Protein AF-0000000079300139 (afdb_homodimer)

pLDDT: mean 97.42, std 2.83, range [77.88, 98.94]

Secondary structure (DSSP, 8-state):
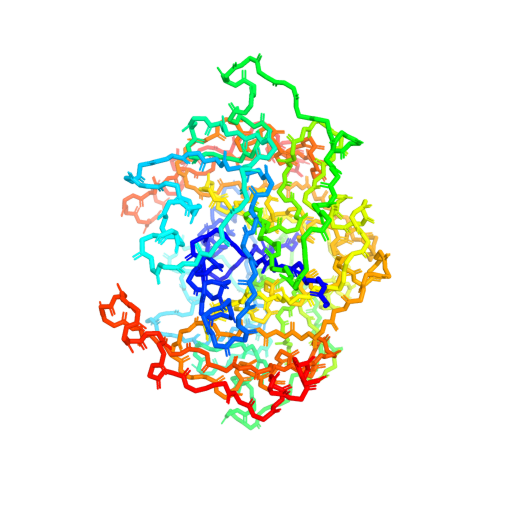-EEEEEESSTTSSHHHHHHHHHHHHT-EEE-SEEE--SS--HHHHHHHTT--B---SEEESSSS-HHHHHHHTT----GGG----S-SSEEEE-SSSTT-BSSSS-BHHHHHHHHT--EEEEEE-STTHHHHHHHHHHHHHHTTPPEEEEEEESS--HHHHHHHHHHHTS-EEEEEPP-SS-SHHHHHHSPPPHHHHHHH-/-EEEEEESSTTSSHHHHHHHHHHHHT-EEE-SEEE--SS--HHHHHHHTT--B---SEEESSSS-HHHHHHHTT----GGG----S-SSEEEE-SSSTT-BSSSS-BHHHHHHHHT--EEEEEE-STTHHHHHHHHHHHHHHTT--EEEEEEESS--HHHHHHHHHHHTS-EEEEEPP-SS-SHHHHHHSPPPHHHHHHH-

Nearest PDB structures (foldseek):
  3of5-assembly1_A  TM=7.692E-01  e=1.339E-14  Francisella tularensis subsp. tularensis SCHU S4
  1a82-assembly1_A  TM=8.420E-01  e=2.618E-13  Escherichia coli
  3of5-assembly1_B  TM=7.540E-01  e=3.403E-14  Francisella tularensis subsp. tularensis SCHU S4
  1dae-assembly1_A  TM=8.296E-01  e=2.135E-12  Escherichia coli
  1dts-assembly1_A-2  TM=7.966E-01  e=8.911E-11  Escherichia coli

Solvent-accessible surface area (backbone atoms only — not comparable to full-atom values): 21677 Å² total; per-residue (Å²): 105,60,37,32,37,38,25,57,37,59,91,51,46,56,63,60,52,53,41,42,50,20,66,78,68,67,26,30,40,33,39,48,58,37,48,24,45,83,90,56,32,69,62,53,54,34,43,74,58,70,42,55,65,49,82,47,78,40,81,31,67,43,80,47,55,46,31,59,18,25,52,75,69,74,46,82,69,56,67,89,75,62,68,80,72,86,68,73,34,26,39,34,38,60,53,42,18,52,57,30,40,41,37,98,83,40,28,39,46,52,45,46,59,72,64,66,45,42,27,38,38,35,29,50,44,52,95,52,30,53,24,43,44,35,44,50,48,47,57,36,50,77,67,70,49,54,68,77,26,29,36,31,35,30,63,88,41,68,66,54,51,52,46,36,26,63,78,46,69,48,47,69,42,37,77,41,67,74,70,94,63,90,45,57,67,57,44,68,68,58,71,78,38,71,60,43,51,58,70,74,96,105,59,37,32,39,38,25,56,38,59,93,52,45,56,63,60,51,52,41,40,49,22,66,76,69,68,26,30,40,32,38,49,59,38,50,24,44,82,90,56,33,68,62,54,54,36,43,75,57,71,42,56,66,50,83,49,78,40,80,31,68,44,80,47,55,47,31,59,17,24,51,77,67,74,46,82,70,54,68,89,75,63,68,80,71,87,70,72,33,27,41,34,40,60,54,42,19,52,57,28,40,42,37,101,86,39,28,39,46,52,44,47,58,71,63,67,45,41,27,36,38,34,30,50,43,54,94,52,30,52,24,43,44,34,44,50,48,49,57,38,49,76,66,70,48,52,67,77,26,28,35,30,34,30,64,89,40,70,67,54,51,53,47,36,24,63,76,44,70,47,47,69,42,37,78,41,68,74,70,94,63,90,46,57,67,55,45,66,67,59,71,77,38,71,61,42,50,58,70,75,98

InterPro domains:
  IPR004472 Dethiobiotin synthase BioD [MF_00336] (1-183)
  IPR004472 Dethiobiotin synthase BioD [PIRSF006755] (2-191)
  IPR004472 Dethiobiotin synthase BioD [PTHR43210] (3-188)
  IPR004472 Dethiobiotin synthase BioD [TIGR00347] (4-153)
  IPR027417 P-loop containing nucleoside triphosphate hydrolase [G3DSA:3.40.50.300] (1-191)
  IPR027417 P-loop containing nucleoside triphosphate hydrolase [SSF52540] (2-186)

Sequence (402 aa):
MKIFVTGTDTDIGKTIISSWLCLHFNYHYWKPIQSGSIPLTDKEFAQQLGINTIQEYARITQPLSPHLAARLDNKVLDINKIQVPLLEPLIVEGAGGVLVPINEQHTILDLIQHLNLPVIVVARSTLGTINHTCLTLGALANRNIKVLGVIMNGDKNEENKKAIEYYGNTKVLQEFPKIEEINKSSLLAIKPS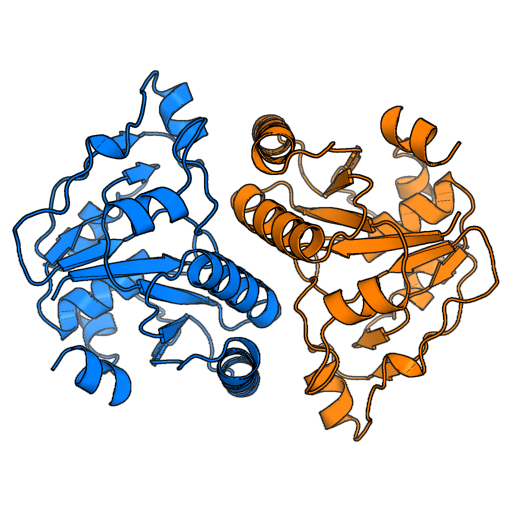PALLSLFSMKIFVTGTDTDIGKTIISSWLCLHFNYHYWKPIQSGSIPLTDKEFAQQLGINTIQEYARITQPLSPHLAARLDNKVLDINKIQVPLLEPLIVEGAGGVLVPINEQHTILDLIQHLNLPVIVVARSTLGTINHTCLTLGALANRNIKVLGVIMNGDKNEENKKAIEYYGNTKVLQEFPKIEEINKSSLLAIKPSPALLSLFS

Structure (mmCIF, N/CA/C/O backbone):
data_AF-0000000079300139-model_v1
#
loop_
_entity.id
_entity.type
_entity.pdbx_description
1 polymer 'Dethiobiotin synthase'
#
loop_
_atom_site.group_PDB
_atom_site.id
_atom_site.type_symbol
_atom_site.label_atom_id
_atom_site.label_alt_id
_atom_site.label_comp_id
_atom_site.label_asym_id
_atom_site.label_entity_id
_atom_site.label_seq_id
_atom_site.pdbx_PDB_ins_code
_atom_site.Cartn_x
_atom_site.Cartn_y
_atom_site.Cartn_z
_atom_site.occupancy
_atom_site.B_iso_or_equiv
_atom_site.auth_seq_id
_atom_site.auth_comp_id
_atom_site.auth_asym_id
_atom_site.auth_atom_id
_atom_site.pdbx_PDB_model_num
ATOM 1 N N . MET A 1 1 ? -7.148 20.766 20.266 1 93.81 1 MET A N 1
ATOM 2 C CA . MET A 1 1 ? -6.832 19.391 19.875 1 93.81 1 MET A CA 1
ATOM 3 C C . MET A 1 1 ? -5.824 19.359 18.734 1 93.81 1 MET A C 1
ATOM 5 O O . MET A 1 1 ? -5.848 20.219 17.859 1 93.81 1 MET A O 1
ATOM 9 N N . LYS A 1 2 ? -4.797 18.469 18.75 1 98.25 2 LYS A N 1
ATOM 10 C CA . LYS A 1 2 ? -3.836 18.281 17.672 1 98.25 2 LYS A CA 1
ATOM 11 C C . LYS A 1 2 ? -3.982 16.891 17.062 1 98.25 2 LYS A C 1
ATOM 13 O O . LYS A 1 2 ? -4.164 15.898 17.781 1 98.25 2 LYS A O 1
ATOM 18 N N . ILE A 1 3 ? -4.004 16.859 15.766 1 98.69 3 ILE A N 1
ATOM 19 C CA . ILE A 1 3 ? -4.25 15.617 15.039 1 98.69 3 ILE A CA 1
ATOM 20 C C . ILE A 1 3 ? -3.184 15.422 13.969 1 98.69 3 ILE A C 1
ATOM 22 O O . ILE A 1 3 ? -2.818 16.375 13.266 1 98.69 3 ILE A O 1
ATOM 26 N N . PHE A 1 4 ? -2.66 14.234 13.875 1 98.94 4 PHE A N 1
ATOM 27 C CA . PHE A 1 4 ? -1.74 13.867 12.805 1 98.94 4 PHE A CA 1
ATOM 28 C C . PHE A 1 4 ? -2.49 13.242 11.633 1 98.94 4 PHE A C 1
ATOM 30 O O . PHE A 1 4 ? -3.24 12.281 11.812 1 98.94 4 PHE A O 1
ATOM 37 N N . VAL A 1 5 ? -2.322 13.797 10.453 1 98.94 5 VAL A N 1
ATOM 38 C CA . VAL A 1 5 ? -2.896 13.234 9.234 1 98.94 5 VAL A CA 1
ATOM 39 C C . VAL A 1 5 ? -1.82 12.492 8.445 1 98.94 5 VAL A C 1
ATOM 41 O O . VAL A 1 5 ? -0.867 13.102 7.957 1 98.94 5 VAL A O 1
ATOM 44 N N . THR A 1 6 ? -1.966 11.195 8.359 1 98.94 6 THR A N 1
ATOM 45 C CA . THR A 1 6 ? -1.099 10.383 7.516 1 98.94 6 THR A CA 1
ATOM 46 C C . THR A 1 6 ? -1.872 9.828 6.32 1 98.94 6 THR A C 1
ATOM 48 O O . THR A 1 6 ? -3.053 10.133 6.145 1 98.94 6 THR A O 1
ATOM 51 N N . GLY A 1 7 ? -1.178 9.156 5.406 1 98.81 7 GLY A N 1
ATOM 52 C CA . GLY A 1 7 ? -1.8 8.602 4.215 1 98.81 7 GLY A CA 1
ATOM 53 C C . GLY A 1 7 ? -1.332 7.191 3.902 1 98.81 7 GLY A C 1
ATOM 54 O O . GLY A 1 7 ? -0.333 6.727 4.453 1 98.81 7 GLY A O 1
ATOM 55 N N . THR A 1 8 ? -2.053 6.539 3.012 1 98.81 8 THR A N 1
ATOM 56 C CA . THR A 1 8 ? -1.687 5.195 2.572 1 98.81 8 THR A CA 1
ATOM 57 C C . THR A 1 8 ? -0.625 5.254 1.479 1 98.81 8 THR A C 1
ATOM 59 O O . THR A 1 8 ? 0.001 4.242 1.158 1 98.81 8 THR A O 1
ATOM 62 N N . ASP A 1 9 ? -0.51 6.402 0.854 1 97.75 9 ASP A N 1
ATOM 63 C CA . ASP A 1 9 ? 0.414 6.57 -0.263 1 97.75 9 ASP A CA 1
ATOM 64 C C . ASP A 1 9 ? 0.774 8.039 -0.461 1 97.75 9 ASP A C 1
ATOM 66 O O . ASP A 1 9 ? 0.266 8.906 0.248 1 97.75 9 ASP A O 1
ATOM 70 N N . THR A 1 10 ? 1.701 8.258 -1.348 1 96 10 THR A N 1
ATOM 71 C CA . THR A 1 10 ? 1.961 9.609 -1.835 1 96 10 THR A CA 1
ATOM 72 C C . THR A 1 10 ? 0.908 10.031 -2.857 1 96 10 THR A C 1
ATOM 74 O O . THR A 1 10 ? 0.275 9.18 -3.488 1 96 10 THR A O 1
ATOM 77 N N . ASP A 1 11 ? 0.524 11.289 -2.893 1 93.94 11 ASP A N 1
ATOM 78 C CA . ASP A 1 11 ? -0.363 11.906 -3.875 1 93.94 11 ASP A CA 1
ATOM 79 C C . ASP A 1 11 ? -1.794 11.398 -3.715 1 93.94 11 ASP A C 1
ATOM 81 O O . ASP A 1 11 ? -2.543 11.32 -4.691 1 93.94 11 ASP A O 1
ATOM 85 N N . ILE A 1 12 ? -2.129 10.992 -2.52 1 96.75 12 ILE A N 1
ATOM 86 C CA . ILE A 1 12 ? -3.48 10.492 -2.305 1 96.75 12 ILE A CA 1
ATOM 87 C C . ILE A 1 12 ? -4.379 11.617 -1.808 1 96.75 12 ILE A C 1
ATOM 89 O O . ILE A 1 12 ? -5.559 11.406 -1.526 1 96.75 12 ILE A O 1
ATOM 93 N N . GLY A 1 13 ? -3.834 12.82 -1.562 1 97.25 13 GLY A N 1
ATOM 94 C CA . GLY A 1 13 ? -4.656 13.977 -1.237 1 97.25 13 GLY A CA 1
ATOM 95 C C . GLY A 1 13 ? -4.52 14.422 0.207 1 97.25 13 GLY A C 1
ATOM 96 O O . GLY A 1 13 ? -5.41 15.078 0.747 1 97.25 13 GLY A O 1
ATOM 97 N N . LYS A 1 14 ? -3.475 14.078 0.917 1 98.38 14 LYS A N 1
ATOM 98 C CA . LYS A 1 14 ? -3.271 14.438 2.316 1 98.38 14 LYS A CA 1
ATOM 99 C C . LYS A 1 14 ? -3.359 15.953 2.512 1 98.38 14 LYS A C 1
ATOM 101 O O . LYS A 1 14 ? -4.027 16.422 3.432 1 98.38 14 LYS A O 1
ATOM 106 N N . THR A 1 15 ? -2.664 16.672 1.597 1 98 15 THR A N 1
ATOM 107 C CA . THR A 1 15 ? -2.607 18.125 1.735 1 98 15 THR A CA 1
ATOM 108 C C . THR A 1 15 ? -3.994 18.734 1.562 1 98 15 THR A C 1
ATOM 110 O O . THR A 1 15 ? -4.395 19.609 2.332 1 98 15 THR A O 1
ATOM 113 N N . ILE A 1 16 ? -4.703 18.266 0.587 1 98.31 16 ILE A N 1
ATOM 114 C CA . ILE A 1 16 ? -6.047 18.766 0.321 1 98.31 16 ILE A CA 1
ATOM 115 C C . ILE A 1 16 ? -6.949 18.484 1.52 1 98.31 16 ILE A C 1
ATOM 117 O O . ILE A 1 16 ? -7.672 19.375 1.982 1 98.31 16 ILE A O 1
ATOM 121 N N . ILE A 1 17 ? -6.891 17.297 2.045 1 98.81 17 ILE A N 1
ATOM 122 C CA . ILE A 1 17 ? -7.738 16.891 3.158 1 98.81 17 ILE A CA 1
ATOM 123 C C . ILE A 1 17 ? -7.34 17.641 4.422 1 98.81 17 ILE A C 1
ATOM 125 O O . ILE A 1 17 ? -8.195 18.125 5.168 1 98.81 17 ILE A O 1
ATOM 129 N N . SER A 1 18 ? -6.004 17.75 4.699 1 98.88 18 SER A N 1
ATOM 130 C CA . SER A 1 18 ? -5.531 18.531 5.84 1 98.88 18 SER A CA 1
ATOM 131 C C . SER A 1 18 ? -6.023 19.969 5.77 1 98.88 18 SER A C 1
ATOM 133 O O . SER A 1 18 ? -6.508 20.516 6.762 1 98.88 18 SER A O 1
ATOM 135 N N . SER A 1 19 ? -5.93 20.562 4.59 1 98.81 19 SER A N 1
ATOM 136 C CA . SER A 1 19 ? -6.379 21.938 4.395 1 98.81 19 SER A CA 1
ATOM 137 C C . SER A 1 19 ? -7.887 22.062 4.586 1 98.81 19 SER A C 1
ATOM 139 O O . SER A 1 19 ? -8.367 23.016 5.203 1 98.81 19 SER A O 1
ATOM 141 N N . TRP A 1 20 ? -8.594 21.125 4.016 1 98.88 20 TRP A N 1
ATOM 142 C CA . TRP A 1 20 ? -10.047 21.078 4.152 1 98.88 20 TRP A CA 1
ATOM 143 C C . TRP A 1 20 ? -10.453 21.031 5.621 1 98.88 20 TRP A C 1
ATOM 145 O O . TRP A 1 20 ? -11.352 21.766 6.047 1 98.88 20 TRP A O 1
ATOM 155 N N . LEU A 1 21 ? -9.766 20.203 6.402 1 98.75 21 LEU A N 1
ATOM 156 C CA . LEU A 1 21 ? -10.023 20.125 7.836 1 98.75 21 LEU A CA 1
ATOM 157 C C . LEU A 1 21 ? -9.703 21.453 8.523 1 98.75 21 LEU A C 1
ATOM 159 O O . LEU A 1 21 ? -10.484 21.922 9.352 1 98.75 21 LEU A O 1
ATOM 163 N N . CYS A 1 22 ? -8.586 22.031 8.195 1 98.75 22 CYS A N 1
ATOM 164 C CA . CYS A 1 22 ? -8.195 23.312 8.781 1 98.75 22 CYS A CA 1
ATOM 165 C C . CYS A 1 22 ? -9.234 24.391 8.508 1 98.75 22 CYS A C 1
ATOM 167 O O . CYS A 1 22 ? -9.594 25.156 9.406 1 98.75 22 CYS A O 1
ATOM 169 N N . LEU A 1 23 ? -9.703 24.438 7.309 1 98.56 23 LEU A N 1
ATOM 170 C CA . LEU A 1 23 ? -10.664 25.469 6.918 1 98.56 23 LEU A CA 1
ATOM 171 C C . LEU A 1 23 ? -11.977 25.297 7.688 1 98.56 23 LEU A C 1
ATOM 173 O O . LEU A 1 23 ? -12.523 26.281 8.203 1 98.56 23 LEU A O 1
ATOM 177 N N . HIS A 1 24 ? -12.492 24.141 7.762 1 98.19 24 HIS A N 1
ATOM 178 C CA . HIS A 1 24 ? -13.805 23.891 8.344 1 98.19 24 HIS A CA 1
ATOM 179 C C . HIS A 1 24 ? -13.766 24.047 9.867 1 98.19 24 HIS A C 1
ATOM 181 O O . HIS A 1 24 ? -14.742 24.453 10.477 1 98.19 24 HIS A O 1
ATOM 187 N N . PHE A 1 25 ? -12.648 23.719 10.477 1 97.88 25 PHE A N 1
ATOM 188 C CA . PHE A 1 25 ? -12.641 23.641 11.93 1 97.88 25 PHE A CA 1
ATOM 189 C C . PHE A 1 25 ? -11.719 24.688 12.531 1 97.88 25 PHE A C 1
ATOM 191 O O . PHE A 1 25 ? -11.477 24.688 13.734 1 97.88 25 PHE A O 1
ATOM 198 N N . ASN A 1 26 ? -11.164 25.547 11.742 1 97.44 26 ASN A N 1
ATOM 199 C CA . ASN A 1 26 ? -10.289 26.641 12.141 1 97.44 26 ASN A CA 1
ATOM 200 C C . ASN A 1 26 ? -9.039 26.141 12.852 1 97.44 26 ASN A C 1
ATOM 202 O O . ASN A 1 26 ? -8.734 26.578 13.961 1 97.44 26 ASN A O 1
ATOM 206 N N . TYR A 1 27 ? -8.422 25.172 12.25 1 98.62 27 TYR A N 1
ATOM 207 C CA . TYR A 1 27 ? -7.164 24.609 12.75 1 98.62 27 TYR A CA 1
ATOM 208 C C . TYR A 1 27 ? -5.969 25.281 12.086 1 98.62 27 TYR A C 1
ATOM 210 O O . TYR A 1 27 ? -6.078 25.781 10.961 1 98.62 27 TYR A O 1
ATOM 218 N N . HIS A 1 28 ? -4.848 25.281 12.727 1 98.75 28 HIS A N 1
ATOM 219 C CA . HIS A 1 28 ? -3.564 25.609 12.109 1 98.75 28 HIS A CA 1
ATOM 220 C C . HIS A 1 28 ? -2.994 24.391 11.375 1 98.75 28 HIS A C 1
ATOM 222 O O . HIS A 1 28 ? -3.434 23.266 11.594 1 98.75 28 HIS A O 1
ATOM 228 N N . TYR A 1 29 ? -2.092 24.672 10.461 1 98.81 29 TYR A N 1
ATOM 229 C CA . TYR A 1 29 ? -1.497 23.641 9.625 1 98.81 29 TYR A CA 1
ATOM 230 C C . TYR A 1 29 ? 0.01 23.562 9.844 1 98.81 29 TYR A C 1
ATOM 232 O O . TYR A 1 29 ? 0.693 24.594 9.867 1 98.81 29 TYR A O 1
ATOM 240 N N . TRP A 1 30 ? 0.483 22.312 9.961 1 98.94 30 TRP A N 1
ATOM 241 C CA . TRP A 1 30 ? 1.922 22.094 10.062 1 98.94 30 TRP A CA 1
ATOM 242 C C . TRP A 1 30 ? 2.328 20.797 9.383 1 98.94 30 TRP A C 1
ATOM 244 O O . TRP A 1 30 ? 1.714 19.75 9.617 1 98.94 30 TRP A O 1
ATOM 254 N N . LYS A 1 31 ? 3.246 20.812 8.484 1 98.75 31 LYS A N 1
ATOM 255 C CA . LYS A 1 31 ? 3.957 19.672 7.938 1 98.75 31 LYS A CA 1
ATOM 256 C C . LYS A 1 31 ? 5.434 19.703 8.328 1 98.75 31 LYS A C 1
ATOM 258 O O . LYS A 1 31 ? 6.227 20.406 7.707 1 98.75 31 LYS A O 1
ATOM 263 N N . PRO A 1 32 ? 5.766 18.922 9.289 1 98.81 32 PRO A N 1
ATOM 264 C CA . PRO A 1 32 ? 7.121 19.047 9.828 1 98.81 32 PRO A CA 1
ATOM 265 C C . PRO A 1 32 ? 8.203 18.766 8.789 1 98.81 32 PRO A C 1
ATOM 267 O O . PRO A 1 32 ? 9.25 19.422 8.797 1 98.81 32 PRO A O 1
ATOM 270 N N . ILE A 1 33 ? 7.969 17.844 7.902 1 98.62 33 ILE A N 1
ATOM 271 C CA . ILE A 1 33 ? 8.977 17.469 6.91 1 98.62 33 ILE A CA 1
ATOM 272 C C . ILE A 1 33 ? 8.398 17.641 5.504 1 98.62 33 ILE A C 1
ATOM 274 O O . ILE A 1 33 ? 7.512 16.891 5.102 1 98.62 33 ILE A O 1
ATOM 278 N N . GLN A 1 34 ? 8.906 18.609 4.789 1 98.06 34 GLN A N 1
ATOM 279 C CA . GLN A 1 34 ? 8.5 18.906 3.416 1 98.06 34 GLN A CA 1
ATOM 280 C C . GLN A 1 34 ? 9.562 18.438 2.42 1 98.06 34 GLN A C 1
ATOM 282 O O . GLN A 1 34 ? 10.727 18.844 2.508 1 98.06 34 GLN A O 1
ATOM 287 N N . SER A 1 35 ? 9.148 17.484 1.56 1 95.56 35 SER A N 1
ATOM 288 C CA . SER A 1 35 ? 10.016 17.109 0.451 1 95.56 35 SER A CA 1
ATOM 289 C C . SER A 1 35 ? 9.508 17.672 -0.87 1 95.56 35 SER A C 1
ATOM 291 O O . SER A 1 35 ? 8.352 17.469 -1.232 1 95.56 35 SER A O 1
ATOM 293 N N . GLY A 1 36 ? 10.383 18.312 -1.562 1 92 36 GLY A N 1
ATOM 294 C CA . GLY A 1 36 ? 9.992 18.938 -2.812 1 92 36 GLY A CA 1
ATOM 295 C C . GLY A 1 36 ? 9.188 20.219 -2.617 1 92 36 GLY A C 1
ATOM 296 O O . GLY A 1 36 ? 8.586 20.422 -1.562 1 92 36 GLY A O 1
ATOM 297 N N . SER A 1 37 ? 9.227 21.203 -3.652 1 84 37 SER A N 1
ATOM 298 C CA . SER A 1 37 ? 8.539 22.484 -3.516 1 84 37 SER A CA 1
ATOM 299 C C . SER A 1 37 ? 7.961 22.953 -4.848 1 84 37 SER A C 1
ATOM 301 O O . SER A 1 37 ? 7.578 24.109 -4.996 1 84 37 SER A O 1
ATOM 303 N N . ILE A 1 38 ? 7.914 22.125 -5.891 1 79.25 38 ILE A N 1
ATOM 304 C CA . ILE A 1 38 ? 7.441 22.562 -7.199 1 79.25 38 ILE A CA 1
ATOM 305 C C . ILE A 1 38 ? 6.031 22.031 -7.445 1 79.25 38 ILE A C 1
ATOM 307 O O . ILE A 1 38 ? 5.801 20.812 -7.375 1 79.25 38 ILE A O 1
ATOM 311 N N . PRO A 1 39 ? 5.215 22.859 -7.738 1 78.62 39 PRO A N 1
ATOM 312 C CA . PRO A 1 39 ? 5.344 24.328 -7.832 1 78.62 39 PRO A CA 1
ATOM 313 C C . PRO A 1 39 ? 5.262 25.016 -6.473 1 78.62 39 PRO A C 1
ATOM 315 O O . PRO A 1 39 ? 5.738 26.141 -6.32 1 78.62 39 PRO A O 1
ATOM 318 N N . LEU A 1 40 ? 4.586 24.5 -5.516 1 91.38 40 LEU A N 1
ATOM 319 C CA . LEU A 1 40 ? 4.438 25.016 -4.16 1 91.38 40 LEU A CA 1
ATOM 320 C C . LEU A 1 40 ? 4.656 23.922 -3.129 1 91.38 40 LEU A C 1
ATOM 322 O O . LEU A 1 40 ? 4.434 22.734 -3.412 1 91.38 40 LEU A O 1
ATOM 326 N N . THR A 1 41 ? 5.133 24.344 -2.018 1 96.19 41 THR A N 1
ATOM 327 C CA . THR A 1 41 ? 5.113 23.422 -0.883 1 96.19 41 THR A CA 1
ATOM 328 C C . THR A 1 41 ? 3.688 23.234 -0.377 1 96.19 41 THR A C 1
ATOM 330 O O . THR A 1 41 ? 2.785 24 -0.726 1 96.19 41 THR A O 1
ATOM 333 N N . ASP A 1 42 ? 3.527 22.156 0.45 1 97.88 42 ASP A N 1
ATOM 334 C CA . ASP A 1 42 ? 2.219 21.938 1.059 1 97.88 42 ASP A CA 1
ATOM 335 C C . ASP A 1 42 ? 1.825 23.094 1.968 1 97.88 42 ASP A C 1
ATOM 337 O O . ASP A 1 42 ? 0.662 23.5 1.995 1 97.88 42 ASP A O 1
ATOM 341 N N . LYS A 1 43 ? 2.797 23.672 2.709 1 97.88 43 LYS A N 1
ATOM 342 C CA . LYS A 1 43 ? 2.564 24.859 3.531 1 97.88 43 LYS A CA 1
ATOM 343 C C . LYS A 1 43 ? 2.064 26.031 2.688 1 97.88 43 LYS A C 1
ATOM 345 O O . LYS A 1 43 ? 1.075 26.672 3.037 1 97.88 43 LYS A O 1
ATOM 350 N N . GLU A 1 44 ? 2.742 26.266 1.615 1 97.81 44 GLU A N 1
ATOM 351 C CA . GLU A 1 44 ? 2.375 27.375 0.734 1 97.81 44 GLU A CA 1
ATOM 352 C C . GLU A 1 44 ? 0.979 27.188 0.153 1 97.81 44 GLU A C 1
ATOM 354 O O . GLU A 1 44 ? 0.21 28.141 0.034 1 97.81 44 GLU A O 1
ATOM 359 N N . PHE A 1 45 ? 0.708 25.953 -0.242 1 97.75 45 PHE A N 1
ATOM 360 C CA . PHE A 1 45 ? -0.631 25.625 -0.715 1 97.75 45 PHE A CA 1
ATOM 361 C C . PHE A 1 45 ? -1.682 26 0.321 1 97.75 45 PHE A C 1
ATOM 363 O O . PHE A 1 45 ? -2.658 26.672 0.001 1 97.75 45 PHE A O 1
ATOM 370 N N . ALA A 1 46 ? -1.471 25.609 1.594 1 98.44 46 ALA A N 1
ATOM 371 C CA . ALA A 1 46 ? -2.391 25.922 2.686 1 98.44 46 ALA A CA 1
ATOM 372 C C . ALA A 1 46 ? -2.496 27.422 2.902 1 98.44 46 ALA A C 1
ATOM 374 O O . ALA A 1 46 ? -3.592 27.953 3.113 1 98.44 46 ALA A O 1
ATOM 375 N N . GLN A 1 47 ? -1.382 28.125 2.795 1 98.38 47 GLN A N 1
ATOM 376 C CA . GLN A 1 47 ? -1.357 29.562 2.979 1 98.38 47 GLN A CA 1
ATOM 377 C C . GLN A 1 47 ? -2.221 30.266 1.934 1 98.38 47 GLN A C 1
ATOM 379 O O . GLN A 1 47 ? -2.914 31.234 2.244 1 98.38 47 GLN A O 1
ATOM 384 N N . GLN A 1 48 ? -2.143 29.781 0.749 1 97.75 48 GLN A N 1
ATOM 385 C CA . GLN A 1 48 ? -2.918 30.375 -0.336 1 97.75 48 GLN A CA 1
ATOM 386 C C . GLN A 1 48 ? -4.418 30.234 -0.078 1 97.75 48 GLN A C 1
ATOM 388 O O . GLN A 1 48 ? -5.215 31 -0.616 1 97.75 48 GLN A O 1
ATOM 393 N N . LEU A 1 49 ? -4.793 29.312 0.696 1 98.25 49 LEU A N 1
ATOM 394 C CA . LEU A 1 49 ? -6.195 29.094 1.042 1 98.25 49 LEU A CA 1
ATOM 395 C C . LEU A 1 49 ? -6.594 29.953 2.242 1 98.25 49 LEU A C 1
ATOM 397 O O . LEU A 1 49 ? -7.75 29.922 2.672 1 98.25 49 LEU A O 1
ATOM 401 N N . GLY A 1 50 ? -5.645 30.672 2.869 1 98.25 50 GLY A N 1
ATOM 402 C CA . GLY A 1 50 ? -5.918 31.531 4.012 1 98.25 50 GLY A CA 1
ATOM 403 C C . GLY A 1 50 ? -5.746 30.812 5.344 1 98.25 50 GLY A C 1
ATOM 404 O O . GLY A 1 50 ? -6.25 31.281 6.367 1 98.25 50 GLY A O 1
ATOM 405 N N . ILE A 1 51 ? -5.074 29.688 5.367 1 98.62 51 ILE A N 1
ATOM 406 C CA . ILE A 1 51 ? -4.871 28.906 6.586 1 98.62 51 ILE A CA 1
ATOM 407 C C . ILE A 1 51 ? -3.602 29.375 7.293 1 98.62 51 ILE A C 1
ATOM 409 O O . ILE A 1 51 ? -2.584 29.625 6.648 1 98.62 51 ILE A O 1
ATOM 413 N N . ASN A 1 52 ? -3.703 29.531 8.594 1 98.62 52 ASN A N 1
ATOM 414 C CA . ASN A 1 52 ? -2.496 29.797 9.375 1 98.62 52 ASN A CA 1
ATOM 415 C C . ASN A 1 52 ? -1.569 28.578 9.398 1 98.62 52 ASN A C 1
ATOM 417 O O . ASN A 1 52 ? -1.991 27.484 9.758 1 98.62 52 ASN A O 1
ATOM 421 N N . THR A 1 53 ? -0.353 28.766 9.008 1 98.62 53 THR A N 1
ATOM 422 C CA . THR A 1 53 ? 0.59 27.656 8.875 1 98.62 53 THR A CA 1
ATOM 423 C C . THR A 1 53 ? 1.812 27.891 9.766 1 98.62 53 THR A C 1
ATOM 425 O O . THR A 1 53 ? 2.084 29.016 10.18 1 98.62 53 THR A O 1
ATOM 428 N N . ILE A 1 54 ? 2.441 26.859 10.078 1 98.62 54 ILE A N 1
ATOM 429 C CA . ILE A 1 54 ? 3.678 26.875 10.852 1 98.62 54 ILE A CA 1
ATOM 430 C C . ILE A 1 54 ? 4.844 26.422 9.977 1 98.62 54 ILE A C 1
ATOM 432 O O . ILE A 1 54 ? 4.684 25.531 9.133 1 98.62 54 ILE A O 1
ATOM 436 N N . GLN A 1 55 ? 6.004 27 10.117 1 97.94 55 GLN A N 1
ATOM 437 C CA . GLN A 1 55 ? 7.199 26.641 9.359 1 97.94 55 GLN A CA 1
ATOM 438 C C . GLN A 1 55 ? 7.582 25.188 9.578 1 97.94 55 GLN A C 1
ATOM 440 O O . GLN A 1 55 ? 7.543 24.688 10.703 1 97.94 55 GLN A O 1
ATOM 445 N N . GLU A 1 56 ? 7.918 24.531 8.539 1 97.94 56 GLU A N 1
ATOM 446 C CA . GLU A 1 56 ? 8.383 23.156 8.617 1 97.94 56 GLU A CA 1
ATOM 447 C C . GLU A 1 56 ? 9.625 23.031 9.5 1 97.94 56 GLU A C 1
ATOM 449 O O . GLU A 1 56 ? 10.414 23.984 9.594 1 97.94 56 GLU A O 1
ATOM 454 N N . TYR A 1 57 ? 9.75 21.922 10.125 1 98.19 57 TYR A N 1
ATOM 455 C CA . TYR A 1 57 ? 11.039 21.609 10.734 1 98.19 57 TYR A CA 1
ATOM 456 C C . TYR A 1 57 ? 12.133 21.516 9.68 1 98.19 57 TYR A C 1
ATOM 458 O O . TYR A 1 57 ? 13.227 22.047 9.867 1 98.19 57 TYR A O 1
ATOM 466 N N . ALA A 1 58 ? 11.812 20.844 8.562 1 97.56 58 ALA A N 1
ATOM 467 C CA . ALA A 1 58 ? 12.781 20.672 7.488 1 97.56 58 ALA A CA 1
ATOM 468 C C . ALA A 1 58 ? 12.117 20.797 6.121 1 97.56 58 ALA A C 1
ATOM 470 O O . ALA A 1 58 ? 11.07 20.188 5.879 1 97.56 58 ALA A O 1
ATOM 471 N N . ARG A 1 59 ? 12.703 21.562 5.289 1 96.31 59 ARG A N 1
ATOM 472 C CA . ARG A 1 59 ? 12.367 21.641 3.869 1 96.31 59 ARG A CA 1
ATOM 473 C C . ARG A 1 59 ? 13.508 21.109 3.008 1 96.31 59 ARG A C 1
ATOM 475 O O . ARG A 1 59 ? 14.57 21.719 2.916 1 96.31 59 ARG A O 1
ATOM 482 N N . ILE A 1 60 ? 13.234 20 2.453 1 96.38 60 ILE A N 1
ATOM 483 C CA . ILE A 1 60 ? 14.242 19.375 1.603 1 96.38 60 ILE A CA 1
ATOM 484 C C . ILE A 1 60 ? 13.805 19.453 0.142 1 96.38 60 ILE A C 1
ATOM 486 O O . ILE A 1 60 ? 12.609 19.547 -0.151 1 96.38 60 ILE A O 1
ATOM 490 N N . THR A 1 61 ? 14.664 19.422 -0.804 1 93.12 61 THR A N 1
ATOM 491 C CA . THR A 1 61 ? 14.461 20 -2.121 1 93.12 61 THR A CA 1
ATOM 492 C C . THR A 1 61 ? 13.828 19 -3.074 1 93.12 61 THR A C 1
ATOM 494 O O . THR A 1 61 ? 12.906 19.328 -3.824 1 93.12 61 THR A O 1
ATOM 497 N N . GLN A 1 62 ? 14.32 17.75 -3.1 1 94.5 62 GLN A N 1
ATOM 498 C CA . GLN A 1 62 ? 13.891 16.781 -4.105 1 94.5 62 GLN A CA 1
ATOM 499 C C . GLN A 1 62 ? 12.578 16.109 -3.703 1 94.5 62 GLN A C 1
ATOM 501 O O . GLN A 1 62 ? 12.367 15.805 -2.527 1 94.5 62 GLN A O 1
ATOM 506 N N . PRO A 1 63 ? 11.672 15.977 -4.629 1 93.94 63 PRO A N 1
ATOM 507 C CA . PRO A 1 63 ? 10.398 15.297 -4.348 1 93.94 63 PRO A CA 1
ATOM 508 C C . PRO A 1 63 ? 10.547 13.789 -4.219 1 93.94 63 PRO A C 1
ATOM 510 O O . PRO A 1 63 ? 10 13.039 -5.027 1 93.94 63 PRO A O 1
ATOM 513 N N . LEU A 1 64 ? 11.32 13.32 -3.295 1 96.19 64 LEU A N 1
ATOM 514 C CA . LEU A 1 64 ? 11.625 11.938 -2.953 1 96.19 64 LEU A CA 1
ATOM 515 C C . LEU A 1 64 ? 11.273 11.641 -1.498 1 96.19 64 LEU A C 1
ATOM 517 O O . LEU A 1 64 ? 10.766 12.516 -0.792 1 96.19 64 LEU A O 1
ATOM 521 N N . SER A 1 65 ? 11.477 10.445 -1.087 1 97.06 65 SER A N 1
ATOM 522 C CA . SER A 1 65 ? 11.328 10.133 0.332 1 97.06 65 SER A CA 1
ATOM 523 C C . SER A 1 65 ? 12.258 11 1.185 1 97.06 65 SER A C 1
ATOM 525 O O . SER A 1 65 ? 13.344 11.367 0.746 1 97.06 65 SER A O 1
ATOM 527 N N . PRO A 1 66 ? 11.828 11.305 2.408 1 98.19 66 PRO A N 1
ATOM 528 C CA . PRO A 1 66 ? 12.602 12.234 3.229 1 98.19 66 PRO A CA 1
ATOM 529 C C . PRO A 1 66 ? 14.055 11.797 3.404 1 98.19 66 PRO A C 1
ATOM 531 O O . PRO A 1 66 ? 14.969 12.625 3.316 1 98.19 66 PRO A O 1
ATOM 534 N N . HIS A 1 67 ? 14.328 10.523 3.598 1 98.06 67 HIS A N 1
ATOM 535 C CA . HIS A 1 67 ? 15.688 10.062 3.818 1 98.06 67 HIS A CA 1
ATOM 536 C C . HIS A 1 67 ? 16.562 10.328 2.6 1 98.06 67 HIS A C 1
ATOM 538 O O . HIS A 1 67 ? 17.703 10.789 2.734 1 98.06 67 HIS A O 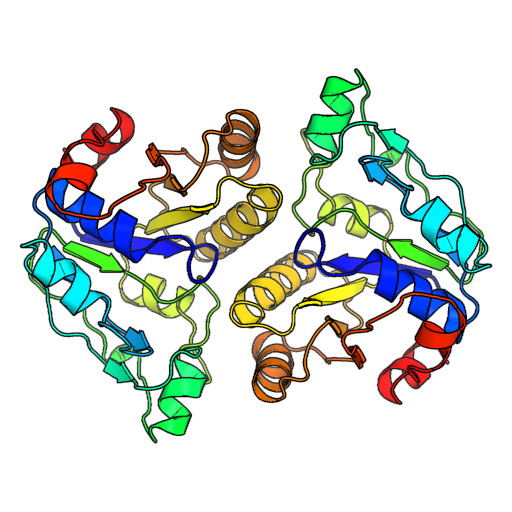1
ATOM 544 N N . LEU A 1 68 ? 16.062 10.062 1.434 1 97.25 68 LEU A N 1
ATOM 545 C CA . LEU A 1 68 ? 16.797 10.234 0.193 1 97.25 68 LEU A CA 1
ATOM 546 C C . LEU A 1 68 ? 17 11.719 -0.119 1 97.25 68 LEU A C 1
ATOM 548 O O . LEU A 1 68 ? 18.094 12.148 -0.476 1 97.25 68 LEU A O 1
ATOM 552 N N . ALA A 1 69 ? 15.891 12.508 -0.008 1 97.44 69 ALA A N 1
ATOM 553 C CA . ALA A 1 69 ? 15.961 13.938 -0.273 1 97.44 69 ALA A CA 1
ATOM 554 C C . ALA A 1 69 ? 16.953 14.625 0.667 1 97.44 69 ALA A C 1
ATOM 556 O O . ALA A 1 69 ? 17.719 15.492 0.243 1 97.44 69 ALA A O 1
ATOM 557 N N . ALA A 1 70 ? 16.891 14.266 1.949 1 98.12 70 ALA A N 1
ATOM 558 C CA . ALA A 1 70 ? 17.797 14.836 2.938 1 98.12 70 ALA A CA 1
ATOM 559 C C . ALA A 1 70 ? 19.25 14.516 2.598 1 98.12 70 ALA A C 1
ATOM 561 O O . ALA A 1 70 ? 20.125 15.383 2.688 1 98.12 70 ALA A O 1
ATOM 562 N N . ARG A 1 71 ? 19.516 13.25 2.254 1 96.81 71 ARG A N 1
ATOM 563 C CA . ARG A 1 71 ? 20.859 12.836 1.868 1 96.81 71 ARG A CA 1
ATOM 564 C C . ARG A 1 71 ? 21.375 13.672 0.697 1 96.81 71 ARG A C 1
ATOM 566 O O . ARG A 1 71 ? 22.516 14.141 0.716 1 96.81 71 ARG A O 1
ATOM 573 N N . LEU A 1 72 ? 20.562 13.859 -0.312 1 96.44 72 LEU A N 1
ATOM 574 C CA . LEU A 1 72 ? 20.938 14.625 -1.496 1 96.44 72 LEU A CA 1
ATOM 575 C C . LEU A 1 72 ? 21.219 16.078 -1.138 1 96.44 72 LEU A C 1
ATOM 577 O O . LEU A 1 72 ? 22.062 16.719 -1.757 1 96.44 72 LEU A O 1
ATOM 581 N N . ASP A 1 73 ? 20.516 16.594 -0.133 1 97.56 73 ASP A N 1
ATOM 582 C CA . ASP A 1 73 ? 20.703 17.953 0.345 1 97.56 73 ASP A CA 1
ATOM 583 C C . ASP A 1 73 ? 21.828 18.031 1.376 1 97.56 73 ASP A C 1
ATOM 585 O O . ASP A 1 73 ? 22.094 19.109 1.92 1 97.56 73 ASP A O 1
ATOM 589 N N . ASN A 1 74 ? 22.484 16.891 1.688 1 97.5 74 ASN A N 1
ATOM 590 C CA . ASN A 1 74 ? 23.5 16.797 2.723 1 97.5 74 ASN A CA 1
ATOM 591 C C . ASN A 1 74 ? 22.969 17.25 4.078 1 97.5 74 ASN A C 1
ATOM 593 O O . ASN A 1 74 ? 23.625 18.031 4.777 1 97.5 74 ASN A O 1
ATOM 597 N N . LYS A 1 75 ? 21.719 16.859 4.367 1 97 75 LYS A N 1
ATOM 598 C CA . LYS A 1 75 ? 21.062 17.141 5.645 1 97 75 LYS A CA 1
ATOM 599 C C . LYS A 1 75 ? 20.766 15.859 6.414 1 97 75 LYS A C 1
ATOM 601 O O . LYS A 1 75 ? 20.625 14.789 5.82 1 97 75 LYS A O 1
ATOM 606 N N . VAL A 1 76 ? 20.719 15.984 7.715 1 95.62 76 VAL A N 1
ATOM 607 C CA . VAL A 1 76 ? 20.344 14.883 8.594 1 95.62 76 VAL A CA 1
ATOM 608 C C . VAL A 1 76 ? 19.062 15.242 9.352 1 95.62 76 VAL A C 1
ATOM 610 O O . VAL A 1 76 ? 19.031 16.234 10.07 1 95.62 76 VAL A O 1
ATOM 613 N N . LEU A 1 77 ? 18.078 14.492 9.172 1 98.06 77 LEU A N 1
ATOM 614 C CA . LEU A 1 77 ? 16.828 14.703 9.891 1 98.06 77 LEU A CA 1
ATOM 615 C C . LEU A 1 77 ? 16.812 13.93 11.203 1 98.06 77 LEU A C 1
ATOM 617 O O . LEU A 1 77 ? 17.047 12.719 11.211 1 98.06 77 LEU A O 1
ATOM 621 N N . ASP A 1 78 ? 16.609 14.617 12.258 1 98.19 78 ASP A N 1
ATOM 622 C CA . ASP A 1 78 ? 16.531 14.031 13.586 1 98.19 78 ASP A CA 1
ATOM 623 C C . ASP A 1 78 ? 15.141 14.219 14.188 1 98.19 78 ASP A C 1
ATOM 625 O O . ASP A 1 78 ? 14.789 15.312 14.633 1 98.19 78 ASP A O 1
ATOM 629 N N . ILE A 1 79 ? 14.383 13.133 14.297 1 98.19 79 ILE A N 1
ATOM 630 C CA . ILE A 1 79 ? 12.992 13.25 14.719 1 98.19 79 ILE A CA 1
ATOM 631 C C . ILE A 1 79 ? 12.938 13.734 16.172 1 98.19 79 ILE A C 1
ATOM 633 O O . ILE A 1 79 ? 11.93 14.305 16.594 1 98.19 79 ILE A O 1
ATOM 637 N N . ASN A 1 80 ? 14.008 13.492 16.938 1 97.75 80 ASN A N 1
ATOM 638 C CA . ASN A 1 80 ? 14.031 13.914 18.328 1 97.75 80 ASN A CA 1
ATOM 639 C C . ASN A 1 80 ? 14.055 15.438 18.453 1 97.75 80 ASN A C 1
ATOM 641 O O . ASN A 1 80 ? 13.781 15.984 19.516 1 97.75 80 ASN A O 1
ATOM 645 N N . LYS A 1 81 ? 14.398 16.109 17.406 1 98.19 81 LYS A N 1
ATOM 646 C CA . LYS A 1 81 ? 14.438 17.562 17.391 1 98.19 81 LYS A CA 1
ATOM 647 C C . LYS A 1 81 ? 13.102 18.141 16.922 1 98.19 81 LYS A C 1
ATOM 649 O O . LYS A 1 81 ? 12.906 19.359 16.938 1 98.19 81 LYS A O 1
ATOM 654 N N . ILE A 1 82 ? 12.219 17.312 16.453 1 98.5 82 ILE A N 1
ATOM 655 C CA . ILE A 1 82 ? 10.906 17.766 15.992 1 98.5 82 ILE A CA 1
ATOM 656 C C . ILE A 1 82 ? 9.953 17.844 17.172 1 98.5 82 ILE A C 1
ATOM 658 O O . ILE A 1 82 ? 9.602 16.812 17.766 1 98.5 82 ILE A O 1
ATOM 662 N N . GLN A 1 83 ? 9.586 19.047 17.5 1 97.5 83 GLN A N 1
ATOM 663 C CA . GLN A 1 83 ? 8.633 19.266 18.578 1 97.5 83 GLN A CA 1
ATOM 664 C C . GLN A 1 83 ? 7.309 19.797 18.031 1 97.5 83 GLN A C 1
ATOM 666 O O . GLN A 1 83 ? 7.297 20.672 17.172 1 97.5 83 GLN A O 1
ATOM 671 N N . VAL A 1 84 ? 6.285 19.188 18.531 1 97.38 84 VAL A N 1
ATOM 672 C CA . VAL A 1 84 ? 4.98 19.672 18.109 1 97.38 84 VAL A CA 1
ATOM 673 C C . VAL A 1 84 ? 4.82 21.141 18.531 1 97.38 84 VAL A C 1
ATOM 675 O O . VAL A 1 84 ? 5.062 21.484 19.688 1 97.38 84 VAL A O 1
ATOM 678 N N . PRO A 1 85 ? 4.465 21.984 17.594 1 97.31 85 PRO A N 1
ATOM 679 C CA . PRO A 1 85 ? 4.242 23.391 17.938 1 97.31 85 PRO A CA 1
ATOM 680 C C . PRO A 1 85 ? 3.221 23.562 19.062 1 97.31 85 PRO A C 1
ATOM 682 O O . PRO A 1 85 ? 2.275 22.781 19.172 1 97.31 85 PRO A O 1
ATOM 685 N N . LEU A 1 86 ? 3.299 24.719 19.766 1 95.56 86 LEU A N 1
ATOM 686 C CA . LEU A 1 86 ? 2.416 24.984 20.891 1 95.56 86 LEU A CA 1
ATOM 687 C C . LEU A 1 86 ? 1.055 25.469 20.422 1 95.56 86 LEU A C 1
ATOM 689 O O . LEU A 1 86 ? 0.057 25.344 21.125 1 95.56 86 LEU A O 1
ATOM 693 N N . LEU A 1 87 ? 1.035 25.969 19.25 1 95.25 87 LEU A N 1
ATOM 694 C CA . LEU A 1 87 ? -0.195 26.5 18.672 1 95.25 87 LEU A CA 1
ATOM 695 C C . LEU A 1 87 ? -1.262 25.422 18.562 1 95.25 87 LEU A C 1
ATOM 697 O O . LEU A 1 87 ? -0.98 24.312 18.094 1 95.25 87 LEU A O 1
ATOM 701 N N . GLU A 1 88 ? -2.439 25.781 19 1 95.44 88 GLU A N 1
ATOM 702 C CA . GLU A 1 88 ? -3.604 24.891 18.969 1 95.44 88 GLU A CA 1
ATOM 703 C C . GLU A 1 88 ? -4.863 25.656 18.578 1 95.44 88 GLU A C 1
ATOM 705 O O . GLU A 1 88 ? -4.988 26.844 18.875 1 95.44 88 GLU A O 1
ATOM 710 N N . PRO A 1 89 ? -5.812 24.969 17.922 1 98.06 89 PRO A N 1
ATOM 711 C CA . PRO A 1 89 ? -5.773 23.594 17.453 1 98.06 89 PRO A CA 1
ATOM 712 C C . PRO A 1 89 ? -4.879 23.406 16.219 1 98.06 89 PRO A C 1
ATOM 714 O O . PRO A 1 89 ? -4.562 24.375 15.531 1 98.06 89 PRO A O 1
ATOM 717 N N . LEU A 1 90 ? -4.391 22.094 15.891 1 98.75 90 LEU A N 1
ATOM 718 C CA . LEU A 1 90 ? -3.338 21.891 14.898 1 98.75 90 LEU A CA 1
ATOM 719 C C . LEU A 1 90 ? -3.553 20.609 14.117 1 98.75 90 LEU A C 1
ATOM 721 O O . LEU A 1 90 ? -3.861 19.562 14.711 1 98.75 90 LEU A O 1
ATOM 725 N N . ILE A 1 91 ? -3.527 20.719 12.836 1 98.88 91 ILE A N 1
ATOM 726 C CA . ILE A 1 91 ? -3.379 19.562 11.961 1 98.88 91 ILE A CA 1
ATOM 727 C C . ILE A 1 91 ? -1.91 19.391 11.578 1 98.88 91 ILE A C 1
ATOM 729 O O . ILE A 1 91 ? -1.285 20.312 11.055 1 98.88 91 ILE A O 1
ATOM 733 N N . VAL A 1 92 ? -1.378 18.266 11.875 1 98.94 92 VAL A N 1
ATOM 734 C CA . VAL A 1 92 ? -0.023 17.891 11.484 1 98.94 92 VAL A CA 1
ATOM 735 C C . VAL A 1 92 ? -0.076 16.906 10.32 1 98.94 92 VAL A C 1
ATOM 737 O O . VAL A 1 92 ? -0.694 15.844 10.422 1 98.94 92 VAL A O 1
ATOM 740 N N . GLU A 1 93 ? 0.521 17.266 9.227 1 98.88 93 GLU A N 1
ATOM 741 C CA . GLU A 1 93 ? 0.516 16.391 8.062 1 98.88 93 GLU A CA 1
ATOM 742 C C . GLU A 1 93 ? 1.832 15.625 7.934 1 98.88 93 GLU A C 1
ATOM 744 O O . GLU A 1 93 ? 2.91 16.219 7.996 1 98.88 93 GLU A O 1
ATOM 749 N N . GLY A 1 94 ? 1.751 14.344 7.715 1 98.69 94 GLY A N 1
ATOM 750 C CA . GLY A 1 94 ? 2.922 13.516 7.469 1 98.69 94 GLY A CA 1
ATOM 751 C C . GLY A 1 94 ? 3.363 13.523 6.016 1 98.69 94 GLY A C 1
ATOM 752 O O . GLY A 1 94 ? 2.707 14.133 5.168 1 98.69 94 GLY A O 1
ATOM 753 N N . ALA A 1 95 ? 4.465 12.828 5.758 1 98.06 95 ALA A N 1
ATOM 754 C CA . ALA A 1 95 ? 4.973 12.641 4.402 1 98.06 95 ALA A CA 1
ATOM 755 C C . ALA A 1 95 ? 4.758 11.203 3.938 1 98.06 95 ALA A C 1
ATOM 757 O O . ALA A 1 95 ? 5.207 10.258 4.59 1 98.06 95 ALA A O 1
ATOM 758 N N . GLY A 1 96 ? 4.133 11.078 2.826 1 97.69 96 GLY A N 1
ATOM 759 C CA . GLY A 1 96 ? 3.902 9.742 2.289 1 97.69 96 GLY A CA 1
ATOM 760 C C . GLY A 1 96 ? 3.088 8.859 3.213 1 97.69 96 GLY A C 1
ATOM 761 O O . GLY A 1 96 ? 2.014 9.25 3.672 1 97.69 96 GLY A O 1
ATOM 762 N N . GLY A 1 97 ? 3.518 7.625 3.432 1 98.75 97 GLY A N 1
ATOM 763 C CA . GLY A 1 97 ? 2.885 6.672 4.328 1 98.75 97 GLY A CA 1
ATOM 764 C C . GLY A 1 97 ? 3.656 6.465 5.617 1 98.75 97 GLY A C 1
ATOM 765 O O . GLY A 1 97 ? 4.676 7.117 5.852 1 98.75 97 GLY A O 1
ATOM 766 N N . VAL A 1 98 ? 3.215 5.539 6.402 1 98.94 98 VAL A N 1
ATOM 767 C CA . VAL A 1 98 ? 3.689 5.426 7.777 1 98.94 98 VAL A CA 1
ATOM 768 C C . VAL A 1 98 ? 5.094 4.824 7.789 1 98.94 98 VAL A C 1
ATOM 770 O O . VAL A 1 98 ? 5.871 5.07 8.719 1 98.94 98 VAL A O 1
ATOM 773 N N . LEU A 1 99 ? 5.469 4.086 6.715 1 98.88 99 LEU A N 1
ATOM 774 C CA . LEU A 1 99 ? 6.789 3.473 6.762 1 98.88 99 LEU A CA 1
ATOM 775 C C . LEU A 1 99 ? 7.742 4.152 5.781 1 98.88 99 LEU A C 1
ATOM 777 O O . LEU A 1 99 ? 8.75 3.568 5.379 1 98.88 99 LEU A O 1
ATOM 781 N N . VAL A 1 100 ? 7.402 5.312 5.367 1 98.81 100 VAL A N 1
ATOM 782 C CA . VAL A 1 100 ? 8.344 6.137 4.617 1 98.81 100 VAL A CA 1
ATOM 783 C C . VAL A 1 100 ? 9.539 6.492 5.5 1 98.81 100 VAL A C 1
ATOM 785 O O . VAL A 1 100 ? 9.367 7.008 6.605 1 98.81 100 VAL A O 1
ATOM 788 N N . PRO A 1 101 ? 10.727 6.258 5.055 1 98.69 101 PRO A N 1
ATOM 789 C CA . PRO A 1 101 ? 11.898 6.547 5.879 1 98.69 101 PRO A CA 1
ATOM 790 C C . PRO A 1 101 ? 12.18 8.039 6.004 1 98.69 101 PRO A C 1
ATOM 792 O O . PRO A 1 101 ? 12.086 8.773 5.02 1 98.69 101 PRO A O 1
ATOM 795 N N . ILE A 1 102 ? 12.492 8.445 7.18 1 98.69 102 ILE A N 1
ATOM 796 C CA . ILE A 1 102 ? 12.914 9.812 7.457 1 98.69 102 ILE A CA 1
ATOM 797 C C . ILE A 1 102 ? 14.438 9.891 7.449 1 98.69 102 ILE A C 1
ATOM 799 O O . ILE A 1 102 ? 15.016 10.852 6.934 1 98.69 102 ILE A O 1
ATOM 803 N N . ASN A 1 103 ? 15.062 8.953 8.016 1 98.19 103 ASN A N 1
ATOM 804 C CA . ASN A 1 103 ? 16.5 8.727 8.047 1 98.19 103 ASN A CA 1
ATOM 805 C C . ASN A 1 103 ? 16.828 7.234 8.133 1 98.19 103 ASN A C 1
ATOM 807 O O . ASN A 1 103 ? 15.984 6.391 7.836 1 98.19 103 ASN A O 1
ATOM 811 N N . GLU A 1 104 ? 18.016 6.824 8.5 1 97.06 104 GLU A N 1
ATOM 812 C CA . GLU A 1 104 ? 18.438 5.43 8.461 1 97.06 104 GLU A CA 1
ATOM 813 C C . GLU A 1 104 ? 17.812 4.625 9.586 1 97.06 104 GLU A C 1
ATOM 815 O O . GLU A 1 104 ? 17.859 3.393 9.578 1 97.06 104 GLU A O 1
ATOM 820 N N . GLN A 1 105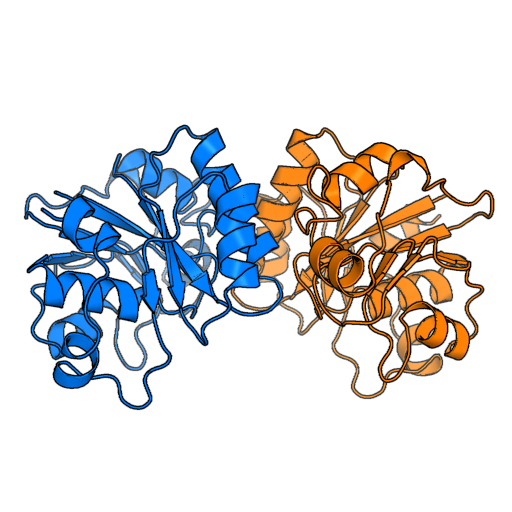 ? 17.109 5.324 10.477 1 97.75 105 GLN A N 1
ATOM 821 C CA . GLN A 1 105 ? 16.656 4.629 11.68 1 97.75 105 GLN A CA 1
ATOM 822 C C . GLN A 1 105 ? 15.148 4.766 11.859 1 97.75 105 GLN A C 1
ATOM 824 O O . GLN A 1 105 ? 14.516 3.924 12.5 1 97.75 105 GLN A O 1
ATOM 829 N N . HIS A 1 106 ? 14.68 5.879 11.344 1 98.69 106 HIS A N 1
ATOM 830 C CA . HIS A 1 106 ? 13.312 6.23 11.719 1 98.69 106 HIS A CA 1
ATOM 831 C C . HIS A 1 106 ? 12.43 6.398 10.484 1 98.69 106 HIS A C 1
ATOM 833 O O . HIS A 1 106 ? 12.898 6.855 9.438 1 98.69 106 HIS A O 1
ATOM 839 N N . THR A 1 107 ? 11.195 6.082 10.633 1 98.81 107 THR A N 1
ATOM 840 C CA . THR A 1 107 ? 10.156 6.285 9.633 1 98.81 107 THR A CA 1
ATOM 841 C C . THR A 1 107 ? 9.125 7.301 10.117 1 98.81 107 THR A C 1
ATOM 843 O O . THR A 1 107 ? 9.219 7.797 11.242 1 98.81 107 THR A O 1
ATOM 846 N N . ILE A 1 108 ? 8.156 7.613 9.281 1 98.94 108 ILE A N 1
ATOM 847 C CA . ILE A 1 108 ? 7.047 8.484 9.656 1 98.94 108 ILE A CA 1
ATOM 848 C C . ILE A 1 108 ? 6.305 7.887 10.852 1 98.94 108 ILE A C 1
ATOM 850 O O . ILE A 1 108 ? 5.816 8.617 11.719 1 98.94 108 ILE A O 1
ATOM 854 N N . LEU A 1 109 ? 6.215 6.578 10.922 1 98.94 109 LEU A N 1
ATOM 855 C CA . LEU A 1 109 ? 5.594 5.902 12.062 1 98.94 109 LEU A CA 1
ATOM 856 C C . LEU A 1 109 ? 6.289 6.277 13.359 1 98.94 109 LEU A C 1
ATOM 858 O O . LEU A 1 109 ? 5.629 6.539 14.375 1 98.94 109 LEU A O 1
ATOM 862 N N . ASP A 1 110 ? 7.59 6.328 13.359 1 98.88 110 ASP A N 1
ATOM 863 C CA . ASP A 1 110 ? 8.367 6.742 14.516 1 98.88 110 ASP A CA 1
ATOM 864 C C . ASP A 1 110 ? 8.07 8.195 14.891 1 98.88 110 ASP A C 1
ATOM 866 O O . ASP A 1 110 ? 8.016 8.539 16.078 1 98.88 110 ASP A O 1
ATOM 870 N N . LEU A 1 111 ? 7.906 9.008 13.859 1 98.88 111 LEU A N 1
ATOM 871 C CA . LEU A 1 111 ? 7.578 10.406 14.102 1 98.88 111 LEU A CA 1
ATOM 872 C C . LEU A 1 111 ? 6.207 10.539 14.766 1 98.88 111 LEU A C 1
ATOM 874 O O . LEU A 1 111 ? 6.043 11.305 15.711 1 98.88 111 LEU A O 1
ATOM 878 N N . ILE A 1 112 ? 5.23 9.805 14.234 1 98.88 112 ILE A N 1
ATOM 879 C CA . ILE A 1 112 ? 3.891 9.805 14.812 1 98.88 112 ILE A CA 1
ATOM 880 C C . ILE A 1 112 ? 3.959 9.406 16.281 1 98.88 112 ILE A C 1
ATOM 882 O O . ILE A 1 112 ? 3.355 10.055 17.141 1 98.88 112 ILE A O 1
ATOM 886 N N . GLN A 1 113 ? 4.699 8.367 16.531 1 98.69 113 GLN A N 1
ATOM 887 C CA . GLN A 1 113 ? 4.867 7.902 17.906 1 98.69 113 GLN A CA 1
ATOM 888 C C . GLN A 1 113 ? 5.535 8.977 18.766 1 98.69 113 GLN A C 1
ATOM 890 O O . GLN A 1 113 ? 5.121 9.211 19.906 1 98.69 113 GLN A O 1
ATOM 895 N N . HIS A 1 114 ? 6.578 9.57 18.266 1 98.62 114 HIS A N 1
ATOM 896 C CA . HIS A 1 114 ? 7.352 10.594 18.953 1 98.62 114 HIS A CA 1
ATOM 897 C C . HIS A 1 114 ? 6.477 11.781 19.328 1 98.62 114 HIS A C 1
ATOM 899 O O . HIS A 1 114 ? 6.562 12.297 20.453 1 98.62 114 HIS A O 1
ATOM 905 N N . LEU A 1 115 ? 5.594 12.18 18.422 1 98.56 115 LEU A N 1
ATOM 906 C CA . LEU A 1 115 ? 4.758 13.352 18.641 1 98.56 115 LEU A CA 1
ATOM 907 C C . LEU A 1 115 ? 3.547 13.008 19.5 1 98.56 115 LEU A C 1
ATOM 909 O O . LEU A 1 115 ? 2.883 13.898 20.031 1 98.56 115 LEU A O 1
ATOM 913 N N . ASN A 1 116 ? 3.229 11.742 19.594 1 98.25 116 ASN A N 1
ATOM 914 C CA . ASN A 1 116 ? 2.176 11.219 20.453 1 98.25 116 ASN A CA 1
ATOM 915 C C . ASN A 1 116 ? 0.842 11.914 20.203 1 98.25 116 ASN A C 1
ATOM 917 O O . ASN A 1 116 ? 0.212 12.422 21.125 1 98.25 116 ASN A O 1
ATOM 921 N N . LEU A 1 117 ? 0.417 11.938 18.953 1 98.44 117 LEU A N 1
ATOM 922 C CA . LEU A 1 117 ? -0.846 12.531 18.531 1 98.44 117 LEU A CA 1
ATOM 923 C C . LEU A 1 117 ? -1.78 11.469 17.953 1 98.44 117 LEU A C 1
ATOM 925 O O . LEU A 1 117 ? -1.324 10.492 17.359 1 98.44 117 LEU A O 1
ATOM 929 N N . PRO A 1 118 ? -3.09 11.625 18.156 1 98.69 118 PRO A N 1
ATOM 930 C CA . PRO A 1 118 ? -4.016 10.742 17.453 1 98.69 118 PRO A CA 1
ATOM 931 C C . PRO A 1 118 ? -3.982 10.945 15.938 1 98.69 118 PRO A C 1
ATOM 933 O O . PRO A 1 118 ? -3.609 12.023 15.461 1 98.69 118 PRO A O 1
ATOM 936 N N . VAL A 1 119 ? -4.438 9.914 15.172 1 98.94 119 VAL A N 1
ATOM 937 C CA . VAL A 1 119 ? -4.141 9.898 13.742 1 98.94 119 VAL A CA 1
ATOM 938 C C . VAL A 1 119 ? -5.438 9.797 12.945 1 98.94 119 VAL A C 1
ATOM 940 O O . VAL A 1 119 ? -6.344 9.047 13.32 1 98.94 119 VAL A O 1
ATOM 943 N N . ILE A 1 120 ? -5.551 10.539 11.922 1 98.94 120 ILE A N 1
ATOM 944 C CA . ILE A 1 120 ? -6.477 10.289 10.82 1 98.94 120 ILE A CA 1
ATOM 945 C C . ILE A 1 120 ? -5.719 9.734 9.617 1 98.94 120 ILE A C 1
ATOM 947 O O . ILE A 1 120 ? -4.66 10.25 9.258 1 98.94 120 ILE A O 1
ATOM 951 N N . VAL A 1 121 ? -6.238 8.68 9 1 98.94 121 VAL A N 1
ATOM 952 C CA . VAL A 1 121 ? -5.605 8.078 7.828 1 98.94 121 VAL A CA 1
ATOM 953 C C . VAL A 1 121 ? -6.371 8.469 6.566 1 98.94 121 VAL A C 1
ATOM 955 O O . VAL A 1 121 ? -7.582 8.25 6.473 1 98.94 121 VAL A O 1
ATOM 958 N N . VAL A 1 122 ? -5.672 9.055 5.621 1 98.94 122 VAL A N 1
ATOM 959 C CA . VAL A 1 122 ? -6.246 9.359 4.316 1 98.94 122 VAL A CA 1
ATOM 960 C C . VAL A 1 122 ? -5.961 8.219 3.346 1 98.94 122 VAL A C 1
ATOM 962 O O . VAL A 1 122 ? -4.816 7.773 3.225 1 98.94 122 VAL A O 1
ATOM 965 N N . ALA A 1 123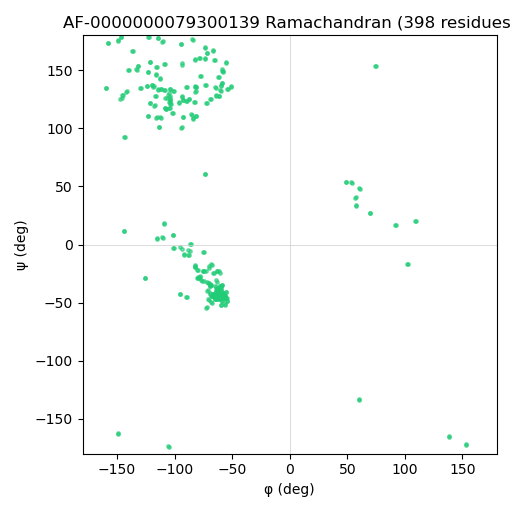 ? -6.973 7.703 2.711 1 98.88 123 ALA A N 1
ATOM 966 C CA . ALA A 1 123 ? -6.863 6.582 1.779 1 98.88 123 ALA A CA 1
ATOM 967 C C . ALA A 1 123 ? -7.594 6.879 0.473 1 98.88 123 ALA A C 1
ATOM 969 O O . ALA A 1 123 ? -8.523 7.688 0.446 1 98.88 123 ALA A O 1
ATOM 970 N N . ARG A 1 124 ? -7.156 6.238 -0.63 1 97.75 124 ARG A N 1
ATOM 971 C CA . ARG A 1 124 ? -7.922 6.324 -1.87 1 97.75 124 ARG A CA 1
ATOM 972 C C . ARG A 1 124 ? -9.188 5.484 -1.787 1 97.75 124 ARG A C 1
ATOM 974 O O . ARG A 1 124 ? -9.359 4.691 -0.857 1 97.75 124 ARG A O 1
ATOM 981 N N . SER A 1 125 ? -10.008 5.684 -2.781 1 97.69 125 SER A N 1
ATOM 982 C CA . SER A 1 125 ? -11.273 4.953 -2.736 1 97.69 125 SER A CA 1
ATOM 983 C C . SER A 1 125 ? -11.328 3.877 -3.816 1 97.69 125 SER A C 1
ATOM 985 O O . SER A 1 125 ? -12.344 3.188 -3.961 1 97.69 125 SER A O 1
ATOM 987 N N . THR A 1 126 ? -10.25 3.652 -4.531 1 96.12 126 THR A N 1
ATOM 988 C CA . THR A 1 126 ? -10.219 2.771 -5.695 1 96.12 126 THR A CA 1
ATOM 989 C C . THR A 1 126 ? -9.766 1.369 -5.297 1 96.12 126 THR A C 1
ATOM 991 O O . THR A 1 126 ? -9.367 1.142 -4.152 1 96.12 126 THR A O 1
ATOM 994 N N . LEU A 1 127 ? -9.859 0.46 -6.281 1 95.44 127 LEU A N 1
ATOM 995 C CA . LEU A 1 127 ? -9.383 -0.906 -6.082 1 95.44 127 LEU A CA 1
ATOM 996 C C . LEU A 1 127 ? -7.953 -0.913 -5.543 1 95.44 127 LEU A C 1
ATOM 998 O O . LEU A 1 127 ? -7.105 -0.154 -6.016 1 95.44 127 LEU A O 1
ATOM 1002 N N . GLY A 1 128 ? -7.68 -1.771 -4.52 1 97.31 128 GLY A N 1
ATOM 1003 C CA . GLY A 1 128 ? -6.402 -1.837 -3.832 1 97.31 128 GLY A CA 1
ATOM 1004 C C . GLY A 1 128 ? -6.418 -1.157 -2.475 1 9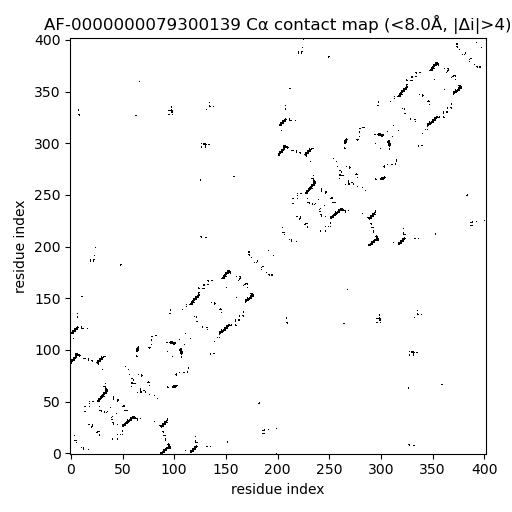7.31 128 GLY A C 1
ATOM 1005 O O . GLY A 1 128 ? -5.566 -1.434 -1.626 1 97.31 128 GLY A O 1
ATOM 1006 N N . THR A 1 129 ? -7.41 -0.319 -2.219 1 98.56 129 THR A N 1
ATOM 1007 C CA . THR A 1 129 ? -7.426 0.543 -1.043 1 98.56 129 THR A CA 1
ATOM 1008 C C . THR A 1 129 ? -7.594 -0.281 0.23 1 98.56 129 THR A C 1
ATOM 1010 O O . THR A 1 129 ? -7.023 0.053 1.271 1 98.56 129 THR A O 1
ATOM 1013 N N . ILE A 1 130 ? -8.352 -1.367 0.178 1 98.75 130 ILE A N 1
ATOM 1014 C CA . ILE A 1 130 ? -8.57 -2.17 1.377 1 98.75 130 ILE A CA 1
ATOM 1015 C C . ILE A 1 130 ? -7.234 -2.688 1.899 1 98.75 130 ILE A C 1
ATOM 1017 O O . ILE A 1 130 ? -6.926 -2.547 3.086 1 98.75 130 ILE A O 1
ATOM 1021 N N . ASN A 1 131 ? -6.473 -3.188 0.96 1 98.81 131 ASN A N 1
ATOM 1022 C CA . ASN A 1 131 ? -5.145 -3.705 1.284 1 98.81 131 ASN A CA 1
ATOM 1023 C C . ASN A 1 131 ? -4.258 -2.627 1.896 1 98.81 131 ASN A C 1
ATOM 1025 O O . ASN A 1 131 ? -3.713 -2.811 2.986 1 98.81 131 ASN A O 1
ATOM 1029 N N . HIS A 1 132 ? -4.117 -1.503 1.287 1 98.88 132 HIS A N 1
ATOM 1030 C CA . HIS A 1 132 ? -3.215 -0.44 1.716 1 98.88 132 HIS A CA 1
ATOM 1031 C C . HIS A 1 132 ? -3.666 0.164 3.041 1 98.88 132 HIS A C 1
ATOM 1033 O O . HIS A 1 132 ? -2.842 0.432 3.918 1 98.88 132 HIS A O 1
ATOM 1039 N N . THR A 1 133 ? -4.945 0.37 3.146 1 98.94 133 THR A N 1
ATOM 1040 C CA . THR A 1 133 ? -5.488 0.979 4.355 1 98.94 133 THR A CA 1
ATOM 1041 C C . THR A 1 133 ? -5.324 0.045 5.551 1 98.94 133 THR A C 1
ATOM 1043 O O . THR A 1 133 ? -4.859 0.462 6.613 1 98.94 133 THR A O 1
ATOM 1046 N N . CYS A 1 134 ? -5.625 -1.253 5.371 1 98.94 134 CYS A N 1
ATOM 1047 C CA . CYS A 1 134 ? -5.535 -2.199 6.48 1 98.94 134 CYS A CA 1
ATOM 1048 C C . CYS A 1 134 ? -4.086 -2.428 6.891 1 98.94 134 CYS A C 1
ATOM 1050 O O . CYS A 1 134 ? -3.793 -2.604 8.07 1 98.94 134 CYS A O 1
ATOM 1052 N N . LEU A 1 135 ? -3.195 -2.426 5.926 1 98.94 135 LEU A N 1
ATOM 1053 C CA . LEU A 1 135 ? -1.776 -2.51 6.258 1 98.94 135 LEU A CA 1
ATOM 1054 C C . LEU A 1 135 ? -1.339 -1.311 7.09 1 98.94 135 LEU A C 1
ATOM 1056 O O . LEU A 1 135 ? -0.625 -1.466 8.086 1 98.94 135 LEU A O 1
ATOM 1060 N N . THR A 1 136 ? -1.753 -0.14 6.676 1 98.94 136 THR A N 1
ATOM 1061 C CA . THR A 1 136 ? -1.426 1.086 7.395 1 98.94 136 THR A CA 1
ATOM 1062 C C . THR A 1 136 ? -1.996 1.051 8.812 1 98.94 136 THR A C 1
ATOM 1064 O O . THR A 1 136 ? -1.282 1.312 9.781 1 98.94 136 THR A O 1
ATOM 1067 N N . LEU A 1 137 ? -3.262 0.664 8.93 1 98.94 137 LEU A N 1
ATOM 1068 C CA . LEU A 1 137 ? -3.928 0.578 10.219 1 98.94 137 LEU A CA 1
ATOM 1069 C C . LEU A 1 137 ? -3.248 -0.454 11.117 1 98.94 137 LEU A C 1
ATOM 1071 O O . LEU A 1 137 ? -3.105 -0.239 12.32 1 98.94 137 LEU A O 1
ATOM 1075 N N . GLY A 1 138 ? -2.859 -1.548 10.523 1 98.81 138 GLY A N 1
ATOM 1076 C CA . GLY A 1 138 ? -2.139 -2.555 11.289 1 98.81 138 GLY A CA 1
ATOM 1077 C C . GLY A 1 138 ? -0.826 -2.049 11.852 1 98.81 138 GLY A C 1
ATOM 1078 O O . GLY A 1 138 ? -0.491 -2.326 13.008 1 98.81 138 GLY A O 1
ATOM 1079 N N . ALA A 1 139 ? -0.072 -1.347 11.062 1 98.81 139 ALA A N 1
ATOM 1080 C CA . ALA A 1 139 ? 1.198 -0.787 11.523 1 98.81 139 ALA A CA 1
ATOM 1081 C C . ALA A 1 139 ? 0.988 0.173 12.688 1 98.81 139 ALA A C 1
ATOM 1083 O O . ALA A 1 139 ? 1.758 0.167 13.648 1 98.81 139 ALA A O 1
ATOM 1084 N N . LEU A 1 140 ? -0.024 0.992 12.602 1 98.88 140 LEU A N 1
ATOM 1085 C CA . LEU A 1 140 ? -0.344 1.929 13.672 1 98.88 140 LEU A CA 1
ATOM 1086 C C . LEU A 1 140 ? -0.784 1.187 14.93 1 98.88 140 LEU A C 1
ATOM 1088 O O . LEU A 1 140 ? -0.353 1.521 16.031 1 98.88 140 LEU A O 1
ATOM 1092 N N . ALA A 1 141 ? -1.597 0.184 14.734 1 98.62 141 ALA A N 1
ATOM 1093 C CA . ALA A 1 141 ? -2.113 -0.596 15.852 1 98.62 141 ALA A CA 1
ATOM 1094 C C . ALA A 1 141 ? -0.984 -1.312 16.594 1 98.62 141 ALA A C 1
ATOM 1096 O O . ALA A 1 141 ? -0.984 -1.383 17.828 1 98.62 141 ALA A O 1
ATOM 1097 N N . ASN A 1 142 ? -0.066 -1.815 15.891 1 98 142 ASN A N 1
ATOM 1098 C CA . ASN A 1 142 ? 1.062 -2.533 16.469 1 98 142 ASN A CA 1
ATOM 1099 C C . ASN A 1 142 ? 1.879 -1.633 17.406 1 98 142 ASN A C 1
ATOM 1101 O O . ASN A 1 142 ? 2.605 -2.121 18.266 1 98 142 ASN A O 1
ATOM 1105 N N . ARG A 1 143 ? 1.757 -0.36 17.141 1 98.25 143 ARG A N 1
ATOM 1106 C CA . ARG A 1 143 ? 2.475 0.599 17.984 1 98.25 143 ARG A CA 1
ATOM 1107 C C . ARG A 1 143 ? 1.543 1.245 19 1 98.25 143 ARG A C 1
ATOM 1109 O O . ARG A 1 143 ? 1.922 2.205 19.672 1 98.25 143 ARG A O 1
ATOM 1116 N N . ASN A 1 144 ? 0.333 0.767 19.094 1 98.44 144 ASN A N 1
ATOM 1117 C CA . ASN A 1 144 ? -0.688 1.281 20 1 98.44 144 ASN A CA 1
ATOM 1118 C C . ASN A 1 144 ? -0.959 2.764 19.75 1 98.44 144 ASN A C 1
ATOM 1120 O O . ASN A 1 144 ? -1.167 3.523 20.703 1 98.44 144 ASN A O 1
ATOM 1124 N N . ILE A 1 145 ? -0.859 3.203 18.547 1 98.81 145 ILE A N 1
ATOM 1125 C CA . ILE A 1 145 ? -1.18 4.574 18.172 1 98.81 145 ILE A CA 1
ATOM 1126 C C . ILE A 1 145 ? -2.688 4.719 17.984 1 98.81 145 ILE A C 1
ATOM 1128 O O . ILE A 1 145 ? -3.309 3.914 17.281 1 98.81 145 ILE A O 1
ATOM 1132 N N . LYS A 1 146 ? -3.254 5.746 18.578 1 98.62 146 LYS A N 1
ATOM 1133 C CA . LYS A 1 146 ? -4.695 5.977 18.5 1 98.62 146 LYS A CA 1
ATOM 1134 C C . LYS A 1 146 ? -5.09 6.469 17.109 1 98.62 146 LYS A C 1
ATOM 1136 O O . LYS A 1 146 ? -4.594 7.5 16.641 1 98.62 146 LYS A O 1
ATOM 1141 N N . VAL A 1 147 ? -5.984 5.719 16.453 1 98.88 147 VAL A N 1
ATOM 1142 C CA . VAL A 1 147 ? -6.527 6.117 15.164 1 98.88 147 VAL A CA 1
ATOM 1143 C C . VAL A 1 147 ? -7.949 6.648 15.344 1 98.88 147 VAL A C 1
ATOM 1145 O O . VAL A 1 147 ? -8.812 5.949 15.875 1 98.88 147 VAL A O 1
ATOM 1148 N N . LEU A 1 148 ? -8.133 7.879 14.906 1 98.81 148 LEU A N 1
ATOM 1149 C CA . LEU A 1 148 ? -9.445 8.5 15.016 1 98.81 148 LEU A CA 1
ATOM 1150 C C . LEU A 1 148 ? -10.383 7.992 13.922 1 98.81 148 LEU A C 1
ATOM 1152 O O . LEU A 1 148 ? -11.609 7.98 14.102 1 98.81 148 LEU A O 1
ATOM 1156 N N . GLY A 1 149 ? -9.875 7.586 12.812 1 98.81 149 GLY A N 1
ATOM 1157 C CA . GLY A 1 149 ? -10.641 7.078 11.68 1 98.81 149 GLY A CA 1
ATOM 1158 C C . GLY A 1 149 ? -9.945 7.281 10.352 1 98.81 149 GLY A C 1
ATOM 1159 O O . GLY A 1 149 ? -8.773 7.664 10.305 1 98.81 149 GLY A O 1
ATOM 1160 N N . VAL A 1 150 ? -10.68 6.98 9.281 1 98.94 150 VAL A N 1
ATOM 1161 C CA . VAL A 1 150 ? -10.172 7.047 7.914 1 98.94 150 VAL A CA 1
ATOM 1162 C C . VAL A 1 150 ? -10.992 8.047 7.105 1 98.94 150 VAL A C 1
ATOM 1164 O O . VAL A 1 150 ? -12.203 8.148 7.277 1 98.94 150 VAL A O 1
ATOM 1167 N N . ILE A 1 151 ? -10.336 8.836 6.328 1 98.94 151 ILE A N 1
ATOM 1168 C CA . ILE A 1 151 ? -10.992 9.625 5.293 1 98.94 151 ILE A CA 1
ATOM 1169 C C . ILE A 1 151 ? -10.648 9.062 3.916 1 98.94 151 ILE A C 1
ATOM 1171 O O . ILE A 1 151 ? -9.477 8.984 3.543 1 98.94 151 ILE A O 1
ATOM 1175 N N . MET A 1 152 ? -11.68 8.594 3.195 1 98.88 152 MET A N 1
ATOM 1176 C CA . MET A 1 152 ? -11.484 8.109 1.833 1 98.88 152 MET A CA 1
ATOM 1177 C C . MET A 1 152 ? -11.602 9.242 0.824 1 98.88 152 MET A C 1
ATOM 1179 O O . MET A 1 152 ? -12.594 9.969 0.815 1 98.88 152 MET A O 1
ATOM 1183 N N . ASN A 1 153 ? -10.586 9.406 0.01 1 98.69 153 ASN A N 1
ATOM 1184 C CA . ASN A 1 153 ? -10.523 10.484 -0.972 1 98.69 153 ASN A CA 1
ATOM 1185 C C . ASN A 1 153 ? -10.719 9.961 -2.393 1 98.69 153 ASN A C 1
ATOM 1187 O O . ASN A 1 153 ? -9.922 9.164 -2.881 1 98.69 153 ASN A O 1
ATOM 1191 N N . GLY A 1 154 ? -11.727 10.328 -3.088 1 97.94 154 GLY A N 1
ATOM 1192 C CA . GLY A 1 154 ? -12.055 9.891 -4.438 1 97.94 154 GLY A CA 1
ATOM 1193 C C . GLY A 1 154 ? -13.531 9.609 -4.633 1 97.94 154 GLY A C 1
ATOM 1194 O O . GLY A 1 154 ? -14.367 10.086 -3.855 1 97.94 154 GLY A O 1
ATOM 1195 N N . ASP A 1 155 ? -13.898 8.898 -5.754 1 97.44 155 ASP A N 1
ATOM 1196 C CA . ASP A 1 155 ? -15.281 8.531 -6.027 1 97.44 155 ASP A CA 1
ATOM 1197 C C . ASP A 1 155 ? -15.852 7.676 -4.898 1 97.44 155 ASP A C 1
ATOM 1199 O O . ASP A 1 155 ? -15.164 6.816 -4.348 1 97.44 155 ASP A O 1
ATOM 1203 N N . LYS A 1 156 ? -17.078 7.992 -4.602 1 97.5 156 LYS A N 1
ATOM 1204 C CA . LYS A 1 156 ? -17.766 7.199 -3.578 1 97.5 156 LYS A CA 1
ATOM 1205 C C . LYS A 1 156 ? -17.719 5.711 -3.918 1 97.5 156 LYS A C 1
ATOM 1207 O O . LYS A 1 156 ? -17.891 5.328 -5.078 1 97.5 156 LYS A O 1
ATOM 1212 N N . ASN A 1 157 ? -17.391 4.941 -2.953 1 97.88 157 ASN A N 1
ATOM 1213 C CA . ASN A 1 157 ? -17.344 3.486 -3.057 1 97.88 157 ASN A CA 1
ATOM 1214 C C . ASN A 1 157 ? -17.797 2.82 -1.76 1 97.88 157 ASN A C 1
ATOM 1216 O O . ASN A 1 157 ? -16.969 2.547 -0.88 1 97.88 157 ASN A O 1
ATOM 1220 N N . GLU A 1 158 ? -19.031 2.516 -1.648 1 97.5 158 GLU A N 1
ATOM 1221 C CA . GLU A 1 158 ? -19.656 2.01 -0.429 1 97.5 158 GLU A CA 1
ATOM 1222 C C . GLU A 1 158 ? -19.062 0.665 -0.022 1 97.5 158 GLU A C 1
ATOM 1224 O O . GLU A 1 158 ? -18.891 0.388 1.168 1 97.5 158 GLU A O 1
ATOM 1229 N N . GLU A 1 159 ? -18.781 -0.134 -0.962 1 97.19 159 GLU A N 1
ATOM 1230 C CA . GLU A 1 159 ? -18.234 -1.454 -0.671 1 97.19 159 GLU A CA 1
ATOM 1231 C C . GLU A 1 159 ? -16.844 -1.347 -0.05 1 97.19 159 GLU A C 1
ATOM 1233 O O . GLU A 1 159 ? -16.531 -2.041 0.922 1 97.19 159 GLU A O 1
ATOM 1238 N N . ASN A 1 160 ? -16 -0.487 -0.635 1 98.12 160 ASN A N 1
ATOM 1239 C CA . ASN A 1 160 ? -14.695 -0.264 -0.044 1 98.12 160 ASN A CA 1
ATOM 1240 C C . ASN A 1 160 ? -14.805 0.348 1.35 1 98.12 160 ASN A C 1
ATOM 1242 O O . ASN A 1 160 ? -14.039 -0.007 2.25 1 98.12 160 ASN A O 1
ATOM 1246 N N . LYS A 1 161 ? -15.742 1.281 1.5 1 98.56 161 LYS A N 1
ATOM 1247 C CA . LYS A 1 161 ? -15.977 1.887 2.809 1 98.56 161 LYS A CA 1
ATOM 1248 C C . LYS A 1 161 ? -16.297 0.825 3.854 1 98.56 161 LYS A C 1
ATOM 1250 O O . LYS A 1 161 ? -15.656 0.755 4.902 1 98.56 161 LYS A O 1
ATOM 1255 N N . LYS A 1 162 ? -17.25 -0.012 3.52 1 98.31 162 LYS A N 1
ATOM 1256 C CA . LYS A 1 162 ? -17.672 -1.062 4.438 1 98.31 162 LYS A CA 1
ATOM 1257 C C . LYS A 1 162 ? -16.516 -2.025 4.738 1 98.31 162 LYS A C 1
ATOM 1259 O O . LYS A 1 162 ? -16.344 -2.451 5.883 1 98.31 162 LYS A O 1
ATOM 1264 N N . ALA A 1 163 ? -15.766 -2.375 3.738 1 98.31 163 ALA A N 1
ATOM 1265 C CA . ALA A 1 163 ? -14.641 -3.299 3.904 1 98.31 163 ALA A CA 1
ATOM 1266 C C . ALA A 1 163 ? -13.578 -2.707 4.82 1 98.31 163 ALA A C 1
ATOM 1268 O O . ALA A 1 163 ? -13.07 -3.389 5.715 1 98.31 163 ALA A O 1
ATOM 1269 N N . ILE A 1 164 ? -13.266 -1.452 4.598 1 98.75 164 ILE A N 1
ATOM 1270 C CA . ILE A 1 164 ? -12.25 -0.796 5.414 1 98.75 164 ILE A CA 1
ATOM 1271 C C . ILE A 1 164 ? -12.711 -0.746 6.867 1 98.75 164 ILE A C 1
ATOM 1273 O O . ILE A 1 164 ? -11.93 -1.012 7.785 1 98.75 164 ILE A O 1
ATOM 1277 N N . GLU A 1 165 ? -13.977 -0.415 7.07 1 98.81 165 GLU A N 1
ATOM 1278 C CA . GLU A 1 165 ? -14.5 -0.364 8.43 1 98.81 165 GLU A CA 1
ATOM 1279 C C . GLU A 1 165 ? -14.445 -1.738 9.094 1 98.81 165 GLU A C 1
ATOM 1281 O O . GLU A 1 165 ? -14.031 -1.863 10.25 1 98.81 165 GLU A O 1
ATOM 1286 N N . TYR A 1 166 ? -14.812 -2.715 8.383 1 98.62 166 TYR A N 1
ATOM 1287 C CA . TYR A 1 166 ? -14.906 -4.07 8.914 1 98.62 166 TYR A CA 1
ATOM 1288 C C . TYR A 1 166 ? -13.523 -4.664 9.141 1 98.62 166 TYR A C 1
ATOM 1290 O O . TYR A 1 166 ? -13.172 -5.031 10.266 1 98.62 166 TYR A O 1
ATOM 1298 N N . TYR A 1 167 ? -12.68 -4.68 8.148 1 98.44 167 TYR A N 1
ATOM 1299 C CA . TYR A 1 167 ? -11.391 -5.348 8.234 1 98.44 167 TYR A CA 1
ATOM 1300 C C . TYR A 1 167 ? -10.375 -4.48 8.977 1 98.44 167 TYR A C 1
ATOM 1302 O O . TYR A 1 167 ? -9.43 -4.996 9.578 1 98.44 167 TYR A O 1
ATOM 1310 N N . GLY A 1 168 ? -10.555 -3.201 8.898 1 98.44 168 GLY A N 1
ATOM 1311 C CA . GLY A 1 168 ? -9.648 -2.283 9.57 1 98.44 168 GLY A CA 1
ATOM 1312 C C . GLY A 1 168 ? -10.047 -1.989 11.008 1 98.44 168 GLY A C 1
ATOM 1313 O O . GLY A 1 168 ? -9.305 -1.336 11.742 1 98.44 168 GLY A O 1
ATOM 1314 N N . ASN A 1 169 ? -11.297 -2.484 11.367 1 98.12 169 ASN A N 1
ATOM 1315 C CA . ASN A 1 169 ? -11.836 -2.191 12.688 1 98.12 169 ASN A CA 1
ATOM 1316 C C . ASN A 1 169 ? -11.727 -0.706 13.023 1 98.12 169 ASN A C 1
ATOM 1318 O O . ASN A 1 169 ? -11.156 -0.337 14.055 1 98.12 169 ASN A O 1
ATOM 1322 N N . THR A 1 170 ? -12.219 0.076 12.203 1 98.25 170 THR A N 1
ATOM 1323 C CA . THR A 1 170 ? -12.164 1.527 12.336 1 98.25 170 THR A CA 1
ATOM 1324 C C . THR A 1 170 ? -13.422 2.168 11.75 1 98.25 170 THR A C 1
ATOM 1326 O O . THR A 1 170 ? -14.336 1.468 11.32 1 98.25 170 THR A O 1
ATOM 1329 N N . LYS A 1 171 ? -13.539 3.494 11.828 1 98.31 171 LYS A N 1
ATOM 1330 C CA . LYS A 1 171 ? -14.625 4.242 11.203 1 98.31 171 LYS A CA 1
ATOM 1331 C C . LYS A 1 171 ? -14.125 5.051 10.008 1 98.31 171 LYS A C 1
ATOM 1333 O O . LYS A 1 171 ? -13.047 5.648 10.07 1 98.31 171 LYS A O 1
ATOM 1338 N N . VAL A 1 172 ? -14.844 4.941 8.953 1 98.69 172 VAL A N 1
ATOM 1339 C CA . VAL A 1 172 ? -14.633 5.914 7.887 1 98.69 172 VAL A CA 1
ATOM 1340 C C . VAL A 1 172 ? -15.383 7.203 8.203 1 98.69 172 VAL A C 1
ATOM 1342 O O . VAL A 1 172 ? -16.609 7.242 8.156 1 98.69 172 VAL A O 1
ATOM 1345 N N . LEU A 1 173 ? -14.641 8.234 8.492 1 98.69 173 LEU A N 1
ATOM 1346 C CA . LEU A 1 173 ? -15.188 9.484 9 1 98.69 173 LEU A CA 1
ATOM 1347 C C . LEU A 1 173 ? -15.836 10.289 7.875 1 98.69 173 LEU A C 1
ATOM 1349 O O . LEU A 1 173 ? -16.75 11.078 8.117 1 98.69 173 LEU A O 1
ATOM 1353 N N . GLN A 1 174 ? -15.312 10.141 6.695 1 98.5 174 GLN A N 1
ATOM 1354 C CA . GLN A 1 174 ? -15.727 10.953 5.555 1 98.5 174 GLN A CA 1
ATOM 1355 C C . GLN A 1 174 ?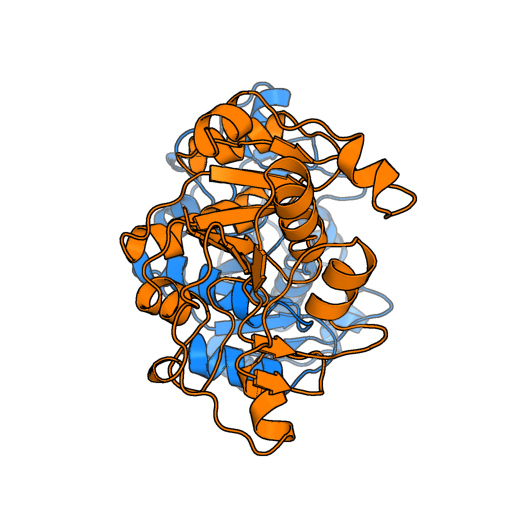 -15.359 10.281 4.234 1 98.5 174 GLN A C 1
ATOM 1357 O O . GLN A 1 174 ? -14.258 9.727 4.102 1 98.5 174 GLN A O 1
ATOM 1362 N N . GLU A 1 175 ? -16.25 10.25 3.316 1 98.44 175 GLU A N 1
ATOM 1363 C CA . GLU A 1 175 ? -15.93 10.078 1.904 1 98.44 175 GLU A CA 1
ATOM 1364 C C . GLU A 1 175 ? -15.797 11.422 1.195 1 98.44 175 GLU A C 1
ATOM 1366 O O . GLU A 1 175 ? -16.797 12.062 0.886 1 98.44 175 GLU A O 1
ATOM 1371 N N . PHE A 1 176 ? -14.547 11.852 0.983 1 98.62 176 PHE A N 1
ATOM 1372 C CA . PHE A 1 176 ? -14.242 13.133 0.37 1 98.62 176 PHE A CA 1
ATOM 1373 C C . PHE A 1 176 ? -14.289 13.039 -1.149 1 98.62 176 PHE A C 1
ATOM 1375 O O . PHE A 1 176 ? -13.57 12.242 -1.752 1 98.62 176 PHE A O 1
ATOM 1382 N N . PRO A 1 177 ? -15.109 13.836 -1.809 1 97.69 177 PRO A N 1
ATOM 1383 C CA . PRO A 1 177 ? -15.328 13.695 -3.25 1 97.69 177 PRO A CA 1
ATOM 1384 C C . PRO A 1 177 ? -14.188 14.273 -4.078 1 97.69 177 PRO A C 1
ATOM 1386 O O . PRO A 1 177 ? -13.414 15.102 -3.582 1 97.69 177 PRO A O 1
ATOM 1389 N N . LYS A 1 178 ? -14.109 13.82 -5.352 1 95.06 178 LYS A N 1
ATOM 1390 C CA . LYS A 1 178 ? -13.219 14.477 -6.305 1 95.06 178 LYS A CA 1
ATOM 1391 C C . LYS A 1 178 ? -13.656 15.914 -6.57 1 95.06 178 LYS A C 1
ATOM 1393 O O . LYS A 1 178 ? -14.852 16.188 -6.691 1 95.06 178 LYS A O 1
ATOM 1398 N N . ILE A 1 179 ? -12.664 16.797 -6.559 1 93.81 179 ILE A N 1
ATOM 1399 C CA . ILE A 1 179 ? -12.953 18.203 -6.812 1 93.81 179 ILE A CA 1
ATOM 1400 C C . ILE A 1 179 ? -12.25 18.656 -8.094 1 93.81 179 ILE A C 1
ATOM 1402 O O . ILE A 1 179 ? -11.07 18.359 -8.289 1 93.81 179 ILE A O 1
ATOM 1406 N N . GLU A 1 180 ? -12.953 19.25 -9 1 91.5 180 GLU A N 1
ATOM 1407 C CA . GLU A 1 180 ? -12.422 19.688 -10.289 1 91.5 180 GLU A CA 1
ATOM 1408 C C . GLU A 1 180 ? -11.422 20.828 -10.117 1 91.5 180 GLU A C 1
ATOM 1410 O O . GLU A 1 180 ? -10.336 20.812 -10.703 1 91.5 180 GLU A O 1
ATOM 1415 N N . GLU A 1 181 ? -11.859 21.875 -9.336 1 94.88 181 GLU A N 1
ATOM 1416 C CA . GLU A 1 181 ? -11.016 23.031 -9.039 1 94.88 181 GLU A CA 1
ATOM 1417 C C . GLU A 1 181 ? -10.82 23.203 -7.535 1 94.88 181 GLU A C 1
ATOM 1419 O O . GLU A 1 181 ? -11.789 23.422 -6.801 1 94.88 181 GLU A O 1
ATOM 1424 N N . ILE A 1 182 ? -9.594 23.188 -7.16 1 95.88 182 ILE A N 1
ATOM 1425 C CA . ILE A 1 182 ? -9.305 23.266 -5.734 1 95.88 182 ILE A CA 1
ATOM 1426 C C . ILE A 1 182 ? -9.094 24.719 -5.324 1 95.88 182 ILE A C 1
ATOM 1428 O O . ILE A 1 182 ? -8.125 25.359 -5.758 1 95.88 182 ILE A O 1
ATOM 1432 N N . ASN A 1 183 ? -9.93 25.25 -4.641 1 97.06 183 ASN A N 1
ATOM 1433 C CA . ASN A 1 183 ? -9.844 26.578 -4.012 1 97.06 183 ASN A CA 1
ATOM 1434 C C . ASN A 1 183 ? -10.641 26.625 -2.711 1 97.06 183 ASN A C 1
ATOM 1436 O O . ASN A 1 183 ? -11.297 25.641 -2.342 1 97.06 183 ASN A O 1
ATOM 1440 N N . LYS A 1 184 ? -10.555 27.734 -2.029 1 97.88 184 LYS A N 1
ATOM 1441 C CA . LYS A 1 184 ? -11.164 27.875 -0.711 1 97.88 184 LYS A CA 1
ATOM 1442 C C . LYS A 1 184 ? -12.672 27.609 -0.776 1 97.88 184 LYS A C 1
ATOM 1444 O O . LYS A 1 184 ? -13.219 26.875 0.051 1 97.88 184 LYS A O 1
ATOM 1449 N N . SER A 1 185 ? -13.312 28.156 -1.75 1 97.69 185 SER A N 1
ATOM 1450 C CA . SER A 1 185 ? -14.758 28.047 -1.887 1 97.69 185 SER A CA 1
ATOM 1451 C C . SER A 1 185 ? -15.164 26.594 -2.139 1 97.69 185 SER A C 1
ATOM 1453 O O . SER A 1 185 ? -16.109 26.094 -1.527 1 97.69 185 SER A O 1
ATOM 1455 N N . SER A 1 186 ? -14.477 25.891 -3.061 1 97.88 186 SER A N 1
ATOM 1456 C CA . SER A 1 186 ? -14.82 24.516 -3.375 1 97.88 186 SER A CA 1
ATOM 1457 C C . SER A 1 186 ? -14.586 23.594 -2.174 1 97.88 186 SER A C 1
ATOM 1459 O O . SER A 1 186 ? -15.352 22.656 -1.952 1 97.88 186 SER A O 1
ATOM 1461 N N . LEU A 1 187 ? -13.562 23.859 -1.396 1 98.44 187 LEU A N 1
ATOM 1462 C CA . LEU A 1 187 ? -13.289 23.062 -0.209 1 98.44 187 LEU A CA 1
ATOM 1463 C C . LEU A 1 187 ? -14.352 23.297 0.861 1 98.44 187 LEU A C 1
ATOM 1465 O O . LEU A 1 187 ? -14.828 22.344 1.479 1 98.44 187 LEU A O 1
ATOM 1469 N N . LEU A 1 188 ? -14.727 24.547 1.032 1 98 188 LEU A N 1
ATOM 1470 C CA . LEU A 1 188 ? -15.711 24.875 2.055 1 98 188 LEU A CA 1
ATOM 1471 C C . LEU A 1 188 ? -17.094 24.359 1.667 1 98 188 LEU A C 1
ATOM 1473 O O . LEU A 1 188 ? -17.953 24.188 2.527 1 98 188 LEU A O 1
ATOM 1477 N N . ALA A 1 189 ? -17.281 24.062 0.356 1 97.94 189 ALA A N 1
ATOM 1478 C CA . ALA A 1 189 ? -18.562 23.547 -0.124 1 97.94 189 ALA A CA 1
ATOM 1479 C C . ALA A 1 189 ? -18.75 22.094 0.29 1 97.94 189 ALA A C 1
ATOM 1481 O O . ALA A 1 189 ? -19.875 21.594 0.322 1 97.94 189 ALA A O 1
ATOM 1482 N N . ILE A 1 190 ? -17.672 21.391 0.565 1 98.12 190 ILE A N 1
ATOM 1483 C CA . ILE A 1 190 ? -17.75 20.016 1.042 1 98.12 190 ILE A CA 1
ATOM 1484 C C . ILE A 1 190 ? -17.969 20 2.553 1 98.12 190 ILE A C 1
ATOM 1486 O O . ILE A 1 190 ? -17.047 20.281 3.322 1 98.12 190 ILE A O 1
ATOM 1490 N N . LYS A 1 191 ? -19.094 19.656 3.006 1 98.06 191 LYS A N 1
ATOM 1491 C CA . LYS A 1 191 ? -19.469 19.719 4.418 1 98.06 191 LYS A CA 1
ATOM 1492 C C . LYS A 1 191 ? -18.938 18.5 5.176 1 98.06 191 LYS A C 1
ATOM 1494 O O . LYS A 1 191 ? -18.984 17.375 4.672 1 98.06 191 LYS A O 1
ATOM 1499 N N . PRO A 1 192 ? -18.391 18.766 6.324 1 98.25 192 PRO A N 1
ATOM 1500 C CA . PRO A 1 192 ? -17.984 17.609 7.148 1 98.25 192 PRO A CA 1
ATOM 1501 C C . PRO A 1 192 ? -19.172 16.734 7.551 1 98.25 192 PRO A C 1
ATOM 1503 O O . PRO A 1 192 ? -20.266 17.25 7.797 1 98.25 192 PRO A O 1
ATOM 1506 N N . SER A 1 193 ? -18.953 15.492 7.602 1 97.88 193 SER A N 1
ATOM 1507 C CA . SER A 1 193 ? -19.953 14.539 8.07 1 97.88 193 SER A CA 1
ATOM 1508 C C . SER A 1 193 ? -20.25 14.727 9.555 1 97.88 193 SER A C 1
ATOM 1510 O O . SER A 1 193 ? -19.484 15.383 10.266 1 97.88 193 SER A O 1
ATOM 1512 N N . PRO A 1 194 ? -21.312 14.117 10.047 1 97.06 194 PRO A N 1
ATOM 1513 C CA . PRO A 1 194 ? -21.594 14.148 11.484 1 97.06 194 PRO A CA 1
ATOM 1514 C C . PRO A 1 194 ? -20.469 13.523 12.312 1 97.06 194 PRO A C 1
ATOM 1516 O O . PRO A 1 194 ? -20.156 14.016 13.398 1 97.06 194 PRO A O 1
ATOM 1519 N N . ALA A 1 195 ? -19.859 12.5 11.805 1 95.75 195 ALA A N 1
ATOM 1520 C CA . ALA A 1 195 ? -18.766 11.836 12.516 1 95.75 195 ALA A CA 1
ATOM 1521 C C . ALA A 1 195 ? -17.594 12.789 12.719 1 95.75 195 ALA A C 1
ATOM 1523 O O . ALA A 1 195 ? -17 12.82 13.797 1 95.75 195 ALA A O 1
ATOM 1524 N N . LEU A 1 196 ? -17.281 13.555 11.688 1 96.19 196 LEU A N 1
ATOM 1525 C CA . LEU A 1 196 ? -16.188 14.5 11.797 1 96.19 196 LEU A CA 1
ATOM 1526 C C . LEU A 1 196 ? -16.547 15.664 12.719 1 96.19 196 LEU A C 1
ATOM 1528 O O . LEU A 1 196 ? -15.719 16.109 13.508 1 96.19 196 LEU A O 1
ATOM 1532 N N . LEU A 1 197 ? -17.797 16.094 12.594 1 96.25 197 LEU A N 1
ATOM 1533 C CA . LEU A 1 197 ? -18.25 17.172 13.461 1 96.25 197 LEU A CA 1
ATOM 1534 C C . LEU A 1 197 ? -18.141 16.766 14.93 1 96.25 197 LEU A C 1
ATOM 1536 O O . LEU A 1 197 ? -17.734 17.578 15.766 1 96.25 197 LEU A O 1
ATOM 1540 N N . SER A 1 198 ? -18.469 15.523 15.141 1 94.19 198 SER A N 1
ATOM 1541 C CA . SER A 1 198 ? -18.406 15.031 16.516 1 94.19 198 SER A CA 1
ATOM 1542 C C . SER A 1 198 ? -16.969 14.938 17.016 1 94.19 198 SER A C 1
ATOM 1544 O O . SER A 1 198 ? -16.703 15.156 18.188 1 94.19 198 SER A O 1
ATOM 1546 N N . LEU A 1 199 ? -16.047 14.609 16.172 1 93.12 199 LEU A N 1
ATOM 1547 C CA . LEU A 1 199 ? -14.633 14.453 16.516 1 93.12 199 LEU A CA 1
ATOM 1548 C C . LEU A 1 199 ? -14 15.797 16.828 1 93.12 199 LEU A C 1
ATOM 1550 O O . LEU A 1 199 ? -13.109 15.891 17.672 1 93.12 199 LEU A O 1
ATOM 1554 N N . PHE A 1 200 ? -14.484 16.844 16.141 1 90.81 200 PHE A N 1
ATOM 1555 C CA . PHE A 1 200 ? -13.836 18.141 16.234 1 90.81 200 PHE A CA 1
ATOM 1556 C C . PHE A 1 200 ? -14.594 19.062 17.172 1 90.81 200 PHE A C 1
ATOM 1558 O O . PHE A 1 200 ? -14.195 20.203 17.391 1 90.81 200 PHE A O 1
ATOM 1565 N N . SER A 1 201 ? -15.789 18.531 17.703 1 82.5 201 SER A N 1
ATOM 1566 C CA . SER A 1 201 ? -16.547 19.297 18.688 1 82.5 201 SER A CA 1
ATOM 1567 C C . SER A 1 201 ? -15.969 19.109 20.078 1 82.5 201 SER A C 1
ATOM 1569 O O . SER A 1 201 ? -15.375 18.078 20.391 1 82.5 201 SER A O 1
ATOM 1571 N N . MET B 1 1 ? 10.07 -27.484 -6.055 1 93.88 1 MET B N 1
ATOM 1572 C CA . MET B 1 1 ? 9.859 -26.359 -5.152 1 93.88 1 MET B CA 1
ATOM 1573 C C . MET B 1 1 ? 8.586 -25.609 -5.508 1 93.88 1 MET B C 1
ATOM 1575 O O . MET B 1 1 ? 8.242 -25.484 -6.684 1 93.88 1 MET B O 1
ATOM 1579 N N . LYS B 1 2 ? 7.734 -25.188 -4.531 1 98.25 2 LYS B N 1
ATOM 1580 C CA . LYS B 1 2 ? 6.543 -24.375 -4.738 1 98.25 2 LYS B CA 1
ATOM 1581 C C . LYS B 1 2 ? 6.695 -23 -4.078 1 98.25 2 LYS B C 1
ATOM 1583 O O . LYS B 1 2 ? 7.203 -22.891 -2.961 1 98.25 2 LYS B O 1
ATOM 1588 N N . ILE B 1 3 ? 6.363 -22 -4.82 1 98.69 3 ILE B N 1
ATOM 1589 C CA . ILE B 1 3 ? 6.559 -20.625 -4.363 1 98.69 3 ILE B CA 1
ATOM 1590 C C . ILE B 1 3 ? 5.27 -19.828 -4.539 1 98.69 3 ILE B C 1
ATOM 1592 O O . ILE B 1 3 ? 4.594 -19.953 -5.566 1 98.69 3 ILE B O 1
ATOM 1596 N N . PHE B 1 4 ? 4.902 -19.078 -3.539 1 98.94 4 PHE B N 1
ATOM 1597 C CA . PHE B 1 4 ? 3.775 -18.156 -3.621 1 98.94 4 PHE B CA 1
ATOM 1598 C C . PHE B 1 4 ? 4.238 -16.766 -4.035 1 98.94 4 PHE B C 1
ATOM 1600 O O . PHE B 1 4 ? 5.133 -16.203 -3.41 1 98.94 4 PHE B O 1
ATOM 1607 N N . VAL B 1 5 ? 3.67 -16.25 -5.102 1 98.94 5 VAL B N 1
ATOM 1608 C CA . VAL B 1 5 ? 3.943 -14.883 -5.547 1 98.94 5 VAL B CA 1
ATOM 1609 C C . VAL B 1 5 ? 2.801 -13.961 -5.125 1 98.94 5 VAL B C 1
ATOM 1611 O O . VAL B 1 5 ? 1.671 -14.102 -5.598 1 98.94 5 VAL B O 1
ATOM 1614 N N . THR B 1 6 ? 3.09 -13.055 -4.23 1 98.94 6 THR B N 1
ATOM 1615 C CA . THR B 1 6 ? 2.139 -12.016 -3.859 1 98.94 6 THR B CA 1
ATOM 1616 C C . THR B 1 6 ? 2.605 -10.648 -4.355 1 98.94 6 THR B C 1
ATOM 1618 O O . THR B 1 6 ? 3.633 -10.547 -5.027 1 98.94 6 THR B O 1
ATOM 1621 N N . GLY B 1 7 ? 1.785 -9.617 -4.172 1 98.81 7 GLY B N 1
ATOM 1622 C CA . GLY B 1 7 ? 2.113 -8.273 -4.617 1 98.81 7 GLY B CA 1
ATOM 1623 C C . GLY B 1 7 ? 1.774 -7.207 -3.592 1 98.81 7 GLY B C 1
ATOM 1624 O O . GLY B 1 7 ? 1.044 -7.469 -2.635 1 98.81 7 GLY B O 1
ATOM 1625 N N . THR B 1 8 ? 2.301 -6.023 -3.818 1 98.81 8 THR B N 1
ATOM 1626 C CA . THR B 1 8 ? 2.016 -4.891 -2.947 1 98.81 8 THR B CA 1
ATOM 1627 C C . THR B 1 8 ? 0.685 -4.242 -3.32 1 98.81 8 THR B C 1
ATOM 1629 O O . THR B 1 8 ? 0.141 -3.443 -2.557 1 98.81 8 THR B O 1
ATOM 1632 N N . ASP B 1 9 ? 0.238 -4.508 -4.527 1 97.75 9 ASP B N 1
ATOM 1633 C CA . ASP B 1 9 ? -0.983 -3.893 -5.039 1 97.75 9 ASP B CA 1
ATOM 1634 C C . ASP B 1 9 ? -1.581 -4.719 -6.176 1 97.75 9 ASP B C 1
ATOM 1636 O O . ASP B 1 9 ? -1.011 -5.734 -6.574 1 97.75 9 ASP B O 1
ATOM 1640 N N . THR B 1 10 ? -2.748 -4.309 -6.59 1 96 10 THR B N 1
ATOM 1641 C CA . THR B 1 10 ? -3.316 -4.824 -7.832 1 96 10 THR B CA 1
ATOM 1642 C C . THR B 1 10 ? -2.662 -4.164 -9.039 1 96 10 THR B C 1
ATOM 1644 O O . THR B 1 10 ? -2.119 -3.061 -8.938 1 96 10 THR B O 1
ATOM 1647 N N . ASP B 1 11 ? -2.482 -4.879 -10.141 1 93.88 11 ASP B N 1
ATOM 1648 C CA . ASP B 1 11 ? -2.008 -4.395 -11.43 1 93.88 11 ASP B CA 1
ATOM 1649 C C . ASP B 1 11 ? -0.535 -4 -11.359 1 93.88 11 ASP B C 1
ATOM 1651 O O . ASP B 1 11 ? -0.094 -3.1 -12.078 1 93.88 11 ASP B O 1
ATOM 1655 N N . ILE B 1 12 ? 0.181 -4.621 -10.461 1 96.75 12 ILE B N 1
ATOM 1656 C CA . ILE B 1 12 ? 1.595 -4.281 -10.344 1 96.75 12 ILE B CA 1
ATOM 1657 C C . ILE B 1 12 ? 2.432 -5.262 -11.156 1 96.75 12 ILE B C 1
ATOM 1659 O O . ILE B 1 12 ? 3.662 -5.195 -11.156 1 96.75 12 ILE B O 1
ATOM 1663 N N . GLY B 1 13 ? 1.81 -6.277 -11.789 1 97.25 13 GLY B N 1
ATOM 1664 C CA . GLY B 1 13 ? 2.52 -7.145 -12.711 1 97.25 13 GLY B CA 1
ATOM 1665 C C . GLY B 1 13 ? 2.74 -8.547 -12.172 1 97.25 13 GLY B C 1
ATOM 1666 O O . GLY B 1 13 ? 3.646 -9.25 -12.617 1 97.25 13 GLY B O 1
ATOM 1667 N N . LYS B 1 14 ? 2 -9.008 -11.195 1 98.38 14 LYS B N 1
ATOM 1668 C CA . LYS B 1 14 ? 2.158 -10.328 -10.602 1 98.38 14 LYS B CA 1
ATOM 1669 C C . LYS B 1 14 ? 2.088 -11.422 -11.664 1 98.38 14 LYS B C 1
ATOM 1671 O O . LYS B 1 14 ? 2.918 -12.336 -11.68 1 98.38 14 LYS B O 1
ATOM 1676 N N . THR B 1 15 ? 1.075 -11.281 -12.539 1 98 15 THR B N 1
ATOM 1677 C CA . THR B 1 15 ? 0.863 -12.312 -13.555 1 98 15 THR B CA 1
ATOM 1678 C C . THR B 1 15 ? 2.047 -12.383 -14.516 1 98 15 THR B C 1
ATOM 1680 O O . THR B 1 15 ? 2.525 -13.469 -14.844 1 98 15 THR B O 1
ATOM 1683 N N . ILE B 1 16 ? 2.496 -11.25 -14.93 1 98.31 16 ILE B N 1
ATOM 1684 C CA . ILE B 1 16 ? 3.629 -11.18 -15.844 1 98.31 16 ILE B CA 1
ATOM 1685 C C . ILE B 1 16 ? 4.863 -11.789 -15.188 1 98.31 16 ILE B C 1
ATOM 1687 O O . ILE B 1 16 ? 5.562 -12.602 -15.797 1 98.31 16 ILE B O 1
ATOM 1691 N N . ILE B 1 17 ? 5.125 -11.43 -13.953 1 98.75 17 ILE B N 1
ATOM 1692 C CA . ILE B 1 17 ? 6.305 -11.906 -13.234 1 98.75 17 ILE B CA 1
ATOM 1693 C C . ILE B 1 17 ? 6.18 -13.398 -12.969 1 98.75 17 ILE B C 1
ATOM 1695 O O . ILE B 1 17 ? 7.148 -14.148 -13.133 1 98.75 17 ILE B O 1
ATOM 1699 N N . SER B 1 18 ? 4.98 -13.859 -12.516 1 98.88 18 SER B N 1
ATOM 1700 C CA . SER B 1 18 ? 4.754 -15.289 -12.305 1 98.88 18 SER B CA 1
ATOM 1701 C C . SER B 1 18 ? 5 -16.078 -13.586 1 98.88 18 SER B C 1
ATOM 1703 O O . SER B 1 18 ? 5.668 -17.109 -13.57 1 98.88 18 SER B O 1
ATOM 1705 N N . SER B 1 19 ? 4.496 -15.57 -14.695 1 98.81 19 SER B N 1
ATOM 1706 C CA . SER B 1 19 ? 4.676 -16.234 -15.984 1 98.81 19 SER B CA 1
ATOM 1707 C C . SER B 1 19 ? 6.145 -16.25 -16.391 1 98.81 19 SER B C 1
ATOM 1709 O O . SER B 1 19 ? 6.645 -17.25 -16.891 1 98.81 19 SER B O 1
ATOM 1711 N N . TRP B 1 20 ? 6.781 -15.125 -16.219 1 98.88 20 TRP B N 1
ATOM 1712 C CA . TRP B 1 20 ? 8.203 -15.008 -16.516 1 98.88 20 TRP B CA 1
ATOM 1713 C C . TRP B 1 20 ? 9.016 -16.047 -15.742 1 98.88 20 TRP B C 1
ATOM 1715 O O . TRP B 1 20 ? 9.883 -16.703 -16.297 1 98.88 20 TRP B O 1
ATOM 1725 N N . LEU B 1 21 ? 8.703 -16.203 -14.461 1 98.81 21 LEU B N 1
ATOM 1726 C CA . LEU B 1 21 ? 9.359 -17.203 -13.633 1 98.81 21 LEU B CA 1
ATOM 1727 C C . LEU B 1 21 ? 9.07 -18.609 -14.156 1 98.81 21 LEU B C 1
ATOM 1729 O O . LEU B 1 21 ? 9.984 -19.438 -14.258 1 98.81 21 LEU B O 1
ATOM 1733 N N . CYS B 1 22 ? 7.84 -18.875 -14.477 1 98.75 22 CYS B N 1
ATOM 1734 C CA . CYS B 1 22 ? 7.457 -20.188 -14.992 1 98.75 22 CYS B CA 1
ATOM 1735 C C . CYS B 1 22 ? 8.219 -20.531 -16.266 1 98.75 22 CYS B C 1
ATOM 1737 O O . CYS B 1 22 ? 8.711 -21.641 -16.438 1 98.75 22 CYS B O 1
ATOM 1739 N N . LEU B 1 23 ? 8.312 -19.578 -17.156 1 98.56 23 LEU B N 1
ATOM 1740 C CA . LEU B 1 23 ? 8.977 -19.797 -18.438 1 98.56 23 LEU B CA 1
ATOM 1741 C C . LEU B 1 23 ? 10.461 -20.109 -18.234 1 98.56 23 LEU B C 1
ATOM 1743 O O . LEU B 1 23 ? 10.992 -21.047 -18.828 1 98.56 23 LEU B O 1
ATOM 1747 N N . HIS B 1 24 ? 11.125 -19.359 -17.438 1 98.19 24 HIS B N 1
ATOM 1748 C CA . HIS B 1 24 ? 12.57 -19.469 -17.297 1 98.19 24 HIS B CA 1
ATOM 1749 C C . HIS B 1 24 ? 12.945 -20.719 -16.5 1 98.19 24 HIS B C 1
ATOM 1751 O O . HIS B 1 24 ? 13.992 -21.312 -16.734 1 98.19 24 HIS B O 1
ATOM 1757 N N . PHE B 1 25 ? 12.109 -21.125 -15.586 1 97.88 25 PHE B N 1
ATOM 1758 C CA . PHE B 1 25 ? 12.531 -22.188 -14.664 1 97.88 25 PHE B CA 1
ATOM 1759 C C . PHE B 1 25 ? 11.68 -23.438 -14.859 1 97.88 25 PHE B C 1
ATOM 1761 O O . PHE B 1 25 ? 11.797 -24.391 -14.086 1 97.88 25 PHE B O 1
ATOM 1768 N N . ASN B 1 26 ? 10.812 -23.453 -15.82 1 97.44 26 ASN B N 1
ATOM 1769 C CA . ASN B 1 26 ? 9.953 -24.578 -16.172 1 97.44 26 ASN B CA 1
ATOM 1770 C C . ASN B 1 26 ? 9.039 -24.969 -15.023 1 97.44 26 ASN B C 1
ATOM 1772 O O . ASN B 1 26 ? 9.008 -26.125 -14.617 1 97.44 26 ASN B O 1
ATOM 1776 N N . TYR B 1 27 ? 8.406 -23.984 -14.445 1 98.62 27 TYR B N 1
ATOM 1777 C CA . TYR B 1 27 ? 7.43 -24.188 -13.383 1 98.62 27 TYR B CA 1
ATOM 1778 C C . TYR B 1 27 ? 6.016 -24.266 -13.945 1 98.62 27 TYR B C 1
ATOM 1780 O O . TYR B 1 27 ? 5.734 -23.703 -15.008 1 98.62 27 TYR B O 1
ATOM 1788 N N . HIS B 1 28 ? 5.129 -24.891 -13.25 1 98.75 28 HIS B N 1
ATOM 1789 C CA . HIS B 1 28 ? 3.693 -24.797 -13.484 1 98.75 28 HIS B CA 1
ATOM 1790 C C . HIS B 1 28 ? 3.109 -23.562 -12.828 1 98.75 28 HIS B C 1
ATOM 1792 O O . HIS B 1 28 ? 3.742 -22.953 -11.961 1 98.75 28 HIS B O 1
ATOM 1798 N N . TYR B 1 29 ? 1.954 -23.156 -13.32 1 98.81 29 TYR B N 1
ATOM 1799 C CA . TYR B 1 29 ? 1.297 -21.953 -12.844 1 98.81 29 TYR B CA 1
ATOM 1800 C C . TYR B 1 29 ? -0.06 -22.281 -12.227 1 98.81 29 TYR B C 1
ATOM 1802 O O . TYR B 1 29 ? -0.844 -23.031 -12.805 1 98.81 29 TYR B O 1
ATOM 1810 N N . TRP B 1 30 ? -0.301 -21.625 -11.078 1 98.94 30 TRP B N 1
ATOM 1811 C CA . TRP B 1 30 ? -1.605 -21.781 -10.438 1 98.94 30 TRP B CA 1
ATOM 1812 C C . TRP B 1 30 ? -2.006 -20.484 -9.719 1 98.94 30 TRP B C 1
ATOM 1814 O O . TRP B 1 30 ? -1.217 -19.922 -8.961 1 98.94 30 TRP B O 1
ATOM 1824 N N . LYS B 1 31 ? -3.145 -19.938 -10.008 1 98.75 31 LYS B N 1
ATOM 1825 C CA . LYS B 1 31 ? -3.814 -18.891 -9.242 1 98.75 31 LYS B CA 1
ATOM 1826 C C . LYS B 1 31 ? -5.109 -19.406 -8.617 1 98.75 31 LYS B C 1
ATOM 1828 O O . LYS B 1 31 ? -6.137 -19.484 -9.289 1 98.75 31 LYS B O 1
ATOM 1833 N N . PRO B 1 32 ? -5.039 -19.703 -7.363 1 98.81 32 PRO B N 1
ATOM 1834 C CA . PRO B 1 32 ? -6.188 -20.375 -6.758 1 98.81 32 PRO B CA 1
ATOM 1835 C C . PRO B 1 32 ? -7.473 -19.562 -6.848 1 98.81 32 PRO B C 1
ATOM 1837 O O . PRO B 1 32 ? -8.555 -20.109 -7.043 1 98.81 32 PRO B O 1
ATOM 1840 N N . ILE B 1 33 ? -7.371 -18.266 -6.723 1 98.62 33 ILE B N 1
ATOM 1841 C CA . ILE B 1 33 ? -8.562 -17.422 -6.734 1 98.62 33 ILE B CA 1
ATOM 1842 C C . ILE B 1 33 ? -8.438 -16.375 -7.84 1 98.62 33 ILE B C 1
ATOM 1844 O O . ILE B 1 33 ? -7.609 -15.469 -7.754 1 98.62 33 ILE B O 1
ATOM 1848 N N . GLN B 1 34 ? -9.25 -16.516 -8.859 1 98.06 34 GLN B N 1
ATOM 1849 C CA . GLN B 1 34 ? -9.305 -15.594 -9.992 1 98.06 34 GLN B CA 1
ATOM 1850 C C . GLN B 1 34 ? -10.523 -14.688 -9.922 1 98.06 34 GLN B C 1
ATOM 1852 O O . GLN B 1 34 ? -11.656 -15.172 -9.844 1 98.06 34 GLN B O 1
ATOM 1857 N N . SER B 1 35 ? -10.242 -13.375 -9.805 1 95.5 35 SER B N 1
ATOM 1858 C CA . SER B 1 35 ? -11.336 -12.414 -9.914 1 95.5 35 SER B CA 1
ATOM 1859 C C . SER B 1 35 ? -11.305 -11.695 -11.258 1 95.5 35 SER B C 1
ATOM 1861 O O . SER B 1 35 ? -10.281 -11.133 -11.648 1 95.5 35 SER B O 1
ATOM 1863 N N . GLY B 1 36 ? -12.43 -11.688 -11.883 1 91.94 36 GLY B N 1
ATOM 1864 C CA . GLY B 1 36 ? -12.508 -11.078 -13.203 1 91.94 36 GLY B CA 1
ATOM 1865 C C . GLY B 1 36 ? -11.867 -11.922 -14.289 1 91.94 36 GLY B C 1
ATOM 1866 O O . GLY B 1 36 ? -11.023 -12.773 -14.008 1 91.94 36 GLY B O 1
ATOM 1867 N N . SER B 1 37 ? -12.336 -11.766 -15.641 1 83.75 37 SER B N 1
ATOM 1868 C CA . SER B 1 37 ? -11.82 -12.586 -16.734 1 83.75 37 SER B CA 1
ATOM 1869 C C . SER B 1 37 ? -11.711 -11.781 -18.031 1 83.75 37 SER B C 1
ATOM 1871 O O . SER B 1 37 ? -11.523 -12.352 -19.109 1 83.75 37 SER B O 1
ATOM 1873 N N . ILE B 1 38 ? -11.844 -10.469 -18 1 78.5 38 ILE B N 1
ATOM 1874 C CA . ILE B 1 38 ? -11.82 -9.68 -19.234 1 78.5 38 ILE B CA 1
ATOM 1875 C C . ILE B 1 38 ? -10.469 -8.977 -19.375 1 78.5 38 ILE B C 1
ATOM 1877 O O . ILE B 1 38 ? -10.047 -8.258 -18.469 1 78.5 38 ILE B O 1
ATOM 1881 N N . PRO B 1 39 ? -9.93 -9.164 -20.422 1 77.88 39 PRO B N 1
ATOM 1882 C CA . PRO B 1 39 ? -10.281 -10.023 -21.547 1 77.88 39 PRO B CA 1
ATOM 1883 C C . PRO B 1 39 ? -9.922 -11.492 -21.328 1 77.88 39 PRO B C 1
ATOM 1885 O O . PRO B 1 39 ? -10.492 -12.383 -21.953 1 77.88 39 PRO B O 1
ATOM 1888 N N . LEU B 1 40 ? -8.922 -11.812 -20.562 1 91.31 40 LEU B N 1
ATOM 1889 C CA . LEU B 1 40 ? -8.484 -13.164 -20.219 1 91.31 40 LEU B CA 1
ATOM 1890 C C . LEU B 1 40 ? -8.227 -13.281 -18.719 1 91.31 40 LEU B C 1
ATOM 1892 O O . LEU B 1 40 ? -7.914 -12.281 -18.062 1 91.31 40 LEU B O 1
ATOM 1896 N N . THR B 1 41 ? -8.414 -14.461 -18.266 1 96.19 41 THR B N 1
ATOM 1897 C CA . THR B 1 41 ? -7.945 -14.742 -16.906 1 96.19 41 THR B CA 1
ATOM 1898 C C . THR B 1 41 ? -6.422 -14.805 -16.875 1 96.19 41 THR B C 1
ATOM 1900 O O . THR B 1 41 ? -5.773 -14.906 -17.922 1 96.19 41 THR B O 1
ATOM 1903 N N . ASP B 1 42 ? -5.883 -14.734 -15.633 1 97.81 42 ASP B N 1
ATOM 1904 C CA . ASP B 1 42 ? -4.438 -14.875 -15.477 1 97.81 42 ASP B CA 1
ATOM 1905 C C . ASP B 1 42 ? -3.963 -16.25 -15.945 1 97.81 42 ASP B C 1
ATOM 1907 O O . ASP B 1 42 ? -2.906 -16.359 -16.562 1 97.81 42 ASP B O 1
ATOM 1911 N N . LYS B 1 43 ? -4.75 -17.312 -15.68 1 97.88 43 LYS B N 1
ATOM 1912 C CA . LYS B 1 43 ? -4.453 -18.656 -16.172 1 97.88 43 LYS B CA 1
ATOM 1913 C C . LYS B 1 43 ? -4.383 -18.688 -17.688 1 97.88 43 LYS B C 1
ATOM 1915 O O . LYS B 1 43 ? -3.432 -19.234 -18.266 1 97.88 43 LYS B O 1
ATOM 1920 N N . GLU B 1 44 ? -5.371 -18.125 -18.312 1 97.81 44 GLU B N 1
ATOM 1921 C CA . GLU B 1 44 ? -5.43 -18.109 -19.766 1 97.81 44 GLU B CA 1
ATOM 1922 C C . GLU B 1 44 ? -4.242 -17.344 -20.359 1 97.81 44 GLU B C 1
ATOM 1924 O O . GLU B 1 44 ? -3.678 -17.75 -21.375 1 97.81 44 GLU B O 1
ATOM 1929 N N . PHE B 1 45 ? -3.93 -16.219 -19.719 1 97.69 45 PHE B N 1
ATOM 1930 C CA . PHE B 1 45 ? -2.752 -15.469 -20.125 1 97.69 45 PHE B CA 1
ATOM 1931 C C . PHE B 1 45 ? -1.51 -16.359 -20.109 1 97.69 45 PHE B C 1
ATOM 1933 O O . PHE B 1 45 ? -0.767 -16.406 -21.094 1 97.69 45 PHE B O 1
ATOM 1940 N N . ALA B 1 46 ? -1.286 -17.109 -19.016 1 98.44 46 ALA B N 1
ATOM 1941 C CA . ALA B 1 46 ? -0.144 -18 -18.875 1 98.44 46 ALA B CA 1
ATOM 1942 C C . ALA B 1 46 ? -0.187 -19.109 -19.922 1 98.44 46 ALA B C 1
ATOM 1944 O O . ALA B 1 46 ? 0.84 -19.453 -20.516 1 98.44 46 ALA B O 1
ATOM 1945 N N . GLN B 1 47 ? -1.367 -19.625 -20.203 1 98.31 47 GLN B N 1
ATOM 1946 C CA . GLN B 1 47 ? -1.536 -20.688 -21.188 1 98.31 47 GLN B CA 1
ATOM 1947 C C . GLN B 1 47 ? -1.113 -20.219 -22.578 1 98.31 47 GLN B C 1
ATOM 1949 O O . GLN B 1 47 ? -0.497 -20.969 -23.328 1 98.31 47 GLN B O 1
ATOM 1954 N N . GLN B 1 48 ? -1.462 -19.016 -22.875 1 97.75 48 GLN B N 1
ATOM 1955 C CA . GLN B 1 48 ? -1.116 -18.453 -24.188 1 97.75 48 GLN B CA 1
ATOM 1956 C C . GLN B 1 48 ? 0.396 -18.359 -24.359 1 97.75 48 GLN B C 1
ATOM 1958 O O . GLN B 1 48 ? 0.896 -18.328 -25.484 1 97.75 48 GLN B O 1
ATOM 1963 N N . LEU B 1 49 ? 1.092 -18.328 -23.297 1 98.25 49 LEU B N 1
ATOM 1964 C CA . LEU B 1 49 ? 2.549 -18.266 -23.344 1 98.25 49 LEU B CA 1
ATOM 1965 C C . LEU B 1 49 ? 3.152 -19.656 -23.406 1 98.25 49 LEU B C 1
ATOM 1967 O O . LEU B 1 49 ? 4.375 -19.812 -23.453 1 98.25 49 LEU B O 1
ATOM 1971 N N . GLY B 1 50 ? 2.34 -20.703 -23.312 1 98.25 50 GLY B N 1
ATOM 1972 C CA . GLY B 1 50 ? 2.809 -22.078 -23.375 1 98.25 50 GLY B CA 1
ATOM 1973 C C . GLY B 1 50 ? 3.121 -22.672 -22.016 1 98.25 50 GLY B C 1
ATOM 1974 O O . GLY B 1 50 ? 3.824 -23.688 -21.922 1 98.25 50 GLY B O 1
ATOM 1975 N N . ILE B 1 51 ? 2.645 -22.078 -20.938 1 98.62 51 ILE B N 1
ATOM 1976 C CA . ILE B 1 51 ? 2.908 -22.531 -19.578 1 98.62 51 ILE B CA 1
ATOM 1977 C C . ILE B 1 51 ? 1.841 -23.531 -19.156 1 98.62 51 ILE B C 1
ATOM 1979 O O . ILE B 1 51 ? 0.655 -23.344 -19.438 1 98.62 51 ILE B O 1
ATOM 1983 N N . ASN B 1 52 ? 2.283 -24.609 -18.547 1 98.62 52 ASN B N 1
ATOM 1984 C CA . ASN B 1 52 ? 1.324 -25.531 -17.969 1 98.62 52 ASN B CA 1
ATOM 1985 C C . ASN B 1 52 ? 0.623 -24.922 -16.75 1 98.62 52 ASN B C 1
ATOM 1987 O O . ASN B 1 52 ? 1.277 -24.438 -15.828 1 98.62 52 ASN B O 1
ATOM 1991 N N . THR B 1 53 ? -0.669 -24.906 -16.781 1 98.62 53 THR B N 1
ATOM 1992 C CA . THR B 1 53 ? -1.446 -24.234 -15.734 1 98.62 53 THR B CA 1
ATOM 1993 C C . THR B 1 53 ? -2.383 -25.219 -15.047 1 98.62 53 THR B C 1
ATOM 1995 O O . THR B 1 53 ? -2.672 -26.297 -15.586 1 98.62 53 THR B O 1
ATOM 1998 N N . ILE B 1 54 ? -2.75 -24.891 -13.898 1 98.62 54 ILE B N 1
ATOM 1999 C CA . ILE B 1 54 ? -3.709 -25.656 -13.117 1 98.62 54 ILE B CA 1
ATOM 2000 C C . ILE B 1 54 ? -5 -24.859 -12.945 1 98.62 54 ILE B C 1
ATOM 2002 O O . ILE B 1 54 ? -4.965 -23.641 -12.812 1 98.62 54 ILE B O 1
ATOM 2006 N N . GLN B 1 55 ? -6.141 -25.484 -12.969 1 97.88 55 GLN B N 1
ATOM 2007 C CA . GLN B 1 55 ? -7.441 -24.844 -12.797 1 97.88 55 GLN B CA 1
ATOM 2008 C C . GLN B 1 55 ? -7.535 -24.141 -11.453 1 97.88 55 GLN B C 1
ATOM 2010 O O . GLN B 1 55 ? -7.113 -24.688 -10.43 1 97.88 55 GLN B O 1
ATOM 2015 N N . GLU B 1 56 ? -8.07 -22.984 -11.461 1 97.88 56 GLU B N 1
ATOM 2016 C CA . GLU B 1 56 ? -8.297 -22.234 -10.227 1 97.88 56 GLU B CA 1
ATOM 2017 C C . GLU B 1 56 ? -9.203 -23.016 -9.273 1 97.88 56 GLU B C 1
ATOM 2019 O O . GLU B 1 56 ? -10.055 -23.781 -9.711 1 97.88 56 GLU B O 1
ATOM 2024 N N . TYR B 1 57 ? -9 -22.781 -8.031 1 98.19 57 TYR B N 1
ATOM 2025 C CA . TYR B 1 57 ? -10 -23.234 -7.062 1 98.19 57 TYR B CA 1
ATOM 2026 C C . TYR B 1 57 ? -11.328 -22.516 -7.289 1 98.19 57 TYR B C 1
ATOM 2028 O O . TYR B 1 57 ? -12.383 -23.141 -7.277 1 98.19 57 TYR B O 1
ATOM 2036 N N . ALA B 1 58 ? -11.242 -21.203 -7.531 1 97.56 58 ALA B N 1
ATOM 2037 C CA . ALA B 1 58 ? -12.453 -20.406 -7.746 1 97.56 58 ALA B CA 1
ATOM 2038 C C . ALA B 1 58 ? -12.227 -19.359 -8.82 1 97.56 58 ALA B C 1
ATOM 2040 O O . ALA B 1 58 ? -11.219 -18.656 -8.812 1 97.56 58 ALA B O 1
ATOM 2041 N N . ARG B 1 59 ? -13.117 -19.297 -9.727 1 96.31 59 ARG B N 1
ATOM 2042 C CA . ARG B 1 59 ? -13.211 -18.219 -10.711 1 96.31 59 ARG B CA 1
ATOM 2043 C C . ARG B 1 59 ? -14.461 -17.375 -10.477 1 96.31 59 ARG B C 1
ATOM 2045 O O . ARG B 1 59 ? -15.578 -17.844 -10.703 1 96.31 59 ARG B O 1
ATOM 2052 N N . ILE B 1 60 ? -14.203 -16.219 -10.023 1 96.38 60 ILE B N 1
ATOM 2053 C CA . ILE B 1 60 ? -15.32 -15.305 -9.758 1 96.38 60 ILE B CA 1
ATOM 2054 C C . ILE B 1 60 ? -15.328 -14.188 -10.797 1 96.38 60 ILE B C 1
ATOM 2056 O O . ILE B 1 60 ? -14.289 -13.852 -11.367 1 96.38 60 ILE B O 1
ATOM 2060 N N . THR B 1 61 ? -16.406 -13.57 -11.078 1 93.19 61 THR B N 1
ATOM 2061 C CA . THR B 1 61 ? -16.672 -12.914 -12.359 1 93.19 61 THR B CA 1
ATOM 2062 C C . THR B 1 61 ? -16.219 -11.461 -12.32 1 93.19 61 THR B C 1
ATOM 2064 O O . THR B 1 61 ? -15.617 -10.969 -13.281 1 93.19 61 THR B O 1
ATOM 2067 N N . GLN B 1 62 ? -16.531 -10.719 -11.242 1 94.62 62 GLN B N 1
ATOM 2068 C CA . GLN B 1 62 ? -16.281 -9.281 -11.211 1 94.62 62 GLN B CA 1
ATOM 2069 C C . GLN B 1 62 ? -14.836 -8.977 -10.844 1 94.62 62 GLN B C 1
ATOM 2071 O O . GLN B 1 62 ? -14.25 -9.648 -9.984 1 94.62 62 GLN B O 1
ATOM 2076 N N . PRO B 1 63 ? -14.227 -8.055 -11.531 1 94 63 PRO B N 1
ATOM 2077 C CA . PRO B 1 63 ? -12.852 -7.66 -11.227 1 94 63 PRO B CA 1
ATOM 2078 C C . PRO B 1 63 ? -12.742 -6.824 -9.953 1 94 63 PRO B C 1
ATOM 2080 O O . PRO B 1 63 ? -12.359 -5.656 -10.008 1 94 63 PRO B O 1
ATOM 2083 N N . LEU B 1 64 ? -13.133 -7.34 -8.836 1 96.25 64 LEU B N 1
ATOM 2084 C CA . LEU B 1 64 ? -13.141 -6.766 -7.492 1 96.25 64 LEU B CA 1
ATOM 2085 C C . LEU B 1 64 ? -12.352 -7.641 -6.523 1 96.25 64 LEU B C 1
ATOM 2087 O O . LEU B 1 64 ? -11.789 -8.664 -6.922 1 96.25 64 LEU B O 1
ATOM 2091 N N . SER B 1 65 ? -12.266 -7.223 -5.312 1 97.12 65 SER B N 1
ATOM 2092 C CA . SER B 1 65 ? -11.68 -8.086 -4.293 1 97.12 65 SER B CA 1
ATOM 2093 C C . SER B 1 65 ? -12.43 -9.406 -4.191 1 97.12 65 SER B C 1
ATOM 2095 O O . SER B 1 65 ? -13.641 -9.461 -4.41 1 97.12 65 SER B O 1
ATOM 2097 N N . PRO B 1 66 ? -11.703 -10.477 -3.84 1 98.25 66 PRO B N 1
ATOM 2098 C CA . PRO B 1 66 ? -12.336 -11.797 -3.854 1 98.25 66 PRO B CA 1
ATOM 2099 C C . PRO B 1 66 ? -13.602 -11.852 -3.004 1 98.25 66 PRO B C 1
ATOM 2101 O O . PRO B 1 66 ? -14.609 -12.438 -3.426 1 98.25 66 PRO B O 1
ATOM 2104 N N . HIS B 1 67 ? -13.633 -11.242 -1.838 1 98.06 67 HIS B N 1
ATOM 2105 C CA . HIS B 1 67 ? -14.797 -11.312 -0.969 1 98.06 67 HIS B CA 1
ATOM 2106 C C . HIS B 1 67 ? -16.016 -10.672 -1.634 1 98.06 67 HIS B C 1
ATOM 2108 O O . HIS B 1 67 ? -17.109 -11.227 -1.587 1 98.06 67 HIS B O 1
ATOM 2114 N N . LEU B 1 68 ? -15.836 -9.547 -2.254 1 97.31 68 LEU B N 1
ATOM 2115 C CA . LEU B 1 68 ? -16.922 -8.82 -2.896 1 97.31 68 LEU B CA 1
ATOM 2116 C C . LEU B 1 68 ? -17.391 -9.539 -4.156 1 97.31 68 LEU B C 1
ATOM 2118 O O . LEU B 1 68 ? -18.594 -9.695 -4.375 1 97.31 68 LEU B O 1
ATOM 2122 N N . ALA B 1 69 ? -16.422 -9.969 -5.004 1 97.5 69 ALA B N 1
ATOM 2123 C CA . ALA B 1 69 ? -16.75 -10.688 -6.234 1 97.5 69 ALA B CA 1
ATOM 2124 C C . ALA B 1 69 ? -17.516 -11.977 -5.93 1 97.5 69 ALA B C 1
ATOM 2126 O O . ALA B 1 69 ? -18.484 -12.305 -6.609 1 97.5 69 ALA B O 1
ATOM 2127 N N . ALA B 1 70 ? -17.047 -12.719 -4.914 1 98.12 70 ALA B N 1
ATOM 2128 C CA . ALA B 1 70 ? -17.703 -13.961 -4.52 1 98.12 70 ALA B CA 1
ATOM 2129 C C . ALA B 1 70 ? -19.125 -13.703 -4.059 1 98.12 70 ALA B C 1
ATOM 2131 O O . ALA B 1 70 ? -20.047 -14.438 -4.418 1 98.12 70 ALA B O 1
ATOM 2132 N N . ARG B 1 71 ? -19.297 -12.664 -3.225 1 96.94 71 ARG B N 1
ATOM 2133 C CA . ARG B 1 71 ? -20.641 -12.297 -2.754 1 96.94 71 ARG B CA 1
ATOM 2134 C C . ARG B 1 71 ? -21.562 -12.008 -3.922 1 96.94 71 ARG B C 1
ATOM 2136 O O . ARG B 1 71 ? -22.703 -12.484 -3.949 1 96.94 71 ARG B O 1
ATOM 2143 N N . LEU B 1 72 ? -21.109 -11.25 -4.887 1 96.44 72 LEU B N 1
ATOM 2144 C CA . LEU B 1 72 ? -21.922 -10.891 -6.055 1 96.44 72 LEU B CA 1
ATOM 2145 C C . LEU B 1 72 ? -22.266 -12.125 -6.875 1 96.44 72 LEU B C 1
ATOM 2147 O O . LEU B 1 72 ? -23.344 -12.18 -7.484 1 96.44 72 LEU B O 1
ATOM 2151 N N . ASP B 1 73 ? -21.391 -13.109 -6.871 1 97.56 73 ASP B N 1
ATOM 2152 C CA . ASP B 1 73 ? -21.609 -14.367 -7.582 1 97.56 73 ASP B CA 1
ATOM 2153 C C . ASP B 1 73 ? -22.391 -15.359 -6.727 1 97.56 73 ASP B C 1
ATOM 2155 O O . ASP B 1 73 ? -22.641 -16.484 -7.145 1 97.56 73 ASP B O 1
ATOM 2159 N N . ASN B 1 74 ? -22.766 -14.961 -5.488 1 97.5 74 ASN B N 1
ATOM 2160 C CA . ASN B 1 74 ? -23.422 -15.836 -4.531 1 97.5 74 ASN B CA 1
ATOM 2161 C C . ASN B 1 74 ? -22.594 -17.078 -4.234 1 97.5 74 ASN B C 1
ATOM 2163 O O . ASN B 1 74 ? -23.109 -18.188 -4.234 1 97.5 74 ASN B O 1
ATOM 2167 N N . LYS B 1 75 ? -21.281 -16.875 -4.109 1 97.06 75 LYS B N 1
ATOM 2168 C CA . LYS B 1 75 ? -20.344 -17.938 -3.77 1 97.06 75 LYS B CA 1
ATOM 2169 C C . LYS B 1 75 ? -19.672 -17.656 -2.426 1 97.06 75 LYS B C 1
ATOM 2171 O O . LYS B 1 75 ? -19.547 -16.516 -2.002 1 97.06 75 LYS B O 1
ATOM 2176 N N . VAL B 1 76 ? -19.266 -18.719 -1.772 1 95.69 76 VAL B N 1
ATOM 2177 C CA . VAL B 1 76 ? -18.516 -18.641 -0.529 1 95.69 76 VAL B CA 1
ATOM 2178 C C . VAL B 1 76 ? -17.141 -19.266 -0.716 1 95.69 76 VAL B C 1
ATOM 2180 O O . VAL B 1 76 ? -17.031 -20.453 -1.06 1 95.69 76 VAL B O 1
ATOM 2183 N N . LEU B 1 77 ? -16.141 -18.531 -0.539 1 98.12 77 LEU B N 1
ATOM 2184 C CA . LEU B 1 77 ? -14.781 -19.031 -0.642 1 98.12 77 LEU B CA 1
ATOM 2185 C C . LEU B 1 77 ? -14.289 -19.547 0.709 1 98.12 77 LEU B C 1
ATOM 2187 O O . LEU B 1 77 ? -14.344 -18.812 1.706 1 98.12 77 LEU B O 1
ATOM 2191 N N . ASP B 1 78 ? -13.898 -20.75 0.734 1 98.19 78 ASP B N 1
ATOM 2192 C CA . ASP B 1 78 ? -13.359 -21.375 1.935 1 98.19 78 ASP B CA 1
ATOM 2193 C C . ASP B 1 78 ? -11.891 -21.75 1.742 1 98.19 78 ASP B C 1
ATOM 2195 O O . ASP B 1 78 ? -11.578 -22.734 1.067 1 98.19 78 ASP B O 1
ATOM 2199 N N . ILE B 1 79 ? -10.992 -21.047 2.416 1 98.19 79 ILE B N 1
ATOM 2200 C CA . ILE B 1 79 ? -9.562 -21.25 2.182 1 98.19 79 ILE B CA 1
ATOM 2201 C C . ILE B 1 79 ? -9.164 -22.641 2.633 1 98.19 79 ILE B C 1
ATOM 2203 O O . ILE B 1 79 ? -8.164 -23.188 2.162 1 98.19 79 ILE B O 1
ATOM 2207 N N . ASN B 1 80 ? -9.93 -23.234 3.568 1 97.75 80 ASN B N 1
ATOM 2208 C CA . ASN B 1 80 ? -9.609 -24.562 4.062 1 97.75 80 ASN B CA 1
ATOM 2209 C C . ASN B 1 80 ? -9.812 -25.625 2.982 1 97.75 80 ASN B C 1
ATOM 2211 O O . ASN B 1 80 ? -9.312 -26.75 3.109 1 97.75 80 ASN B O 1
ATOM 2215 N N . LYS B 1 81 ? -10.531 -25.281 1.956 1 98.19 81 LYS B N 1
ATOM 2216 C CA . LYS B 1 81 ? -10.766 -26.203 0.846 1 98.19 81 LYS B CA 1
ATOM 2217 C C . LYS B 1 81 ? -9.711 -26.031 -0.247 1 98.19 81 LYS B C 1
ATOM 2219 O O . LYS B 1 81 ? -9.695 -26.781 -1.223 1 98.19 81 LYS B O 1
ATOM 2224 N N . ILE B 1 82 ? -8.891 -25.016 -0.133 1 98.5 82 ILE B N 1
ATOM 2225 C CA . ILE B 1 82 ? -7.836 -24.766 -1.108 1 98.5 82 ILE B CA 1
ATOM 2226 C C . ILE B 1 82 ? -6.598 -25.594 -0.753 1 98.5 82 ILE B C 1
ATOM 2228 O O . ILE B 1 82 ? -5.957 -25.344 0.271 1 98.5 82 ILE B O 1
ATOM 2232 N N . GLN B 1 83 ? -6.332 -26.547 -1.572 1 97.56 83 GLN B N 1
ATOM 2233 C CA . GLN B 1 83 ? -5.145 -27.375 -1.386 1 97.56 83 GLN B CA 1
ATOM 2234 C C . GLN B 1 83 ? -4.117 -27.125 -2.486 1 97.56 83 GLN B C 1
ATOM 2236 O O . GLN B 1 83 ? -4.473 -27.016 -3.662 1 97.56 83 GLN B O 1
ATOM 2241 N N . VAL B 1 84 ? -2.914 -26.984 -2.023 1 97.31 84 VAL B N 1
ATOM 2242 C CA . VAL B 1 84 ? -1.866 -26.797 -3.02 1 97.31 84 VAL B CA 1
ATOM 2243 C C . VAL B 1 84 ? -1.796 -28.016 -3.934 1 97.31 84 VAL B C 1
ATOM 2245 O O . VAL B 1 84 ? -1.738 -29.156 -3.457 1 97.31 84 VAL B O 1
ATOM 2248 N N . PRO B 1 85 ? -1.842 -27.797 -5.223 1 97.31 85 PRO B N 1
ATOM 2249 C CA . PRO B 1 85 ? -1.724 -28.922 -6.152 1 97.31 85 PRO B CA 1
ATOM 2250 C C . PRO B 1 85 ? -0.458 -29.75 -5.922 1 97.31 85 PRO B C 1
ATOM 2252 O O . PRO B 1 85 ? 0.577 -29.203 -5.535 1 97.31 85 PRO B O 1
ATOM 2255 N N . LEU B 1 86 ? -0.499 -31.016 -6.348 1 95.56 86 LEU B N 1
ATOM 2256 C CA . LEU B 1 86 ? 0.626 -31.922 -6.152 1 95.56 86 LEU B CA 1
ATOM 2257 C C . LEU B 1 86 ? 1.708 -31.688 -7.199 1 95.56 86 LEU B C 1
ATOM 2259 O O . LEU B 1 86 ? 2.877 -32 -6.977 1 95.56 86 LEU B O 1
ATOM 2263 N N . LEU B 1 87 ? 1.317 -31.125 -8.273 1 95.31 87 LEU B N 1
ATOM 2264 C CA . LEU B 1 87 ? 2.24 -30.844 -9.375 1 95.31 87 LEU B CA 1
ATOM 2265 C C . LEU B 1 87 ? 3.371 -29.938 -8.922 1 95.31 87 LEU B C 1
ATOM 2267 O O . LEU B 1 87 ? 3.125 -28.906 -8.273 1 95.31 87 LEU B O 1
ATOM 2271 N N . GLU B 1 88 ? 4.566 -30.328 -9.266 1 95.44 88 GLU B N 1
ATOM 2272 C CA . GLU B 1 88 ? 5.777 -29.578 -8.953 1 95.44 88 GLU B CA 1
ATOM 2273 C C . GLU B 1 88 ? 6.758 -29.594 -10.125 1 95.44 88 GLU B C 1
ATOM 2275 O O . GLU B 1 88 ? 6.797 -30.562 -10.891 1 95.44 88 GLU B O 1
ATOM 2280 N N . PRO B 1 89 ? 7.57 -28.531 -10.258 1 98.06 89 PRO B N 1
ATOM 2281 C CA . PRO B 1 89 ? 7.594 -27.297 -9.469 1 98.06 89 PRO B CA 1
ATOM 2282 C C . PRO B 1 89 ? 6.422 -26.375 -9.789 1 98.06 89 PRO B C 1
ATOM 2284 O O . PRO B 1 89 ? 5.793 -26.5 -10.836 1 98.06 89 PRO B O 1
ATOM 2287 N N . LEU B 1 90 ? 6.043 -25.359 -8.844 1 98.75 90 LEU B N 1
ATOM 2288 C CA . LEU B 1 90 ? 4.785 -24.625 -8.977 1 98.75 90 LEU B CA 1
ATOM 2289 C C . LEU B 1 90 ? 4.945 -23.172 -8.508 1 98.75 90 LEU B C 1
ATOM 2291 O O . LEU B 1 90 ? 5.547 -22.922 -7.461 1 98.75 90 LEU B O 1
ATOM 2295 N N . ILE B 1 91 ? 4.539 -22.281 -9.344 1 98.88 91 ILE B N 1
ATOM 2296 C CA . ILE B 1 91 ? 4.309 -20.891 -8.922 1 98.88 91 ILE B CA 1
ATOM 2297 C C . ILE B 1 91 ? 2.83 -20.688 -8.594 1 98.88 91 ILE B C 1
ATOM 2299 O O . ILE B 1 91 ? 1.961 -20.969 -9.43 1 98.88 91 ILE B O 1
ATOM 2303 N N . VAL B 1 92 ? 2.564 -20.281 -7.406 1 98.94 92 VAL B N 1
ATOM 2304 C CA . VAL B 1 92 ? 1.22 -19.922 -6.961 1 98.94 92 VAL B CA 1
ATOM 2305 C C . VAL B 1 92 ? 1.074 -18.406 -6.902 1 98.94 92 VAL B C 1
ATOM 2307 O O . VAL B 1 92 ? 1.839 -17.734 -6.215 1 98.94 92 VAL B O 1
ATOM 2310 N N . GLU B 1 93 ? 0.141 -17.891 -7.633 1 98.88 93 GLU B N 1
ATOM 2311 C CA . GLU B 1 93 ? -0.065 -16.438 -7.648 1 98.88 93 GLU B CA 1
ATOM 2312 C C . GLU B 1 93 ? -1.246 -16.047 -6.77 1 98.88 93 GLU B C 1
ATOM 2314 O O . GLU B 1 93 ? -2.334 -16.609 -6.887 1 98.88 93 GLU B O 1
ATOM 2319 N N . GLY B 1 94 ? -1.057 -15.062 -5.934 1 98.69 94 GLY B N 1
ATOM 2320 C CA . GLY B 1 94 ? -2.125 -14.516 -5.117 1 98.69 94 GLY B CA 1
ATOM 2321 C C . GLY B 1 94 ? -2.955 -13.469 -5.84 1 98.69 94 GLY B C 1
ATOM 2322 O O . GLY B 1 94 ? -2.637 -13.086 -6.969 1 98.69 94 GLY B O 1
ATOM 2323 N N . ALA B 1 95 ? -3.986 -13.008 -5.164 1 98.06 95 ALA B N 1
ATOM 2324 C CA . ALA B 1 95 ? -4.832 -11.922 -5.66 1 98.06 95 ALA B CA 1
ATOM 2325 C C . ALA B 1 95 ? -4.562 -10.633 -4.895 1 98.06 95 ALA B C 1
ATOM 2327 O O . ALA B 1 95 ? -4.672 -10.594 -3.668 1 98.06 95 ALA B O 1
ATOM 2328 N N . GLY B 1 96 ? -4.27 -9.617 -5.625 1 97.69 96 GLY B N 1
ATOM 2329 C CA . GLY B 1 96 ? -4.027 -8.328 -4.988 1 97.69 96 GLY B CA 1
ATOM 2330 C C . GLY B 1 96 ? -2.871 -8.359 -4.008 1 97.69 96 GLY B C 1
ATOM 2331 O O . GLY B 1 96 ? -1.777 -8.82 -4.344 1 97.69 96 GLY B O 1
ATOM 2332 N N . GLY B 1 97 ? -3.041 -7.793 -2.824 1 98.75 97 GLY B N 1
ATOM 2333 C CA . GLY B 1 97 ? -2.053 -7.781 -1.757 1 98.75 97 GLY B CA 1
ATOM 2334 C C . GLY B 1 97 ? -2.385 -8.742 -0.628 1 98.75 97 GLY B C 1
ATOM 2335 O O . GLY B 1 97 ? -3.375 -9.469 -0.698 1 98.75 97 GLY B O 1
ATOM 2336 N N . VAL B 1 98 ? -1.609 -8.688 0.405 1 98.94 98 VAL B N 1
ATOM 2337 C CA . VAL B 1 98 ? -1.651 -9.727 1.428 1 98.94 98 VAL B CA 1
ATOM 2338 C C . VAL B 1 98 ? -2.896 -9.555 2.293 1 98.94 98 VAL B C 1
ATOM 2340 O O . VAL B 1 98 ? -3.4 -10.516 2.873 1 98.94 98 VAL B O 1
ATOM 2343 N N . LEU B 1 99 ? -3.463 -8.32 2.342 1 98.88 99 LEU B N 1
ATOM 2344 C CA . LEU B 1 99 ? -4.617 -8.148 3.215 1 98.88 99 LEU B CA 1
ATOM 2345 C C . LEU B 1 99 ? -5.895 -7.969 2.396 1 98.88 99 LEU B C 1
ATOM 2347 O O . LEU B 1 99 ? -6.887 -7.438 2.898 1 98.88 99 LEU B O 1
ATOM 2351 N N . VAL B 1 100 ? -5.852 -8.336 1.178 1 98.81 100 VAL B N 1
ATOM 2352 C CA . VAL B 1 100 ? -7.074 -8.406 0.381 1 98.81 100 VAL B CA 1
ATOM 2353 C C . VAL B 1 100 ? -8 -9.469 0.96 1 98.81 100 VAL B C 1
ATOM 2355 O O . VAL B 1 100 ? -7.598 -10.617 1.158 1 98.81 100 VAL B O 1
ATOM 2358 N N . PRO B 1 101 ? -9.227 -9.148 1.214 1 98.69 101 PRO B N 1
ATOM 2359 C CA . PRO B 1 101 ? -10.141 -10.117 1.812 1 98.69 101 PRO B CA 1
ATOM 2360 C C . PRO B 1 101 ? -10.578 -11.195 0.829 1 98.69 101 PRO B C 1
ATOM 2362 O O . PRO B 1 101 ? -10.867 -10.906 -0.334 1 98.69 101 PRO B O 1
ATOM 2365 N N . ILE B 1 102 ? -10.594 -12.391 1.296 1 98.69 102 ILE B N 1
ATOM 2366 C CA . ILE B 1 102 ? -11.102 -13.531 0.537 1 98.69 102 ILE B CA 1
ATOM 2367 C C . ILE B 1 102 ? -12.562 -13.789 0.905 1 98.69 102 ILE B C 1
ATOM 2369 O O . ILE B 1 102 ? -13.383 -14.086 0.036 1 98.69 102 ILE B O 1
ATOM 2373 N N . ASN B 1 103 ? -12.867 -13.711 2.129 1 98.19 103 ASN B N 1
ATOM 2374 C CA . ASN B 1 103 ? -14.188 -13.789 2.729 1 98.19 103 ASN B CA 1
ATOM 2375 C C . ASN B 1 103 ? -14.281 -12.953 4.004 1 98.19 103 ASN B C 1
ATOM 2377 O O . ASN B 1 103 ? -13.445 -12.078 4.238 1 98.19 103 ASN B O 1
ATOM 2381 N N . GLU B 1 104 ? -15.242 -13.141 4.871 1 97 104 GLU B N 1
ATOM 2382 C CA . GLU B 1 104 ? -15.477 -12.281 6.031 1 97 104 GLU B CA 1
ATOM 2383 C C . GLU B 1 104 ? -14.438 -12.539 7.125 1 97 104 GLU B C 1
ATOM 2385 O O . GLU B 1 104 ? -14.32 -11.758 8.07 1 97 104 GLU B O 1
ATOM 2390 N N . GLN B 1 105 ? -13.609 -13.555 6.902 1 97.75 105 GLN B N 1
ATOM 2391 C CA . GLN B 1 105 ? -12.742 -13.961 8.008 1 97.75 105 GLN B CA 1
ATOM 2392 C C . GLN B 1 105 ? -11.273 -13.977 7.574 1 97.75 105 GLN B C 1
ATOM 2394 O O . GLN B 1 105 ? -10.375 -13.844 8.406 1 97.75 105 GLN B O 1
ATOM 2399 N N . HIS B 1 106 ? -11.125 -14.234 6.293 1 98.69 106 HIS B N 1
ATOM 2400 C CA . HIS B 1 106 ? -9.766 -14.547 5.855 1 98.69 106 HIS B CA 1
ATOM 2401 C C . HIS B 1 106 ? -9.312 -13.602 4.754 1 98.69 106 HIS B C 1
ATOM 2403 O O . HIS B 1 106 ? -10.117 -13.164 3.932 1 98.69 106 HIS B O 1
ATOM 2409 N N . THR B 1 107 ? -8.047 -13.344 4.734 1 98.81 107 THR B N 1
ATOM 2410 C CA . THR B 1 107 ? -7.379 -12.57 3.699 1 98.81 107 THR B CA 1
ATOM 2411 C C . THR B 1 107 ? -6.398 -13.438 2.918 1 98.81 107 THR B C 1
ATOM 2413 O O . THR B 1 107 ? -6.238 -14.625 3.221 1 98.81 107 THR B O 1
ATOM 2416 N N . ILE B 1 108 ? -5.762 -12.867 1.921 1 98.94 108 ILE B N 1
ATOM 2417 C CA . ILE B 1 108 ? -4.723 -13.555 1.16 1 98.94 108 ILE B CA 1
ATOM 2418 C C . ILE B 1 108 ? -3.596 -13.984 2.096 1 98.94 108 ILE B C 1
ATOM 2420 O O . ILE B 1 108 ? -2.982 -15.039 1.899 1 98.94 108 ILE B O 1
ATOM 2424 N N . LEU B 1 109 ? -3.311 -13.195 3.107 1 98.94 109 LEU B N 1
ATOM 2425 C CA . LEU B 1 109 ? -2.305 -13.539 4.105 1 98.94 109 LEU B CA 1
ATOM 2426 C C . LEU B 1 109 ? -2.645 -14.867 4.777 1 98.94 109 LEU B C 1
ATOM 2428 O O . LEU B 1 109 ? -1.767 -15.711 4.977 1 98.94 109 LEU B O 1
ATOM 2432 N N . ASP B 1 110 ? -3.891 -15.07 5.105 1 98.88 110 ASP B N 1
ATOM 2433 C CA . ASP B 1 110 ? -4.355 -16.328 5.691 1 98.88 110 ASP B CA 1
ATOM 2434 C C . ASP B 1 110 ? -4.16 -17.484 4.723 1 98.88 110 ASP B C 1
ATOM 2436 O O . ASP B 1 110 ? -3.822 -18.609 5.137 1 98.88 110 ASP B O 1
ATOM 2440 N N . LEU B 1 111 ? -4.414 -17.203 3.451 1 98.88 111 LEU B N 1
ATOM 2441 C CA . LEU B 1 111 ? -4.223 -18.234 2.438 1 98.88 111 LEU B CA 1
ATOM 2442 C C . LEU B 1 111 ? -2.754 -18.625 2.332 1 98.88 111 LEU B C 1
ATOM 2444 O O . LEU B 1 111 ? -2.43 -19.812 2.252 1 98.88 111 LEU B O 1
ATOM 2448 N N . ILE B 1 112 ? -1.875 -17.625 2.297 1 98.88 112 ILE B N 1
ATOM 2449 C CA . ILE B 1 112 ? -0.44 -17.875 2.248 1 98.88 112 ILE B CA 1
ATOM 2450 C C . ILE B 1 112 ? -0.03 -18.75 3.43 1 98.88 112 ILE B C 1
ATOM 2452 O O . ILE B 1 112 ? 0.697 -19.734 3.26 1 98.88 112 ILE B O 1
ATOM 2456 N N . GLN B 1 113 ? -0.521 -18.391 4.586 1 98.69 113 GLN B N 1
ATOM 2457 C CA . GLN B 1 113 ? -0.225 -19.172 5.785 1 98.69 113 GLN B CA 1
ATOM 2458 C C . GLN B 1 113 ? -0.76 -20.594 5.66 1 98.69 113 GLN B C 1
ATOM 2460 O O . GLN B 1 113 ? -0.075 -21.547 6.02 1 98.69 113 GLN B O 1
ATOM 2465 N N . HIS B 1 114 ? -1.971 -20.734 5.207 1 98.62 114 HIS B N 1
ATOM 2466 C CA . HIS B 1 114 ? -2.645 -22.016 5.055 1 98.62 114 HIS B CA 1
ATOM 2467 C C . HIS B 1 114 ? -1.869 -22.938 4.117 1 98.62 114 HIS B C 1
ATOM 2469 O O . HIS B 1 114 ? -1.701 -24.125 4.402 1 98.62 114 HIS B O 1
ATOM 2475 N N . LEU B 1 115 ? -1.351 -22.359 3.029 1 98.62 115 LEU B N 1
ATOM 2476 C CA . LEU B 1 115 ? -0.656 -23.156 2.021 1 98.62 115 LEU B CA 1
ATOM 2477 C C . LEU B 1 115 ? 0.788 -23.422 2.438 1 98.62 115 LEU B C 1
ATOM 2479 O O . LEU B 1 115 ? 1.446 -24.312 1.882 1 98.62 115 LEU B O 1
ATOM 2483 N N . ASN B 1 116 ? 1.291 -22.656 3.373 1 98.25 116 ASN B N 1
ATOM 2484 C CA . ASN B 1 116 ? 2.609 -22.828 3.973 1 98.25 116 ASN B CA 1
ATOM 2485 C C . ASN B 1 116 ? 3.703 -22.891 2.912 1 98.25 116 ASN B C 1
ATOM 2487 O O . ASN B 1 116 ? 4.496 -23.844 2.883 1 98.25 116 ASN B O 1
ATOM 2491 N N . LEU B 1 117 ? 3.752 -21.906 2.047 1 98.5 117 LEU B N 1
ATOM 2492 C CA . LEU B 1 117 ? 4.75 -21.797 0.988 1 98.5 117 LEU B CA 1
ATOM 2493 C C . LEU B 1 117 ? 5.617 -20.562 1.196 1 98.5 117 LEU B C 1
ATOM 2495 O O . LEU B 1 117 ? 5.148 -19.547 1.719 1 98.5 117 LEU B O 1
ATOM 2499 N N . PRO B 1 118 ? 6.902 -20.625 0.822 1 98.69 118 PRO B N 1
ATOM 2500 C CA . PRO B 1 118 ? 7.695 -19.406 0.82 1 98.69 118 PRO B CA 1
ATOM 2501 C C . PRO B 1 118 ? 7.207 -18.391 -0.208 1 98.69 118 PRO B C 1
ATOM 2503 O O . PRO B 1 118 ? 6.57 -18.75 -1.196 1 98.69 118 PRO B O 1
ATOM 2506 N N . VAL B 1 119 ? 7.562 -17.094 -0 1 98.94 119 VAL B N 1
ATOM 2507 C CA . VAL B 1 119 ? 6.871 -16.031 -0.735 1 98.94 119 VAL B CA 1
ATOM 2508 C C . VAL B 1 119 ? 7.891 -15.18 -1.492 1 98.94 119 VAL B C 1
ATOM 2510 O O . VAL B 1 119 ? 8.961 -14.867 -0.964 1 98.94 119 VAL B O 1
ATOM 2513 N N . ILE B 1 120 ? 7.602 -14.852 -2.688 1 98.94 120 ILE B N 1
ATOM 2514 C CA . ILE B 1 120 ? 8.203 -13.734 -3.404 1 98.94 120 ILE B CA 1
ATOM 2515 C C . ILE B 1 120 ? 7.215 -12.57 -3.469 1 98.94 120 ILE B C 1
ATOM 2517 O O . ILE B 1 120 ? 6.039 -12.766 -3.773 1 98.94 120 ILE B O 1
ATOM 2521 N N . VAL B 1 121 ? 7.672 -11.359 -3.174 1 98.94 121 VAL B N 1
ATOM 2522 C CA . VAL B 1 121 ? 6.82 -10.172 -3.213 1 98.94 121 VAL B CA 1
ATOM 2523 C C . VAL B 1 121 ? 7.133 -9.359 -4.465 1 98.94 121 VAL B C 1
ATOM 2525 O O . VAL B 1 121 ? 8.281 -8.984 -4.703 1 98.94 121 VAL B O 1
ATOM 2528 N N . VAL B 1 122 ? 6.121 -9.102 -5.258 1 98.94 122 VAL B N 1
ATOM 2529 C CA . VAL B 1 122 ? 6.254 -8.219 -6.414 1 98.94 122 VAL B CA 1
ATOM 2530 C C . VAL B 1 122 ? 5.863 -6.797 -6.023 1 98.94 122 VAL B C 1
ATOM 2532 O O . VAL B 1 122 ? 4.805 -6.578 -5.43 1 98.94 122 VAL B O 1
ATOM 2535 N N . ALA B 1 123 ? 6.711 -5.844 -6.289 1 98.88 123 ALA B N 1
ATOM 2536 C CA . ALA B 1 123 ? 6.496 -4.441 -5.945 1 98.88 123 ALA B CA 1
ATOM 2537 C C . ALA B 1 123 ? 6.773 -3.535 -7.141 1 98.88 123 ALA B C 1
ATOM 2539 O O . ALA B 1 123 ? 7.539 -3.896 -8.039 1 98.88 123 ALA B O 1
ATOM 2540 N N . ARG B 1 124 ? 6.133 -2.35 -7.176 1 97.81 124 ARG B N 1
ATOM 2541 C CA . ARG B 1 124 ? 6.492 -1.353 -8.18 1 97.81 124 ARG B CA 1
ATOM 2542 C C . ARG B 1 124 ? 7.832 -0.706 -7.852 1 97.81 124 ARG B C 1
ATOM 2544 O O . ARG B 1 124 ? 8.367 -0.887 -6.758 1 97.81 124 ARG B O 1
ATOM 2551 N N . SER B 1 125 ? 8.305 0.025 -8.812 1 97.75 125 SER B N 1
ATOM 2552 C CA . SER B 1 125 ? 9.617 0.626 -8.594 1 97.75 125 SER B CA 1
ATOM 2553 C C . SER B 1 125 ? 9.508 2.137 -8.414 1 97.75 125 SER B C 1
ATOM 2555 O O . SER B 1 125 ? 10.523 2.822 -8.25 1 97.75 125 SER B O 1
ATOM 2557 N N . THR B 1 126 ? 8.312 2.682 -8.352 1 96.12 126 THR B N 1
ATOM 2558 C CA . THR B 1 126 ? 8.07 4.121 -8.344 1 96.12 126 THR B CA 1
ATOM 2559 C C . THR B 1 126 ? 7.949 4.645 -6.918 1 96.12 126 THR B C 1
ATOM 2561 O O . THR B 1 126 ? 7.922 3.859 -5.965 1 96.12 126 THR B O 1
ATOM 2564 N N . LEU B 1 127 ? 7.891 5.973 -6.824 1 95.44 127 LEU B N 1
ATOM 2565 C CA . LEU B 1 127 ? 7.688 6.625 -5.531 1 95.44 127 LEU B CA 1
ATOM 2566 C C . LEU B 1 127 ? 6.492 6.023 -4.805 1 95.44 127 LEU B C 1
ATOM 2568 O O . LEU B 1 127 ? 5.445 5.781 -5.41 1 95.44 127 LEU B O 1
ATOM 2572 N N . GLY B 1 128 ? 6.637 5.758 -3.473 1 97.31 128 GLY B N 1
ATOM 2573 C CA . GLY B 1 128 ? 5.629 5.105 -2.656 1 97.31 128 GLY B CA 1
ATOM 2574 C C . GLY B 1 128 ? 5.93 3.643 -2.391 1 97.31 128 GLY B C 1
ATOM 2575 O O . GLY B 1 128 ? 5.398 3.055 -1.444 1 97.31 128 GLY B O 1
ATOM 2576 N N . THR B 1 129 ? 6.82 3.049 -3.168 1 98.62 129 THR B N 1
ATOM 2577 C CA . THR B 1 129 ? 7.047 1.608 -3.143 1 98.62 129 THR B CA 1
ATOM 2578 C C . THR B 1 129 ? 7.68 1.184 -1.821 1 98.62 129 THR B C 1
ATOM 2580 O O . THR B 1 129 ? 7.383 0.103 -1.305 1 98.62 129 THR B O 1
ATOM 2583 N N . ILE B 1 130 ? 8.539 2.012 -1.242 1 98.75 130 ILE B N 1
ATOM 2584 C CA . ILE B 1 130 ? 9.195 1.635 0.003 1 98.75 130 ILE B CA 1
ATOM 2585 C C . ILE B 1 130 ? 8.148 1.382 1.085 1 98.75 130 ILE B C 1
ATOM 2587 O O . ILE B 1 130 ? 8.18 0.346 1.755 1 98.75 130 ILE B O 1
ATOM 2591 N N . ASN B 1 131 ? 7.234 2.305 1.141 1 98.81 131 ASN B N 1
ATOM 2592 C CA . ASN B 1 131 ? 6.141 2.203 2.104 1 98.81 131 ASN B CA 1
ATOM 2593 C C . ASN B 1 131 ? 5.32 0.934 1.889 1 98.81 131 ASN B C 1
ATOM 2595 O O . ASN B 1 131 ? 5.141 0.142 2.814 1 98.81 131 ASN B O 1
ATOM 2599 N N . HIS B 1 132 ? 4.859 0.673 0.711 1 98.88 132 HIS B N 1
ATOM 2600 C CA . HIS B 1 132 ? 3.979 -0.45 0.406 1 98.88 132 HIS B CA 1
ATOM 2601 C C . HIS B 1 132 ? 4.699 -1.781 0.589 1 98.88 132 HIS B C 1
ATOM 2603 O O . HIS B 1 132 ? 4.129 -2.73 1.131 1 98.88 132 HIS B O 1
ATOM 2609 N N . THR B 1 133 ? 5.914 -1.814 0.132 1 98.94 133 THR B N 1
ATOM 2610 C CA . THR B 1 133 ? 6.688 -3.049 0.217 1 98.94 133 THR B CA 1
ATOM 2611 C C . THR B 1 133 ? 7 -3.391 1.671 1 98.94 133 THR B C 1
ATOM 2613 O O . THR B 1 133 ? 6.801 -4.527 2.104 1 98.94 133 THR B O 1
ATOM 2616 N N . CYS B 1 134 ? 7.41 -2.389 2.473 1 98.94 134 CYS B N 1
ATOM 2617 C CA . CYS B 1 134 ? 7.77 -2.645 3.861 1 98.94 134 CYS B CA 1
ATOM 2618 C C . CYS B 1 134 ? 6.543 -3.014 4.688 1 98.94 134 CYS B C 1
ATOM 2620 O O . CYS B 1 134 ? 6.625 -3.844 5.594 1 98.94 134 CYS B O 1
ATOM 2622 N N . LEU B 1 135 ? 5.422 -2.404 4.379 1 98.94 135 LEU B N 1
ATOM 2623 C CA . LEU B 1 135 ? 4.18 -2.797 5.039 1 98.94 135 LEU B CA 1
ATOM 2624 C C . LEU B 1 135 ? 3.838 -4.25 4.734 1 98.94 135 LEU B C 1
ATOM 2626 O O . LEU B 1 135 ? 3.465 -5.008 5.633 1 98.94 135 LEU B O 1
ATOM 2630 N N . THR B 1 136 ? 3.957 -4.621 3.48 1 98.94 136 THR B N 1
ATOM 2631 C CA . THR B 1 136 ? 3.686 -5.992 3.061 1 98.94 136 THR B CA 1
ATOM 2632 C C . THR B 1 136 ? 4.633 -6.969 3.75 1 98.94 136 THR B C 1
ATOM 2634 O O . THR B 1 136 ? 4.195 -7.973 4.316 1 98.94 136 THR B O 1
ATOM 2637 N N . LEU B 1 137 ? 5.926 -6.633 3.752 1 98.94 137 LEU B N 1
ATOM 2638 C CA . LEU B 1 137 ? 6.938 -7.477 4.379 1 98.94 137 LEU B CA 1
ATOM 2639 C C . LEU B 1 137 ? 6.688 -7.598 5.879 1 98.94 137 LEU B C 1
ATOM 2641 O O . LEU B 1 137 ? 6.867 -8.672 6.461 1 98.94 137 LEU B O 1
ATOM 2645 N N . GLY B 1 138 ? 6.301 -6.512 6.488 1 98.81 138 GLY B N 1
ATOM 2646 C CA . GLY B 1 138 ? 5.973 -6.555 7.902 1 98.81 138 GLY B CA 1
ATOM 2647 C C . GLY B 1 138 ? 4.82 -7.488 8.219 1 98.81 138 GLY B C 1
ATOM 2648 O O . GLY B 1 138 ? 4.871 -8.234 9.203 1 98.81 138 GLY B O 1
ATOM 2649 N N . ALA B 1 139 ? 3.777 -7.43 7.441 1 98.81 139 ALA B N 1
ATOM 2650 C CA . ALA B 1 139 ? 2.627 -8.305 7.641 1 98.81 139 ALA B CA 1
ATOM 2651 C C . ALA B 1 139 ? 3.029 -9.773 7.531 1 98.81 139 ALA B C 1
ATOM 2653 O O . ALA B 1 139 ? 2.576 -10.609 8.312 1 98.81 139 ALA B O 1
ATOM 2654 N N . LEU B 1 140 ? 3.857 -10.094 6.559 1 98.88 140 LEU B N 1
ATOM 2655 C CA . LEU B 1 140 ? 4.34 -11.453 6.379 1 98.88 140 LEU B CA 1
ATOM 2656 C C . LEU B 1 140 ? 5.215 -11.883 7.551 1 98.88 140 LEU B C 1
ATOM 2658 O O . LEU B 1 140 ? 5.074 -12.992 8.062 1 98.88 140 LEU B O 1
ATOM 2662 N N . ALA B 1 141 ? 6.066 -10.984 7.973 1 98.69 141 ALA B N 1
ATOM 2663 C CA . ALA B 1 141 ? 6.984 -11.273 9.07 1 98.69 141 ALA B CA 1
ATOM 2664 C C . ALA B 1 141 ? 6.223 -11.531 10.367 1 98.69 141 ALA B C 1
ATOM 2666 O O . ALA B 1 141 ? 6.582 -12.422 11.141 1 98.69 141 ALA B O 1
ATOM 2667 N N . ASN B 1 142 ? 5.215 -10.812 10.609 1 98 142 ASN B N 1
ATOM 2668 C CA . ASN B 1 142 ? 4.414 -10.961 11.82 1 98 142 ASN B CA 1
ATOM 2669 C C . ASN B 1 142 ? 3.777 -12.344 11.898 1 98 142 ASN B C 1
ATOM 2671 O O . ASN B 1 142 ? 3.404 -12.797 12.984 1 98 142 ASN B O 1
ATOM 2675 N N . ARG B 1 143 ? 3.648 -12.938 10.742 1 98.25 143 ARG B N 1
ATOM 2676 C CA . ARG B 1 143 ? 3.074 -14.281 10.703 1 98.25 143 ARG B CA 1
ATOM 2677 C C . ARG B 1 143 ? 4.16 -15.336 10.539 1 98.25 143 ARG B C 1
ATOM 2679 O O . ARG B 1 143 ? 3.863 -16.516 10.305 1 98.25 143 ARG B O 1
ATOM 2686 N N . ASN B 1 144 ? 5.398 -14.938 10.617 1 98.44 144 ASN B N 1
ATOM 2687 C CA . ASN B 1 144 ? 6.555 -15.812 10.461 1 98.44 144 ASN B CA 1
ATOM 2688 C C . ASN B 1 144 ? 6.539 -16.531 9.109 1 98.44 144 ASN B C 1
ATOM 2690 O O . ASN B 1 144 ? 6.902 -17.703 9.023 1 98.44 144 ASN B O 1
ATOM 2694 N N . ILE B 1 145 ? 6.051 -15.906 8.109 1 98.81 145 ILE B N 1
ATOM 2695 C CA . ILE B 1 145 ? 6.055 -16.438 6.75 1 98.81 145 ILE B CA 1
ATOM 2696 C C . ILE B 1 145 ? 7.41 -16.172 6.098 1 98.81 145 ILE B C 1
ATOM 2698 O O . ILE B 1 145 ? 7.91 -15.047 6.125 1 98.81 145 ILE B O 1
ATOM 2702 N N . LYS B 1 146 ? 7.984 -17.203 5.5 1 98.62 146 LYS B N 1
ATOM 2703 C CA . LYS B 1 146 ? 9.289 -17.094 4.863 1 98.62 146 LYS B CA 1
ATOM 2704 C C . LYS B 1 146 ? 9.203 -16.281 3.566 1 98.62 146 LYS B C 1
ATOM 2706 O O . LYS B 1 146 ? 8.453 -16.656 2.656 1 98.62 146 LYS B O 1
ATOM 2711 N N . VAL B 1 147 ? 9.977 -15.203 3.508 1 98.88 147 VAL B N 1
ATOM 2712 C CA . VAL B 1 147 ? 10.07 -14.398 2.295 1 98.88 147 VAL B CA 1
ATOM 2713 C C . VAL B 1 147 ? 11.391 -14.672 1.588 1 98.88 147 VAL B C 1
ATOM 2715 O O . VAL B 1 147 ? 12.461 -14.516 2.18 1 98.88 147 VAL B O 1
ATOM 2718 N N . LEU B 1 148 ? 11.273 -15.094 0.341 1 98.81 148 LEU B N 1
ATOM 2719 C CA . LEU B 1 148 ? 12.461 -15.391 -0.445 1 98.81 148 LEU B CA 1
ATOM 2720 C C . LEU B 1 148 ? 13.109 -14.109 -0.956 1 98.81 148 LEU B C 1
ATOM 2722 O O . LEU B 1 148 ? 14.32 -14.062 -1.186 1 98.81 148 LEU B O 1
ATOM 2726 N N . GLY B 1 149 ? 12.359 -13.07 -1.153 1 98.81 149 GLY B N 1
ATOM 2727 C CA . GLY B 1 149 ? 12.836 -11.781 -1.639 1 98.81 149 GLY B CA 1
ATOM 2728 C C . GLY B 1 149 ? 11.766 -10.992 -2.371 1 98.81 149 GLY B C 1
ATOM 2729 O O . GLY B 1 149 ? 10.586 -11.359 -2.354 1 98.81 149 GLY B O 1
ATOM 2730 N N . VAL B 1 150 ? 12.195 -9.891 -2.979 1 98.94 150 VAL B N 1
ATOM 2731 C CA . VAL B 1 150 ? 11.312 -8.961 -3.676 1 98.94 150 VAL B CA 1
ATOM 2732 C C . VAL B 1 150 ? 11.719 -8.867 -5.145 1 98.94 150 VAL B C 1
ATOM 2734 O O . VAL B 1 150 ? 12.914 -8.891 -5.469 1 98.94 150 VAL B O 1
ATOM 2737 N N . ILE B 1 151 ? 10.773 -8.859 -6.016 1 98.94 151 ILE B N 1
ATOM 2738 C CA . ILE B 1 151 ? 10.992 -8.484 -7.406 1 98.94 151 ILE B CA 1
ATOM 2739 C C . ILE B 1 151 ? 10.352 -7.121 -7.68 1 98.94 151 ILE B C 1
ATOM 2741 O O . ILE B 1 151 ? 9.148 -6.953 -7.508 1 98.94 151 ILE B O 1
ATOM 2745 N N . MET B 1 152 ? 11.188 -6.137 -8.031 1 98.88 152 MET B N 1
ATOM 2746 C CA . MET B 1 152 ? 10.688 -4.82 -8.398 1 98.88 152 MET B CA 1
ATOM 2747 C C . MET B 1 152 ? 10.359 -4.758 -9.883 1 98.88 152 MET B C 1
ATOM 2749 O O . MET B 1 152 ? 11.195 -5.082 -10.727 1 98.88 152 MET B O 1
ATOM 2753 N N . ASN B 1 153 ? 9.141 -4.383 -10.203 1 98.69 153 ASN B N 1
ATOM 2754 C CA . ASN B 1 153 ? 8.648 -4.324 -11.578 1 98.69 153 ASN B CA 1
ATOM 2755 C C . ASN B 1 153 ? 8.5 -2.887 -12.055 1 98.69 153 ASN B C 1
ATOM 2757 O O . ASN B 1 153 ? 7.715 -2.119 -11.5 1 98.69 153 ASN B O 1
ATOM 2761 N N . GLY B 1 154 ? 9.203 -2.449 -13.023 1 97.94 154 GLY B N 1
ATOM 2762 C CA . GLY B 1 154 ? 9.188 -1.102 -13.562 1 97.94 154 GLY B CA 1
ATOM 2763 C C . GLY B 1 154 ? 10.57 -0.57 -13.891 1 97.94 154 GLY B C 1
ATOM 2764 O O . GLY B 1 154 ? 11.523 -1.343 -14.031 1 97.94 154 GLY B O 1
ATOM 2765 N N . ASP B 1 155 ? 10.695 0.791 -14.109 1 97.44 155 ASP B N 1
ATOM 2766 C CA . ASP B 1 155 ? 11.984 1.421 -14.383 1 97.44 155 ASP B CA 1
ATOM 2767 C C . ASP B 1 155 ? 12.969 1.184 -13.242 1 97.44 155 ASP B C 1
ATOM 2769 O O . ASP B 1 155 ? 12.586 1.221 -12.07 1 97.44 155 ASP B O 1
ATOM 2773 N N . LYS B 1 156 ? 14.172 0.917 -13.664 1 97.5 156 LYS B N 1
ATOM 2774 C CA . LYS B 1 156 ? 15.211 0.733 -12.656 1 97.5 156 LYS B CA 1
ATOM 2775 C C . LYS B 1 156 ? 15.281 1.93 -11.711 1 97.5 156 LYS B C 1
ATOM 2777 O O . LYS B 1 156 ? 15.172 3.078 -12.148 1 97.5 156 LYS B O 1
ATOM 2782 N N . ASN B 1 157 ? 15.344 1.641 -10.461 1 97.88 157 ASN B N 1
ATOM 2783 C CA . ASN B 1 157 ? 15.469 2.637 -9.406 1 97.88 157 ASN B CA 1
ATOM 2784 C C . ASN B 1 157 ? 16.359 2.139 -8.273 1 97.88 157 ASN B C 1
ATOM 2786 O O . ASN B 1 157 ? 15.875 1.531 -7.316 1 97.88 157 ASN B O 1
ATOM 2790 N N . GLU B 1 158 ? 17.609 2.422 -8.336 1 97.5 158 GLU B N 1
ATOM 2791 C CA . GLU B 1 158 ? 18.625 1.903 -7.418 1 97.5 158 GLU B CA 1
ATOM 2792 C C . GLU B 1 158 ? 18.359 2.361 -5.988 1 97.5 158 GLU B C 1
ATOM 2794 O O . GLU B 1 158 ? 18.578 1.608 -5.035 1 97.5 158 GLU B O 1
ATOM 2799 N N . GLU B 1 159 ? 17.938 3.543 -5.84 1 97.19 159 GLU B N 1
ATOM 2800 C CA . GLU B 1 159 ? 17.672 4.082 -4.508 1 97.19 159 GLU B CA 1
ATOM 2801 C C . GLU B 1 159 ? 16.516 3.344 -3.832 1 97.19 159 GLU B C 1
ATOM 2803 O O . GLU B 1 159 ? 16.609 2.998 -2.65 1 97.19 159 GLU B O 1
ATOM 2808 N N . ASN B 1 160 ? 15.445 3.121 -4.59 1 98.12 160 ASN B N 1
ATOM 2809 C CA . ASN B 1 160 ? 14.336 2.348 -4.039 1 98.12 160 ASN B CA 1
ATOM 2810 C C . ASN B 1 160 ? 14.75 0.913 -3.727 1 98.12 160 ASN B C 1
ATOM 2812 O O . ASN B 1 160 ? 14.336 0.344 -2.717 1 98.12 160 ASN B O 1
ATOM 2816 N N . LYS B 1 161 ? 15.555 0.345 -4.625 1 98.56 161 LYS B N 1
ATOM 2817 C CA . LYS B 1 161 ? 16.078 -1.002 -4.391 1 98.56 161 LYS B CA 1
ATOM 2818 C C . LYS B 1 161 ? 16.828 -1.079 -3.068 1 98.56 161 LYS B C 1
ATOM 2820 O O . LYS B 1 161 ? 16.531 -1.923 -2.223 1 98.56 161 LYS B O 1
ATOM 2825 N N . LYS B 1 162 ? 17.75 -0.168 -2.891 1 98.31 162 LYS B N 1
ATOM 2826 C CA . LYS B 1 162 ? 18.547 -0.145 -1.675 1 98.31 162 LYS B CA 1
ATOM 2827 C C . LYS B 1 162 ? 17.688 0.08 -0.441 1 98.31 162 LYS B C 1
ATOM 2829 O O . LYS B 1 162 ? 17.906 -0.543 0.601 1 98.31 162 LYS B O 1
ATOM 2834 N N . ALA B 1 163 ? 16.719 0.958 -0.542 1 98.38 163 ALA B N 1
ATOM 2835 C CA . ALA B 1 163 ? 15.836 1.265 0.576 1 98.38 163 ALA B CA 1
ATOM 2836 C C . ALA B 1 163 ? 15 0.046 0.965 1 98.38 163 ALA B C 1
ATOM 2838 O O . ALA B 1 163 ? 14.875 -0.272 2.148 1 98.38 163 ALA B O 1
ATOM 2839 N N . ILE B 1 164 ? 14.469 -0.623 -0.029 1 98.75 164 ILE B N 1
ATOM 2840 C CA . ILE B 1 164 ? 13.656 -1.8 0.239 1 98.75 164 ILE B CA 1
ATOM 2841 C C . ILE B 1 164 ? 14.5 -2.873 0.919 1 98.75 164 ILE B C 1
ATOM 2843 O O . ILE B 1 164 ? 14.055 -3.51 1.878 1 98.75 164 ILE B O 1
ATOM 2847 N N . GLU B 1 165 ? 15.711 -3.062 0.415 1 98.81 165 GLU B N 1
ATOM 2848 C CA . GLU B 1 165 ? 16.594 -4.059 1.024 1 98.81 165 GLU B CA 1
ATOM 2849 C C . GLU B 1 165 ? 16.906 -3.695 2.471 1 98.81 165 GLU B C 1
ATOM 2851 O O . GLU B 1 165 ? 16.859 -4.551 3.357 1 98.81 165 GLU B O 1
ATOM 2856 N N . TYR B 1 166 ? 17.203 -2.484 2.695 1 98.62 166 TYR B N 1
ATOM 2857 C CA . TYR B 1 166 ? 17.625 -2.018 4.008 1 98.62 166 TYR B CA 1
ATOM 2858 C C . TYR B 1 166 ? 16.469 -2 4.988 1 98.62 166 TYR B C 1
ATOM 2860 O O . TYR B 1 166 ? 16.5 -2.668 6.023 1 98.62 166 TYR B O 1
ATOM 2868 N N . TYR B 1 167 ? 15.383 -1.352 4.668 1 98.44 167 TYR B N 1
ATOM 2869 C CA . TYR B 1 167 ? 14.266 -1.169 5.594 1 98.44 167 TYR B CA 1
ATOM 2870 C C . TYR B 1 167 ? 13.398 -2.418 5.652 1 98.44 167 TYR B C 1
ATOM 2872 O O . TYR B 1 167 ? 12.75 -2.684 6.668 1 98.44 167 TYR B O 1
ATOM 2880 N N . GLY B 1 168 ? 13.375 -3.152 4.582 1 98.5 168 GLY B N 1
ATOM 2881 C CA . GLY B 1 168 ? 12.578 -4.367 4.531 1 98.5 168 GLY B CA 1
ATOM 2882 C C . GLY B 1 168 ? 13.32 -5.59 5.035 1 98.5 168 GLY B C 1
ATOM 2883 O O . GLY B 1 168 ? 12.734 -6.664 5.18 1 98.5 168 GLY B O 1
ATOM 2884 N N . ASN B 1 169 ? 14.672 -5.383 5.258 1 98.19 169 ASN B N 1
ATOM 2885 C CA . ASN B 1 169 ? 15.523 -6.5 5.656 1 98.19 169 ASN B CA 1
ATOM 2886 C C . ASN B 1 169 ? 15.312 -7.711 4.754 1 98.19 169 ASN B C 1
ATOM 2888 O O . ASN B 1 169 ? 15.008 -8.805 5.238 1 98.19 169 ASN B O 1
ATOM 2892 N N . THR B 1 170 ? 15.438 -7.516 3.539 1 98.25 170 THR B N 1
ATOM 2893 C CA . THR B 1 170 ? 15.227 -8.547 2.527 1 98.25 170 THR B CA 1
ATOM 2894 C C . THR B 1 170 ? 16.172 -8.336 1.34 1 98.25 170 THR B C 1
ATOM 2896 O O . THR B 1 170 ? 17.016 -7.438 1.359 1 98.25 170 THR B O 1
ATOM 2899 N N . LYS B 1 171 ? 16.125 -9.219 0.346 1 98.31 171 LYS B N 1
ATOM 2900 C CA . LYS B 1 171 ? 16.875 -9.07 -0.899 1 98.31 171 LYS B CA 1
ATOM 2901 C C . LYS B 1 171 ? 15.945 -8.742 -2.062 1 98.31 171 LYS B C 1
ATOM 2903 O O . LYS B 1 171 ? 14.859 -9.312 -2.18 1 98.31 171 LYS B O 1
ATOM 2908 N N . VAL B 1 172 ? 16.328 -7.773 -2.809 1 98.69 172 VAL B N 1
ATOM 2909 C CA . VAL B 1 172 ? 15.695 -7.609 -4.109 1 98.69 172 VAL B CA 1
ATOM 2910 C C . VAL B 1 172 ? 16.328 -8.57 -5.121 1 98.69 172 VAL B C 1
ATOM 2912 O O . VAL B 1 172 ? 17.469 -8.391 -5.527 1 98.69 172 VAL B O 1
ATOM 2915 N N . LEU B 1 173 ? 15.562 -9.531 -5.516 1 98.69 173 LEU B N 1
ATOM 2916 C CA . LEU B 1 173 ? 16.047 -10.641 -6.332 1 98.69 173 LEU B CA 1
ATOM 2917 C C . LEU B 1 173 ? 16.234 -10.203 -7.781 1 98.69 173 LEU B C 1
ATOM 2919 O O . LEU B 1 173 ? 17.062 -10.758 -8.508 1 98.69 173 LEU B O 1
ATOM 2923 N N . GLN B 1 174 ? 15.422 -9.289 -8.211 1 98.5 174 GLN B N 1
ATOM 2924 C CA . GLN B 1 174 ? 15.375 -8.875 -9.609 1 98.5 174 GLN B CA 1
ATOM 2925 C C . GLN B 1 174 ? 14.742 -7.496 -9.758 1 98.5 174 GLN B C 1
ATOM 2927 O O . GLN B 1 174 ? 13.742 -7.191 -9.102 1 98.5 174 GLN B O 1
ATOM 2932 N N . GLU B 1 175 ? 15.328 -6.66 -10.523 1 98.44 175 GLU B N 1
ATOM 2933 C CA . GLU B 1 175 ? 14.648 -5.516 -11.117 1 98.44 175 GLU B CA 1
ATOM 2934 C C . GLU B 1 175 ? 14.141 -5.84 -12.516 1 98.44 175 GLU B C 1
ATOM 2936 O O . GLU B 1 175 ? 14.914 -5.863 -13.477 1 98.44 175 GLU B O 1
ATOM 2941 N N . PHE B 1 176 ? 12.836 -6.133 -12.609 1 98.62 176 PHE B N 1
ATOM 2942 C CA . PHE B 1 176 ? 12.195 -6.523 -13.859 1 98.62 176 PHE B CA 1
ATOM 2943 C C . PHE B 1 176 ? 11.836 -5.297 -14.688 1 98.62 176 PHE B C 1
ATOM 2945 O O . PHE B 1 176 ? 11.094 -4.422 -14.227 1 98.62 176 PHE B O 1
ATOM 2952 N N . PRO B 1 177 ? 12.312 -5.191 -15.914 1 97.62 177 PRO B N 1
ATOM 2953 C CA . PRO B 1 177 ? 12.133 -3.971 -16.703 1 97.62 177 PRO B CA 1
ATOM 2954 C C . PRO B 1 177 ? 10.734 -3.863 -17.312 1 97.62 177 PRO B C 1
ATOM 2956 O O . PRO B 1 177 ? 10.031 -4.871 -17.438 1 97.62 177 PRO B O 1
ATOM 2959 N N . LYS B 1 178 ? 10.367 -2.621 -17.688 1 95.06 178 LYS B N 1
ATOM 2960 C CA . LYS B 1 178 ? 9.156 -2.43 -18.484 1 95.06 178 LYS B CA 1
ATOM 2961 C C . LYS B 1 178 ? 9.297 -3.078 -19.859 1 95.06 178 LYS B C 1
ATOM 2963 O O . LYS B 1 178 ? 10.359 -3.002 -20.484 1 95.06 178 LYS B O 1
ATOM 2968 N N . ILE B 1 179 ? 8.234 -3.771 -20.25 1 93.69 179 ILE B N 1
ATOM 2969 C CA . ILE B 1 179 ? 8.234 -4.434 -21.547 1 93.69 179 ILE B CA 1
ATOM 2970 C C . ILE B 1 179 ? 7.148 -3.838 -22.438 1 93.69 179 ILE B C 1
ATOM 2972 O O . ILE B 1 179 ? 6.012 -3.65 -22 1 93.69 179 ILE B O 1
ATOM 2976 N N . GLU B 1 180 ? 7.469 -3.428 -23.625 1 91.5 180 GLU B N 1
ATOM 2977 C CA . GLU B 1 180 ? 6.535 -2.793 -24.547 1 91.5 180 GLU B CA 1
ATOM 2978 C C . GLU B 1 180 ? 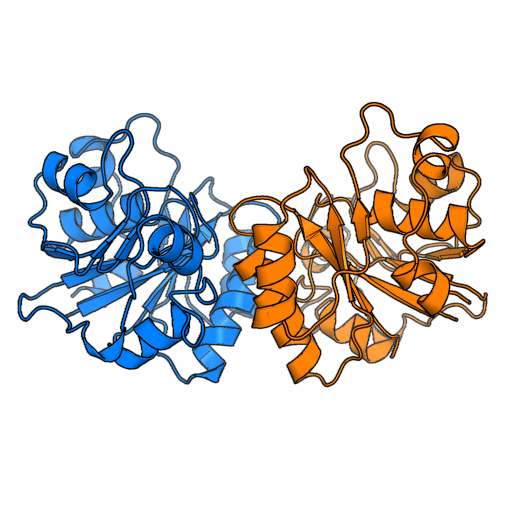5.477 -3.783 -25.031 1 91.5 180 GLU B C 1
ATOM 2980 O O . GLU B 1 180 ? 4.285 -3.473 -25.031 1 91.5 180 GLU B O 1
ATOM 2985 N N . GLU B 1 181 ? 5.973 -4.988 -25.5 1 94.81 181 GLU B N 1
ATOM 2986 C CA . GLU B 1 181 ? 5.098 -6.059 -25.969 1 94.81 181 GLU B CA 1
ATOM 2987 C C . GLU B 1 181 ? 5.316 -7.34 -25.156 1 94.81 181 GLU B C 1
ATOM 2989 O O . GLU B 1 181 ? 6.406 -7.91 -25.172 1 94.81 181 GLU B O 1
ATOM 2994 N N . ILE B 1 182 ? 4.262 -7.777 -24.578 1 95.81 182 ILE B N 1
ATOM 2995 C CA . ILE B 1 182 ? 4.379 -8.953 -23.719 1 95.81 182 ILE B CA 1
ATOM 2996 C C . ILE B 1 182 ? 4.09 -10.211 -24.531 1 95.81 182 ILE B C 1
ATOM 2998 O O . ILE B 1 182 ? 2.967 -10.422 -24.984 1 95.81 182 ILE B O 1
ATOM 3002 N N . ASN B 1 183 ? 5.008 -10.969 -24.781 1 97.06 183 ASN B N 1
ATOM 3003 C CA . ASN B 1 183 ? 4.926 -12.289 -25.391 1 97.06 183 ASN B CA 1
ATOM 3004 C C . ASN B 1 183 ? 6.047 -13.203 -24.891 1 97.06 183 ASN B C 1
ATOM 3006 O O . ASN B 1 183 ? 6.906 -12.773 -24.125 1 97.06 183 ASN B O 1
ATOM 3010 N N . LYS B 1 184 ? 5.996 -14.453 -25.328 1 97.81 184 LYS B N 1
ATOM 3011 C CA . LYS B 1 184 ? 6.938 -15.453 -24.844 1 97.81 184 LYS B CA 1
ATOM 3012 C C . LYS B 1 184 ? 8.383 -15.039 -25.109 1 97.81 184 LYS B C 1
ATOM 3014 O O . LYS B 1 184 ? 9.234 -15.133 -24.234 1 97.81 184 LYS B O 1
ATOM 3019 N N . SER B 1 185 ? 8.641 -14.555 -26.281 1 97.69 185 SER B N 1
ATOM 3020 C CA . SER B 1 185 ? 9.984 -14.172 -26.672 1 97.69 185 SER B CA 1
ATOM 3021 C C . SER B 1 185 ? 10.508 -13.008 -25.828 1 97.69 185 SER B C 1
ATOM 3023 O O . SER B 1 185 ? 11.648 -13.031 -25.375 1 97.69 185 SER B O 1
ATOM 3025 N N . SER B 1 186 ? 9.688 -11.961 -25.641 1 97.88 186 SER B N 1
ATOM 3026 C CA . SER B 1 186 ? 10.109 -10.797 -24.875 1 97.88 186 SER B CA 1
ATOM 3027 C C . SER B 1 186 ? 10.367 -11.172 -23.406 1 97.88 186 SER B C 1
ATOM 3029 O O . SER B 1 186 ? 11.281 -10.641 -22.781 1 97.88 186 SER B O 1
ATOM 3031 N N . LEU B 1 187 ? 9.562 -12.07 -22.875 1 98.44 187 LEU B N 1
ATOM 3032 C CA . LEU B 1 187 ? 9.75 -12.5 -21.484 1 98.44 187 LEU B CA 1
ATOM 3033 C C . LEU B 1 187 ? 11.031 -13.32 -21.344 1 98.44 187 LEU B C 1
ATOM 3035 O O . LEU B 1 187 ? 11.789 -13.125 -20.391 1 98.44 187 LEU B O 1
ATOM 3039 N N . LEU B 1 188 ? 11.273 -14.188 -22.312 1 98 188 LEU B N 1
ATOM 3040 C CA . LEU B 1 188 ? 12.453 -15.039 -22.25 1 98 188 LEU B CA 1
ATOM 3041 C C . LEU B 1 188 ? 13.727 -14.227 -22.469 1 98 188 LEU B C 1
ATOM 3043 O O . LEU B 1 188 ? 14.82 -14.656 -22.094 1 98 188 LEU B O 1
ATOM 3047 N N . ALA B 1 189 ? 13.57 -13.023 -23.078 1 97.94 189 ALA B N 1
ATOM 3048 C CA . ALA B 1 189 ? 14.719 -12.156 -23.328 1 97.94 189 ALA B CA 1
ATOM 3049 C C . ALA B 1 189 ? 15.219 -11.523 -22.031 1 97.94 189 ALA B C 1
ATOM 3051 O O . ALA B 1 189 ? 16.375 -11.078 -21.953 1 97.94 189 ALA B O 1
ATOM 3052 N N . ILE B 1 190 ? 14.367 -11.438 -21.016 1 98.12 190 ILE B N 1
ATOM 3053 C CA . ILE B 1 190 ? 14.766 -10.914 -19.719 1 98.12 190 ILE B CA 1
ATOM 3054 C C . ILE B 1 190 ? 15.406 -12.031 -18.891 1 98.12 190 ILE B C 1
ATOM 3056 O O . ILE B 1 190 ? 14.711 -12.914 -18.375 1 98.12 190 ILE B O 1
ATOM 3060 N N . LYS B 1 191 ? 16.656 -11.992 -18.688 1 98.12 191 LYS B N 1
ATOM 3061 C CA . LYS B 1 191 ? 17.406 -13.055 -18.016 1 98.12 191 LYS B CA 1
ATOM 3062 C C . LYS B 1 191 ? 17.281 -12.938 -16.5 1 98.12 191 LYS B C 1
ATOM 3064 O O . LYS B 1 191 ? 17.344 -11.836 -15.945 1 98.12 191 LYS B O 1
ATOM 3069 N N . PRO B 1 192 ? 17.047 -14.055 -15.867 1 98.25 192 PRO B N 1
ATOM 3070 C CA . PRO B 1 192 ? 17.062 -14.008 -14.406 1 98.25 192 PRO B CA 1
ATOM 3071 C C . PRO B 1 192 ? 18.422 -13.594 -13.836 1 98.25 192 PRO B C 1
ATOM 3073 O O . PRO B 1 192 ? 19.453 -13.953 -14.391 1 98.25 192 PRO B O 1
ATOM 3076 N N . SER B 1 193 ? 18.406 -12.875 -12.789 1 97.88 193 SER B N 1
ATOM 3077 C CA . SER B 1 193 ? 19.609 -12.492 -12.078 1 97.88 193 SER B CA 1
ATOM 3078 C C . SER B 1 193 ? 20.281 -13.695 -11.438 1 97.88 193 SER B C 1
ATOM 3080 O O . SER B 1 193 ? 19.672 -14.758 -11.305 1 97.88 193 SER B O 1
ATOM 3082 N N . PRO B 1 194 ? 21.516 -13.531 -10.992 1 97.06 194 PRO B N 1
ATOM 3083 C CA . PRO B 1 194 ? 22.188 -14.609 -10.258 1 97.06 194 PRO B CA 1
ATOM 3084 C C . PRO B 1 194 ? 21.438 -15 -8.977 1 97.06 194 PRO B C 1
ATOM 3086 O O . PRO B 1 194 ? 21.375 -16.172 -8.633 1 97.06 194 PRO B O 1
ATOM 3089 N N . ALA B 1 195 ? 20.859 -14.055 -8.328 1 95.81 195 ALA B N 1
ATOM 3090 C CA . ALA B 1 195 ? 20.125 -14.32 -7.102 1 95.81 195 ALA B CA 1
ATOM 3091 C C . ALA B 1 195 ? 18.922 -15.234 -7.367 1 95.81 195 ALA B C 1
ATOM 3093 O O . ALA B 1 195 ? 18.656 -16.156 -6.598 1 95.81 195 ALA B O 1
ATOM 3094 N N . LEU B 1 196 ? 18.25 -14.984 -8.461 1 96.19 196 LEU B N 1
ATOM 3095 C CA . LEU B 1 196 ? 17.094 -15.82 -8.812 1 96.19 196 LEU B CA 1
ATOM 3096 C C . LEU B 1 196 ? 17.547 -17.203 -9.258 1 96.19 196 LEU B C 1
ATOM 3098 O O . LEU B 1 196 ? 16.922 -18.203 -8.906 1 96.19 196 LEU B O 1
ATOM 3102 N N . LEU B 1 197 ? 18.641 -17.219 -10.016 1 96.25 197 LEU B N 1
ATOM 3103 C CA . LEU B 1 197 ? 19.172 -18.5 -10.461 1 96.25 197 LEU B CA 1
ATOM 3104 C C . LEU B 1 197 ? 19.547 -19.375 -9.273 1 96.25 197 LEU B C 1
ATOM 3106 O O . LEU B 1 197 ? 19.281 -20.578 -9.281 1 96.25 197 LEU B O 1
ATOM 3110 N N . SER B 1 198 ? 20.078 -18.703 -8.289 1 94.12 198 SER B N 1
ATOM 3111 C CA . SER B 1 198 ? 20.484 -19.438 -7.094 1 94.12 198 SER B CA 1
ATOM 3112 C C . SER B 1 198 ? 19.281 -19.953 -6.32 1 94.12 198 SER B C 1
ATOM 3114 O O . SER B 1 198 ? 19.328 -21.031 -5.723 1 94.12 198 SER B O 1
ATOM 3116 N N . LEU B 1 199 ? 18.203 -19.25 -6.305 1 93.12 199 LEU B N 1
ATOM 3117 C CA . LEU B 1 199 ? 16.984 -19.594 -5.586 1 93.12 199 LEU B CA 1
ATOM 3118 C C . LEU B 1 199 ? 16.281 -20.781 -6.25 1 93.12 199 LEU B C 1
ATOM 3120 O O . LEU B 1 199 ? 15.672 -21.609 -5.57 1 93.12 199 LEU B O 1
ATOM 3124 N N . PHE B 1 200 ? 16.406 -20.844 -7.574 1 90.62 200 PHE B N 1
ATOM 3125 C CA . PHE B 1 200 ? 15.641 -21.828 -8.328 1 90.62 200 PHE B CA 1
ATOM 3126 C C . PHE B 1 200 ? 16.5 -23.031 -8.703 1 90.62 200 PHE B C 1
ATOM 3128 O O . PHE B 1 200 ? 16.031 -23.984 -9.328 1 90.62 200 PHE B O 1
ATOM 3135 N N . SER B 1 201 ? 17.844 -22.938 -8.328 1 82.5 201 SER B N 1
ATOM 3136 C CA . SER B 1 201 ? 18.734 -24.062 -8.555 1 82.5 201 SER B CA 1
ATOM 3137 C C . SER B 1 201 ? 18.641 -25.094 -7.43 1 82.5 201 SER B C 1
ATOM 3139 O O . SER B 1 201 ? 18.312 -24.734 -6.293 1 82.5 201 SER B O 1
#

Foldseek 3Di:
DEEEEFELFPPLCSLVVLLLLCLQLVAAEEEQEWEAQVPHTSQVVSVQQVHHYDDHVDYFHHNDQQAVSCVVVVHDDDLLPDEDDPDPDYYYYYHTAQARDNHPPDGNVNSCVNHQHEYEYEFEDDPPGLVSLLVRLVSCVVVVHHYLAYEYEEDDDVVSQVSNCVSSVGHHQYDHYDDPDDHNVRSNVDDGDPSVVVVSD/DEEEEFELFPPLCSLVVLLLLCLQLVAAEEEQEWEAQVPHTSQVVSVQQVHHYDDHVDYFHHNDQQAVSCVVVVHDDDLLPDEDDPDPDYYYYYHTAQARDNHPPDGNVNSCVNHLHEYEYEFEDDPPGLVSLLVRLVSCVVVVHHYLAYEYEEDDDVVSQVSNCVSSVGHHQYDHYDDPDDHNVRSNVDDGDPSVVVVSD

Radius of gyration: 21.74 Å; Cα contacts (8 Å, |Δi|>4): 863; chains: 2; bounding box: 47×64×48 Å

Organism: NCBI:txid34627